Protein AF-0000000068094259 (afdb_homodimer)

Organism: Bordetella pertussis (strain Tohama I / ATCC BAA-589 / NCTC 13251) (NCBI:txid257313)

Foldseek 3Di:
DQAAADDFDPLQVVLLVVLLVLCCVVPVVVSVLLQLLLVLLLLLCSLVPHHNDLSNLLSSLSNQLQSLCSVQDPCLSVPDDDDDDPSVVSSLCSLVSSLVSLVVSPGDCSNVSSLLSNCLQAAQQQPGDDVSDHHVSRPPSSLLSNLSSQLSVQQPDDPVDHHDAQVVSLVVSCVCDNTRHPNVSSVSSVVSLVPDPSRHD/DQAAADDFDPLQVVLLVVLLVLCCVVPVVVSVLLQLLLVLLLLLCSLVPHHNDLSNLLSSLSNQLQSLCSVQDPCLSVPDDDDDDPSVVSSLCSLVSSLVVLVVSPGDCSNVSSLLSNCLQAAQQQPGDDVSDHHVSRPPSSLLSNLSSQQSVQQPDDPVDHHDALVVSLVVSCVCDNTRHPNVSSVSSVVSLVPDPSRHD

Secondary structure (DSSP, 8-state):
--PPPPPPPHHHHHHHHHHHHHHHHH-HHHHHHHHHHHHHHHHHHHHHT--HHHHHHHHHHHHTTTGGGGGS-HHHHT-SS---HHHHHHHHHHHHHHHHHHHHHT-TTHHHHHHHHHTTT--TTS--SSS---GGGS-HHHHHHHHHHHHHHHHS-BTTBPPPPHHHHHHHHHHTBTTTB-HHHHHHHHHHHTT-TT---/--PPPPPPPHHHHHHHHHHHHHHHHH-HHHHHHHHHHHHHHHHHHHHHT--HHHHHHHHHHHHTTTGGGGGS-HHHHT-SS---HHHHHHHHHHHHHHHHHHHHHT-TTHHHHHHHHHTTT--TTS--SSS---GGGS-HHHHHHHHHHHHHHHHS-BTTBPPPPHHHHHHHHHHTBTTTB-HHHHHHHHHHHTT-TT---

pLDDT: mean 95.76, std 6.78, range [45.72, 98.94]

Sequence (402 aa):
MQTESLPRSEADTRACRALAAALRARDPSTAIHSGRVAALAGELGRAYGLDGMAIRRLELGASLHDIGKLGVADRVLHHPGRLLGEDWTHMQEHSVLGERIIAATGLDDGAAIGRIVRHHHEHYDGSGYPDGLAGEAIPLEARLIALVDAYDAITAHRPYRPPVPHDRTMAMLEAEQGARTDPQAFTIFARMIERSQWRAGMQTESLPRSEADTRACRALAAALRARDPSTAIHSGRVAALAGELGRAYGLDGMAIRRLELGASLHDIGKLGVADRVLHHPGRLLGEDWTHMQEHSVLGERIIAATGLDDGAAIGRIVRHHHEHYDGSGYPDGLAGEAIPLEARLIALVDAYDAITAHRPYRPPVPHDRTMAMLEAEQGARTDPQAFTIFARMIERSQWRAG

Nearest PDB structures (foldseek):
  4me4-assembly1_B  TM=8.994E-01  e=1.461E-11  Persephonella marina EX-H1
  4r8z-assembly1_B  TM=8.664E-01  e=9.894E-12  Pseudomonas aeruginosa PAO1
  5z7c-assembly1_A  TM=7.848E-01  e=2.214E-05  Vibrio cholerae O1 biovar El Tor str. N16961
  1ynb-assembly1_A  TM=4.838E-01  e=6.800E-01  Archaeoglobus fulgidus DSM 4304
  4me4-assembly1_B  TM=8.994E-01  e=2.831E-11  Persephonella marina EX-H1

InterPro domains:
  IPR003607 HD/PDEase domain [SM00471] (26-163)
  IPR003607 HD/PDEase domain [cd00077] (28-158)
  IPR006674 HD domain [PS51831] (30-154)
  IPR037522 HD-GYP domain [PF13487] (23-184)
  IPR037522 HD-GYP domain [PS51832] (8-201)
  IPR052020 Cyclic di-GMP and 3'3'-cGAMP-specific phosphodiesterases [PTHR45228] (10-198)

Solvent-accessible surface area (backbone atoms only — not comparable to full-atom values): 19963 Å² total; per-residue (Å²): 128,83,50,57,57,50,83,74,52,67,32,43,50,18,20,51,32,20,43,47,31,48,39,34,52,56,37,49,67,56,37,54,50,20,53,53,28,14,53,50,31,36,53,44,29,36,74,72,63,40,52,26,65,56,25,34,42,30,25,53,20,31,50,43,33,66,54,11,49,56,49,42,54,55,76,58,71,66,44,86,73,84,67,56,72,70,50,32,55,52,58,58,43,19,22,58,44,18,20,53,37,39,54,56,26,68,41,84,63,19,68,61,29,17,49,29,17,27,36,30,54,32,13,28,60,26,83,27,35,82,81,38,38,37,52,82,72,38,52,67,56,12,46,48,35,35,47,38,43,49,52,48,63,52,39,40,80,42,100,86,40,82,50,44,41,39,69,59,48,52,51,53,54,58,71,29,45,59,39,55,28,45,52,68,54,46,57,52,40,64,61,52,43,77,74,39,93,80,47,58,102,126,81,50,56,58,50,84,73,53,67,32,43,50,17,20,51,32,20,44,48,32,49,39,33,52,54,37,50,68,59,38,55,48,20,52,53,28,15,53,50,32,36,53,46,30,35,74,72,63,40,52,25,66,55,25,35,42,31,25,52,20,30,48,43,34,64,56,11,50,57,50,43,56,53,75,58,72,66,42,88,72,86,70,55,70,69,51,34,55,51,57,58,44,19,22,57,43,18,19,53,36,38,53,55,26,67,41,85,63,20,68,62,28,16,50,27,16,28,36,30,55,33,14,28,61,26,82,28,35,81,81,40,39,37,52,83,71,38,54,66,55,10,47,46,34,35,48,39,44,50,52,50,64,52,39,40,81,43,98,87,40,82,49,43,42,38,70,58,47,51,52,55,54,59,72,30,45,57,40,55,28,45,52,69,57,48,56,53,39,64,60,51,44,77,73,40,92,80,46,58,103

Structure (mmCIF, N/CA/C/O backbone):
data_AF-0000000068094259-model_v1
#
loop_
_entity.id
_entity.type
_entity.pdbx_description
1 polymer 'Uncharacterized protein'
#
loop_
_atom_site.group_PDB
_atom_site.id
_atom_site.type_symbol
_atom_site.label_atom_id
_atom_site.label_alt_id
_atom_site.label_comp_id
_atom_site.label_asym_id
_atom_site.label_entity_id
_atom_site.label_seq_id
_atom_site.pdbx_PDB_ins_code
_atom_site.Cartn_x
_atom_site.Cartn_y
_atom_site.Cartn_z
_atom_site.occupancy
_atom_site.B_iso_or_equiv
_atom_site.auth_seq_id
_atom_site.auth_comp_id
_atom_site.auth_asym_id
_atom_site.auth_atom_id
_atom_site.pdbx_PDB_model_num
ATOM 1 N N . MET A 1 1 ? -21.266 -26.094 -16.875 1 45.91 1 MET A N 1
ATOM 2 C CA . MET A 1 1 ? -21.438 -24.656 -16.75 1 45.91 1 MET A CA 1
ATOM 3 C C . MET A 1 1 ? -20.234 -24.031 -16.047 1 45.91 1 MET A C 1
ATOM 5 O O . MET A 1 1 ? -19.875 -24.438 -14.938 1 45.91 1 MET A O 1
ATOM 9 N N . GLN A 1 2 ? -19.484 -23.234 -16.781 1 64.88 2 GLN A N 1
ATOM 10 C CA . GLN A 1 2 ? -18.281 -22.703 -16.188 1 64.88 2 GLN A CA 1
ATOM 11 C C . GLN A 1 2 ? -18.609 -21.812 -14.977 1 64.88 2 GLN A C 1
ATOM 13 O O . GLN A 1 2 ? -19.422 -20.891 -15.086 1 64.88 2 GLN A O 1
ATOM 18 N N . THR A 1 3 ? -18.203 -22.391 -13.766 1 82.25 3 THR A N 1
ATOM 19 C CA . THR A 1 3 ? -18.516 -21.672 -12.539 1 82.25 3 THR A CA 1
ATOM 20 C C . THR A 1 3 ? -17.859 -20.297 -12.539 1 82.25 3 THR A C 1
ATOM 22 O O . THR A 1 3 ? -16.703 -20.156 -12.938 1 82.25 3 THR A O 1
ATOM 25 N N . GLU A 1 4 ? -18.641 -19.266 -12.398 1 86.88 4 GLU A N 1
ATOM 26 C CA . GLU A 1 4 ? -18.141 -17.891 -12.312 1 86.88 4 GLU A CA 1
ATOM 27 C C . GLU A 1 4 ? -17.734 -17.547 -10.891 1 86.88 4 GLU A C 1
ATOM 29 O O . GLU A 1 4 ? -18.281 -18.094 -9.93 1 86.88 4 GLU A O 1
ATOM 34 N N . SER A 1 5 ? -16.766 -16.672 -10.781 1 89.06 5 SER A N 1
ATOM 35 C CA . SER A 1 5 ? -16.328 -16.156 -9.484 1 89.06 5 SER A CA 1
ATOM 36 C C . SER A 1 5 ? -17.469 -15.453 -8.75 1 89.06 5 SER A C 1
ATOM 38 O O . SER A 1 5 ? -18.25 -14.719 -9.359 1 89.06 5 SER A O 1
ATOM 40 N N . LEU A 1 6 ? -17.625 -15.758 -7.574 1 90.94 6 LEU A N 1
ATOM 41 C CA . LEU A 1 6 ? -18.578 -14.984 -6.781 1 90.94 6 LEU A CA 1
ATOM 42 C C . LEU A 1 6 ? -18.172 -13.508 -6.738 1 90.94 6 LEU A C 1
ATOM 44 O O . LEU A 1 6 ? -17 -13.18 -6.625 1 90.94 6 LEU A O 1
ATOM 48 N N . PRO A 1 7 ? -19.156 -12.672 -6.77 1 92 7 PRO A N 1
ATOM 49 C CA . PRO A 1 7 ? -18.828 -11.25 -6.738 1 92 7 PRO A CA 1
ATOM 50 C C . PRO A 1 7 ? -18.172 -10.82 -5.43 1 92 7 PRO A C 1
ATOM 52 O O . PRO A 1 7 ? -18.484 -11.375 -4.371 1 92 7 PRO A O 1
ATOM 55 N N . ARG A 1 8 ? -17.375 -9.867 -5.492 1 93.62 8 ARG A N 1
ATOM 56 C CA . ARG A 1 8 ? -16.734 -9.281 -4.316 1 93.62 8 ARG A CA 1
ATOM 57 C C . ARG A 1 8 ? -17.625 -8.203 -3.695 1 93.62 8 ARG A C 1
ATOM 59 O O . ARG A 1 8 ? -18.328 -7.484 -4.406 1 93.62 8 ARG A O 1
ATOM 66 N N . SER A 1 9 ? -17.547 -8.133 -2.398 1 95.62 9 SER A N 1
ATOM 67 C CA . SER A 1 9 ? -18.188 -6.984 -1.763 1 95.62 9 SER A CA 1
ATOM 68 C C . SER A 1 9 ? -17.5 -5.68 -2.168 1 95.62 9 SER A C 1
ATOM 70 O O . SER A 1 9 ? -16.359 -5.684 -2.619 1 95.62 9 SER A O 1
ATOM 72 N N . GLU A 1 10 ? -18.234 -4.605 -2.006 1 95.88 10 GLU A N 1
ATOM 73 C CA . GLU A 1 10 ? -17.641 -3.295 -2.279 1 95.88 10 GLU A CA 1
ATOM 74 C C . GLU A 1 10 ? -16.453 -3.027 -1.372 1 95.88 10 GLU A C 1
ATOM 76 O O . GLU A 1 10 ? -15.461 -2.424 -1.8 1 95.88 10 GLU A O 1
ATOM 81 N N . ALA A 1 11 ? -16.547 -3.49 -0.136 1 96.81 11 ALA A N 1
ATOM 82 C CA . ALA A 1 11 ? -15.469 -3.309 0.822 1 96.81 11 ALA A CA 1
ATOM 83 C C . ALA A 1 11 ? -14.211 -4.047 0.373 1 96.81 11 ALA A C 1
ATOM 85 O O . ALA A 1 11 ? -13.109 -3.498 0.425 1 96.81 11 ALA A O 1
ATOM 86 N N . ASP A 1 12 ? -14.375 -5.234 -0.13 1 97.25 12 ASP A N 1
ATOM 87 C CA . ASP A 1 12 ? -13.25 -6.02 -0.629 1 97.25 12 ASP A CA 1
ATOM 88 C C . ASP A 1 12 ? -12.656 -5.395 -1.891 1 97.25 12 ASP A C 1
ATOM 90 O O . ASP A 1 12 ? -11.438 -5.352 -2.057 1 97.25 12 ASP A O 1
ATOM 94 N N . THR A 1 13 ? -13.531 -4.922 -2.699 1 96.81 13 THR A N 1
ATOM 95 C CA . THR A 1 13 ? -13.094 -4.301 -3.945 1 96.81 13 THR A CA 1
ATOM 96 C C . THR A 1 13 ? -12.227 -3.076 -3.666 1 96.81 13 THR A C 1
ATOM 98 O O . THR A 1 13 ? -11.172 -2.906 -4.277 1 96.81 13 THR A O 1
ATOM 101 N N . ARG A 1 14 ? -12.641 -2.287 -2.715 1 96.75 14 ARG A N 1
ATOM 102 C CA . ARG A 1 14 ? -11.898 -1.067 -2.398 1 96.75 14 ARG A CA 1
ATOM 103 C C . ARG A 1 14 ? -10.562 -1.391 -1.735 1 96.75 14 ARG A C 1
ATOM 105 O O . ARG A 1 14 ? -9.562 -0.73 -1.999 1 96.75 14 ARG A O 1
ATOM 112 N N . ALA A 1 15 ? -10.602 -2.385 -0.892 1 97.81 15 ALA A N 1
ATOM 113 C CA . ALA A 1 15 ? -9.352 -2.797 -0.257 1 97.81 15 ALA A CA 1
ATOM 114 C C . ALA A 1 15 ? -8.352 -3.291 -1.293 1 97.81 15 ALA A C 1
ATOM 116 O O . ALA A 1 15 ? -7.168 -2.936 -1.241 1 97.81 15 ALA A O 1
ATOM 117 N N . CYS A 1 16 ? -8.789 -4.059 -2.248 1 97.75 16 CYS A N 1
ATOM 118 C CA . CYS A 1 16 ? -7.918 -4.605 -3.283 1 97.75 16 CYS A CA 1
ATOM 119 C C . CYS A 1 16 ? -7.395 -3.504 -4.199 1 97.75 16 CYS A C 1
ATOM 121 O O . CYS A 1 16 ? -6.223 -3.508 -4.574 1 97.75 16 CYS A O 1
ATOM 123 N N . ARG A 1 17 ? -8.266 -2.559 -4.488 1 97.38 17 ARG A N 1
ATOM 124 C CA . AR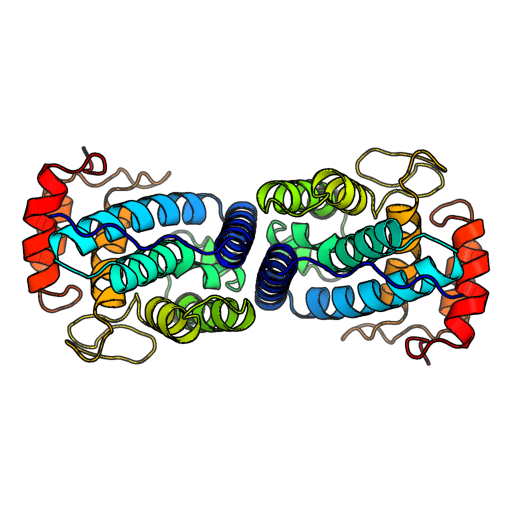G A 1 17 ? -7.84 -1.423 -5.301 1 97.38 17 ARG A CA 1
ATOM 125 C C . ARG A 1 17 ? -6.758 -0.615 -4.59 1 97.38 17 ARG A C 1
ATOM 127 O O . ARG A 1 17 ? -5.793 -0.174 -5.215 1 97.38 17 ARG A O 1
ATOM 134 N N . ALA A 1 18 ? -6.949 -0.424 -3.312 1 98.5 18 ALA A N 1
ATOM 135 C CA . ALA A 1 18 ? -5.988 0.326 -2.508 1 98.5 18 ALA A CA 1
ATOM 136 C C . ALA A 1 18 ? -4.621 -0.357 -2.51 1 98.5 18 ALA A C 1
ATOM 138 O O . ALA A 1 18 ? -3.596 0.292 -2.73 1 98.5 18 ALA A O 1
ATOM 139 N N . LEU A 1 19 ? -4.621 -1.642 -2.318 1 98.75 19 LEU A N 1
ATOM 140 C CA . LEU A 1 19 ? -3.363 -2.383 -2.291 1 98.75 19 LEU A CA 1
ATOM 141 C C . LEU A 1 19 ? -2.709 -2.396 -3.668 1 98.75 19 LEU A C 1
ATOM 143 O O . LEU A 1 19 ? -1.488 -2.266 -3.779 1 98.75 19 LEU A O 1
ATOM 147 N N . ALA A 1 20 ? -3.52 -2.535 -4.68 1 98.38 20 ALA A N 1
ATOM 148 C CA . ALA A 1 20 ? -2.984 -2.504 -6.039 1 98.38 20 ALA A CA 1
ATOM 149 C C . ALA A 1 20 ? -2.346 -1.154 -6.348 1 98.38 20 ALA A C 1
ATOM 151 O O . ALA A 1 20 ? -1.281 -1.091 -6.969 1 98.38 20 ALA A O 1
ATOM 152 N N . ALA A 1 21 ? -2.992 -0.094 -5.922 1 98.44 21 ALA A N 1
ATOM 153 C CA . ALA A 1 21 ? -2.453 1.248 -6.129 1 98.44 21 ALA A CA 1
ATOM 154 C C . ALA A 1 21 ? -1.144 1.436 -5.371 1 98.44 21 ALA A C 1
ATOM 156 O O . ALA A 1 21 ? -0.203 2.047 -5.883 1 98.44 21 ALA A O 1
ATOM 157 N N . ALA A 1 22 ? -1.126 0.94 -4.168 1 98.62 22 ALA A N 1
ATOM 158 C CA . ALA A 1 22 ? 0.089 0.999 -3.359 1 98.62 22 ALA A CA 1
ATOM 159 C C . ALA A 1 22 ? 1.241 0.27 -4.043 1 98.62 22 ALA A C 1
ATOM 161 O O . ALA A 1 22 ? 2.348 0.804 -4.152 1 98.62 22 ALA A O 1
ATOM 162 N N . LEU A 1 23 ? 0.953 -0.92 -4.539 1 98.56 23 LEU A N 1
ATOM 163 C CA . LEU A 1 23 ? 1.97 -1.723 -5.211 1 98.56 23 LEU A CA 1
ATOM 164 C C . LEU A 1 23 ? 2.449 -1.036 -6.484 1 98.56 23 LEU A C 1
ATOM 166 O O . LEU A 1 23 ? 3.646 -1.028 -6.777 1 98.56 23 LEU A O 1
ATOM 170 N N . ARG A 1 24 ? 1.543 -0.44 -7.215 1 98.06 24 ARG A N 1
ATOM 171 C CA . ARG A 1 24 ? 1.888 0.247 -8.453 1 98.06 24 ARG A CA 1
ATOM 172 C C . ARG A 1 24 ? 2.812 1.431 -8.188 1 98.06 24 ARG A C 1
ATOM 174 O O . ARG A 1 24 ? 3.75 1.677 -8.945 1 98.06 24 ARG A O 1
ATOM 181 N N . ALA A 1 25 ? 2.541 2.111 -7.133 1 97.62 25 ALA A N 1
ATOM 182 C CA . ALA A 1 25 ? 3.371 3.258 -6.777 1 97.62 25 ALA A CA 1
ATOM 183 C C . ALA A 1 25 ? 4.797 2.824 -6.457 1 97.62 25 ALA A C 1
ATOM 185 O O . ALA A 1 25 ? 5.758 3.514 -6.812 1 97.62 25 ALA A O 1
ATOM 186 N N . ARG A 1 26 ? 4.918 1.667 -5.867 1 97.06 26 ARG A N 1
ATOM 187 C CA . ARG A 1 26 ? 6.227 1.188 -5.434 1 97.06 26 ARG A CA 1
ATOM 188 C C . ARG A 1 26 ? 6.934 0.441 -6.562 1 97.06 26 ARG A C 1
ATOM 190 O O . ARG A 1 26 ? 8.141 0.618 -6.77 1 97.06 26 ARG A O 1
ATOM 197 N N . ASP A 1 27 ? 6.168 -0.408 -7.207 1 96.25 27 ASP A N 1
ATOM 198 C CA . ASP A 1 27 ? 6.723 -1.337 -8.188 1 96.25 27 ASP A CA 1
ATOM 199 C C . ASP A 1 27 ? 5.734 -1.588 -9.328 1 96.25 27 ASP A C 1
ATOM 201 O O . ASP A 1 27 ? 5.055 -2.615 -9.352 1 96.25 27 ASP A O 1
ATOM 205 N N . PRO A 1 28 ? 5.711 -0.724 -10.305 1 95.94 28 PRO A N 1
ATOM 206 C CA . PRO A 1 28 ? 4.727 -0.825 -11.383 1 95.94 28 PRO A CA 1
ATOM 207 C C . PRO A 1 28 ? 4.805 -2.154 -12.125 1 95.94 28 PRO A C 1
ATOM 209 O O . PRO A 1 28 ? 3.775 -2.705 -12.523 1 95.94 28 PRO A O 1
ATOM 212 N N . SER A 1 29 ? 5.984 -2.654 -12.328 1 94 29 SER A N 1
ATOM 213 C CA . SER A 1 29 ? 6.148 -3.908 -13.055 1 94 29 SER A CA 1
ATOM 214 C C . SER A 1 29 ? 5.457 -5.062 -12.328 1 94 29 SER A C 1
ATOM 216 O O . SER A 1 29 ? 4.797 -5.887 -12.961 1 94 29 SER A O 1
ATOM 218 N N . THR A 1 30 ? 5.617 -5.105 -11.023 1 96.31 30 THR A N 1
ATOM 219 C CA . THR A 1 30 ? 4.969 -6.148 -10.242 1 96.31 30 THR A CA 1
ATOM 220 C C . THR A 1 30 ? 3.449 -5.996 -10.289 1 96.31 30 THR A C 1
ATOM 222 O O . THR A 1 30 ? 2.725 -6.992 -10.352 1 96.31 30 THR A O 1
ATOM 225 N N . ALA A 1 31 ? 2.979 -4.789 -10.266 1 97.25 31 ALA A N 1
ATOM 226 C CA . ALA A 1 31 ? 1.538 -4.555 -10.336 1 97.25 31 ALA A CA 1
ATOM 227 C C . ALA A 1 31 ? 0.964 -5.078 -11.656 1 97.25 31 ALA A C 1
ATOM 229 O O . ALA A 1 31 ? -0.071 -5.75 -11.664 1 97.25 31 ALA A O 1
ATOM 230 N N . ILE A 1 32 ? 1.603 -4.797 -12.695 1 96.38 32 ILE A N 1
ATOM 231 C CA . ILE A 1 32 ? 1.174 -5.254 -14.016 1 96.38 32 ILE A CA 1
ATOM 232 C C . ILE A 1 32 ? 1.211 -6.777 -14.07 1 96.38 32 ILE A C 1
ATOM 234 O O . ILE A 1 32 ? 0.245 -7.414 -14.5 1 96.38 32 ILE A O 1
ATOM 238 N N . HIS A 1 33 ? 2.299 -7.301 -13.641 1 96.75 33 HIS A N 1
ATOM 239 C CA . HIS A 1 33 ? 2.467 -8.75 -13.539 1 96.75 33 HIS A CA 1
ATOM 240 C C . HIS A 1 33 ? 1.332 -9.383 -12.742 1 96.75 33 HIS A C 1
ATOM 242 O O . HIS A 1 33 ? 0.749 -10.375 -13.164 1 96.75 33 HIS A O 1
ATOM 248 N N . SER A 1 34 ? 0.961 -8.836 -11.609 1 98.31 34 SER A N 1
ATOM 249 C CA . SER A 1 34 ? -0.064 -9.375 -10.727 1 98.31 34 SER A CA 1
ATOM 250 C C . SER A 1 34 ? -1.426 -9.406 -11.414 1 98.31 34 SER A C 1
ATOM 252 O O . SER A 1 34 ? -2.223 -10.32 -11.18 1 98.31 34 SER A O 1
ATOM 254 N N . GLY A 1 35 ? -1.672 -8.398 -12.219 1 97.62 35 GLY A N 1
ATOM 255 C CA . GLY A 1 35 ? -2.916 -8.383 -12.977 1 97.62 35 GLY A CA 1
ATOM 256 C C . GLY A 1 35 ? -3.041 -9.539 -13.945 1 97.62 35 GLY A C 1
ATOM 257 O O . GLY A 1 35 ? -4.086 -10.188 -14.016 1 97.62 35 GLY A O 1
ATOM 258 N N . ARG A 1 36 ? -1.979 -9.805 -14.641 1 97.12 36 ARG A N 1
ATOM 259 C CA . ARG A 1 36 ? -1.979 -10.906 -15.594 1 97.12 36 ARG A CA 1
ATOM 260 C C . ARG A 1 36 ? -2.094 -12.25 -14.883 1 97.12 36 ARG A C 1
ATOM 262 O O . ARG A 1 36 ? -2.844 -13.125 -15.312 1 97.12 36 ARG A O 1
ATOM 269 N N . VAL A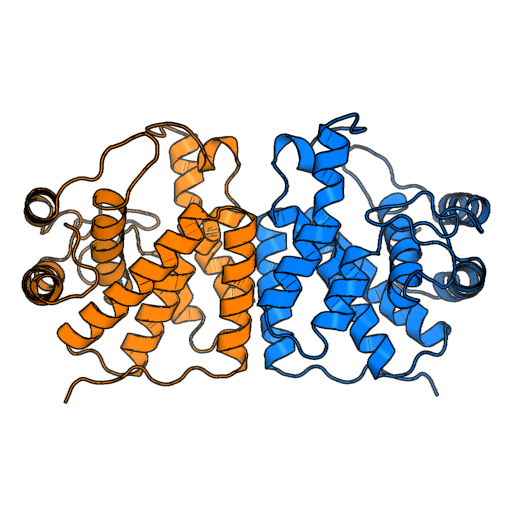 1 37 ? -1.396 -12.352 -13.836 1 98.69 37 VAL A N 1
ATOM 270 C CA . VAL A 1 37 ? -1.427 -13.586 -13.062 1 98.69 37 VAL A CA 1
ATOM 271 C C . VAL A 1 37 ? -2.838 -13.836 -12.531 1 98.69 37 VAL A C 1
ATOM 273 O O . VAL A 1 37 ? -3.33 -14.961 -12.562 1 98.69 37 VAL A O 1
ATOM 276 N N . ALA A 1 38 ? -3.473 -12.797 -12.039 1 98.69 38 ALA A N 1
ATOM 277 C CA . ALA A 1 38 ? -4.836 -12.93 -11.531 1 98.69 38 ALA A CA 1
ATOM 278 C C . ALA A 1 38 ? -5.785 -13.414 -12.625 1 98.69 38 ALA A C 1
ATOM 280 O O . ALA A 1 38 ? -6.609 -14.297 -12.391 1 98.69 38 ALA A O 1
ATOM 281 N N . ALA A 1 39 ? -5.652 -12.883 -13.781 1 97.94 39 ALA A N 1
ATOM 282 C CA . ALA A 1 39 ? -6.504 -13.266 -14.906 1 97.94 39 ALA A CA 1
ATOM 283 C C . ALA A 1 39 ? -6.297 -14.727 -15.281 1 97.94 39 ALA A C 1
ATOM 285 O O . ALA A 1 39 ? -7.262 -15.484 -15.414 1 97.94 39 ALA A O 1
ATOM 286 N N . LEU A 1 40 ? -5.074 -15.117 -15.398 1 98.44 40 LEU A N 1
ATOM 287 C CA . LEU A 1 40 ? -4.734 -16.484 -15.75 1 98.44 40 LEU A CA 1
ATOM 288 C C . LEU A 1 40 ? -5.172 -17.453 -14.656 1 98.44 40 LEU A C 1
ATOM 290 O O . LEU A 1 40 ? -5.645 -18.562 -14.945 1 98.44 40 LEU A O 1
ATOM 294 N N . ALA A 1 41 ? -4.973 -17.047 -13.414 1 98.81 41 ALA A N 1
ATOM 295 C CA . ALA A 1 41 ? -5.383 -17.875 -12.289 1 98.81 41 ALA A CA 1
ATOM 296 C C . ALA A 1 41 ? -6.887 -18.125 -12.312 1 98.81 41 ALA A C 1
ATOM 298 O O . ALA A 1 41 ? -7.34 -19.25 -12.055 1 98.81 41 ALA A O 1
ATOM 299 N N . GLY A 1 42 ? -7.629 -17.078 -12.594 1 98.5 42 GLY A N 1
ATOM 300 C CA . GLY A 1 42 ? -9.07 -17.25 -12.719 1 98.5 42 GLY A CA 1
ATOM 301 C C . GLY A 1 42 ? -9.461 -18.234 -13.797 1 98.5 42 GLY A C 1
ATOM 302 O O . GLY A 1 42 ? -10.312 -19.109 -13.578 1 98.5 42 GLY A O 1
ATOM 303 N N . GLU A 1 43 ? -8.828 -18.141 -14.93 1 98.5 43 GLU A N 1
ATOM 304 C CA . GLU A 1 43 ? -9.086 -19.078 -16.016 1 98.5 43 GLU A CA 1
ATOM 305 C C . GLU A 1 43 ? -8.742 -20.516 -15.602 1 98.5 43 GLU A C 1
ATOM 307 O O . GLU A 1 43 ? -9.508 -21.438 -15.867 1 98.5 43 GLU A O 1
ATOM 312 N N . LEU A 1 44 ? -7.629 -20.656 -14.992 1 98.75 44 LEU A N 1
ATOM 313 C CA . LEU A 1 44 ? -7.184 -21.984 -14.57 1 98.75 44 LEU A CA 1
ATOM 314 C C . LEU A 1 44 ? -8.133 -22.562 -13.523 1 98.75 44 LEU A C 1
ATOM 316 O O . LEU A 1 44 ? -8.445 -23.75 -13.57 1 98.75 44 LEU A O 1
ATOM 320 N N . GLY A 1 45 ? -8.547 -21.703 -12.555 1 98.69 45 GLY A N 1
ATOM 321 C CA . GLY A 1 45 ? -9.5 -22.172 -11.562 1 98.69 45 GLY A CA 1
ATOM 322 C C . GLY A 1 45 ? -10.789 -22.688 -12.172 1 98.69 45 GLY A C 1
ATOM 323 O O . GLY A 1 45 ? -11.305 -23.734 -11.75 1 98.69 45 GLY A O 1
ATOM 324 N N . ARG A 1 46 ? -11.289 -21.984 -13.133 1 98.31 46 ARG A N 1
ATOM 325 C CA . ARG A 1 46 ? -12.5 -22.422 -13.828 1 98.31 46 ARG A CA 1
ATOM 326 C C . ARG A 1 46 ? -12.258 -23.734 -14.562 1 98.31 46 ARG A C 1
ATOM 328 O O . ARG A 1 46 ? -13.078 -24.656 -14.484 1 98.31 46 ARG A O 1
ATOM 335 N N . ALA A 1 47 ? -11.148 -23.844 -15.25 1 98.31 47 ALA A N 1
ATOM 336 C CA . ALA A 1 47 ? -10.805 -25.062 -15.969 1 98.31 47 ALA A CA 1
ATOM 337 C C . ALA A 1 47 ? -10.625 -26.234 -15.008 1 98.31 47 ALA A C 1
ATOM 339 O O . ALA A 1 47 ? -10.93 -27.375 -15.344 1 98.31 47 ALA A O 1
ATOM 340 N N . TYR A 1 48 ? -10.102 -25.922 -13.82 1 98.12 48 TYR A N 1
ATOM 341 C CA . TYR A 1 48 ? -9.859 -26.922 -12.789 1 98.12 48 TYR A CA 1
ATOM 342 C C . TYR A 1 48 ? -11.172 -27.422 -12.195 1 98.12 48 TYR A C 1
ATOM 344 O O . TYR A 1 48 ? -11.219 -28.484 -11.562 1 98.12 48 TYR A O 1
ATOM 352 N N . GLY A 1 49 ? -12.234 -26.562 -12.328 1 97.94 49 GLY A N 1
ATOM 353 C CA . GLY A 1 49 ? -13.547 -26.938 -11.828 1 97.94 49 GLY A CA 1
ATOM 354 C C . GLY A 1 49 ? -13.812 -26.453 -10.414 1 97.94 49 GLY A C 1
ATOM 355 O O . GLY A 1 49 ? -14.602 -27.047 -9.688 1 97.94 49 GLY A O 1
ATOM 356 N N . LEU A 1 50 ? -13.227 -25.375 -10.031 1 98 50 LEU A N 1
ATOM 357 C CA . LEU A 1 50 ? -13.438 -24.812 -8.695 1 98 50 LEU A CA 1
ATOM 358 C C . LEU A 1 50 ? -14.805 -24.141 -8.602 1 98 50 LEU A C 1
ATOM 360 O O . LEU A 1 50 ? -15.359 -23.719 -9.617 1 98 50 LEU A O 1
ATOM 364 N N . ASP A 1 51 ? -15.281 -24.047 -7.359 1 97.19 51 ASP A N 1
ATOM 365 C CA . ASP A 1 51 ? -16.531 -23.312 -7.176 1 97.19 51 ASP A CA 1
ATOM 366 C C . ASP A 1 51 ? -16.281 -21.812 -7.09 1 97.19 51 ASP A C 1
ATOM 368 O O . ASP A 1 51 ? -15.133 -21.359 -7.074 1 97.19 51 ASP A O 1
ATOM 372 N N . GLY A 1 52 ? -17.312 -21.047 -7.055 1 97.06 52 GLY A N 1
ATOM 373 C CA . GLY A 1 52 ? -17.234 -19.609 -7.145 1 97.06 52 GLY A CA 1
ATOM 374 C C . GLY A 1 52 ? -16.422 -18.984 -6.016 1 97.06 52 GLY A C 1
ATOM 375 O O . GLY A 1 52 ? -15.711 -18 -6.227 1 97.06 52 GLY A O 1
ATOM 376 N N . MET A 1 53 ? -16.578 -19.578 -4.855 1 96.56 53 MET A N 1
ATOM 377 C CA . MET A 1 53 ? -15.852 -19.062 -3.705 1 96.56 53 MET A CA 1
ATOM 378 C C . MET A 1 53 ? -14.359 -19.344 -3.832 1 96.56 53 MET A C 1
ATOM 380 O O . MET A 1 53 ? -13.531 -18.469 -3.566 1 96.56 53 MET A O 1
ATOM 384 N N . ALA A 1 54 ? -14.055 -20.5 -4.281 1 97.44 54 ALA A N 1
ATOM 385 C CA . ALA A 1 54 ? -12.656 -20.875 -4.477 1 97.44 54 ALA A CA 1
ATOM 386 C C . ALA A 1 54 ? -12.016 -20.047 -5.586 1 97.44 54 ALA A C 1
ATOM 388 O O . ALA A 1 54 ? -10.859 -19.641 -5.477 1 97.44 54 ALA A O 1
ATOM 389 N N . ILE A 1 55 ? -12.766 -19.781 -6.609 1 98.25 55 ILE A N 1
ATOM 390 C CA . ILE A 1 55 ? -12.25 -18.969 -7.703 1 98.25 55 ILE A CA 1
ATOM 391 C C . ILE A 1 55 ? -11.992 -17.547 -7.211 1 98.25 55 ILE A C 1
ATOM 393 O O . ILE A 1 55 ? -10.977 -16.938 -7.547 1 98.25 55 ILE A O 1
ATOM 397 N N . ARG A 1 56 ? -12.867 -17.031 -6.387 1 97.69 56 ARG A N 1
ATOM 398 C CA . ARG A 1 56 ? -12.68 -15.695 -5.832 1 97.69 56 ARG A CA 1
ATOM 399 C C . ARG A 1 56 ? -11.406 -15.625 -4.996 1 97.69 56 ARG A C 1
ATOM 401 O O . ARG A 1 56 ? -10.617 -14.688 -5.141 1 97.69 56 ARG A O 1
ATOM 408 N N . ARG A 1 57 ? -11.227 -16.578 -4.148 1 97.88 57 ARG A N 1
ATOM 409 C CA . ARG A 1 57 ? -10.023 -16.625 -3.324 1 97.88 57 ARG A CA 1
ATOM 410 C C . ARG A 1 57 ? -8.773 -16.734 -4.191 1 97.88 57 ARG A C 1
ATOM 412 O O . ARG A 1 57 ? -7.77 -16.062 -3.924 1 97.88 57 ARG A O 1
ATOM 419 N N . LEU A 1 58 ? -8.875 -17.531 -5.188 1 98.62 58 LEU A N 1
ATOM 420 C CA . LEU A 1 58 ? -7.77 -17.734 -6.117 1 98.62 58 LEU A CA 1
ATOM 421 C C . LEU A 1 58 ? -7.418 -16.422 -6.832 1 98.62 58 LEU A C 1
ATOM 423 O O . LEU A 1 58 ? -6.25 -16.031 -6.879 1 98.62 58 LEU A O 1
ATOM 427 N N . GLU A 1 59 ? -8.414 -15.758 -7.336 1 98.44 59 GLU A N 1
ATOM 428 C CA . GLU A 1 59 ? -8.188 -14.516 -8.07 1 98.44 59 GLU A CA 1
ATOM 429 C C . GLU A 1 59 ? -7.633 -13.422 -7.156 1 98.44 59 GLU A C 1
ATOM 431 O O . GLU A 1 59 ? -6.699 -12.711 -7.523 1 98.44 59 GLU A O 1
ATOM 436 N N . LEU A 1 60 ? -8.188 -13.305 -6 1 98.12 60 LEU A N 1
ATOM 437 C CA . LEU A 1 60 ? -7.719 -12.297 -5.055 1 98.12 60 LEU A CA 1
ATOM 438 C C . LEU A 1 60 ? -6.316 -12.633 -4.555 1 98.12 60 LEU A C 1
ATOM 440 O O . LEU A 1 60 ? -5.449 -11.758 -4.5 1 98.12 60 LEU A O 1
ATOM 444 N N . GLY A 1 61 ? -6.113 -13.898 -4.234 1 98.69 61 GLY A N 1
ATOM 445 C CA . GLY A 1 61 ? -4.773 -14.328 -3.857 1 98.69 61 GLY A CA 1
ATOM 446 C C . GLY A 1 61 ? -3.736 -14.055 -4.93 1 98.69 61 GLY A C 1
ATOM 447 O O . GLY A 1 61 ? -2.641 -13.57 -4.629 1 98.69 61 GLY A O 1
ATOM 448 N N . ALA A 1 62 ? -4.105 -14.305 -6.129 1 98.88 62 ALA A N 1
ATOM 449 C CA . ALA A 1 62 ? -3.197 -14.094 -7.254 1 98.88 62 ALA A CA 1
ATOM 450 C C . ALA A 1 62 ? -2.922 -12.609 -7.465 1 98.88 62 ALA A C 1
ATOM 452 O O . ALA A 1 62 ? -1.777 -12.211 -7.695 1 98.88 62 ALA A O 1
ATOM 453 N N . SER A 1 63 ? -3.943 -11.82 -7.34 1 98.56 63 SER A N 1
ATOM 454 C CA . SER A 1 63 ? -3.814 -10.391 -7.562 1 98.56 63 SER A CA 1
ATOM 455 C C . SER A 1 63 ? -2.932 -9.742 -6.5 1 98.56 63 SER A C 1
ATOM 457 O O . SER A 1 63 ? -2.314 -8.703 -6.746 1 98.56 63 SER A O 1
ATOM 459 N N . LEU A 1 64 ? -2.797 -10.383 -5.355 1 98.69 64 LEU A N 1
ATOM 460 C CA . LEU A 1 64 ? -2.109 -9.773 -4.219 1 98.69 64 LEU A CA 1
ATOM 461 C C . LEU A 1 64 ? -0.92 -10.625 -3.785 1 98.69 64 LEU A C 1
ATOM 463 O O . LEU A 1 64 ? -0.321 -10.375 -2.736 1 98.69 64 LEU A O 1
ATOM 467 N N . HIS A 1 65 ? -0.534 -11.617 -4.562 1 98.88 65 HIS A N 1
ATOM 468 C CA . HIS A 1 65 ? 0.421 -12.625 -4.098 1 98.88 65 HIS A CA 1
ATOM 469 C C . HIS A 1 65 ? 1.771 -11.992 -3.775 1 98.88 65 HIS A C 1
ATOM 471 O O . HIS A 1 65 ? 2.484 -12.461 -2.887 1 98.88 65 HIS A O 1
ATOM 477 N N . ASP A 1 66 ? 2.078 -10.883 -4.434 1 98.75 66 ASP A N 1
ATOM 478 C CA . ASP A 1 66 ? 3.381 -10.25 -4.262 1 98.75 66 ASP A CA 1
ATOM 479 C C . ASP A 1 66 ? 3.256 -8.945 -3.473 1 98.75 66 ASP A C 1
ATOM 481 O O . ASP A 1 66 ? 4.172 -8.117 -3.475 1 98.75 66 ASP A O 1
ATOM 485 N N . ILE A 1 67 ? 2.15 -8.719 -2.758 1 98.88 67 ILE A N 1
ATOM 486 C CA . ILE A 1 67 ? 1.883 -7.465 -2.064 1 98.88 67 ILE A CA 1
ATOM 487 C C . ILE A 1 67 ? 2.93 -7.242 -0.977 1 98.88 67 ILE A C 1
ATOM 489 O O . ILE A 1 67 ? 3.26 -6.102 -0.648 1 98.88 67 ILE A O 1
ATOM 493 N N . GLY A 1 68 ? 3.49 -8.328 -0.439 1 98.88 68 GLY A N 1
ATOM 494 C CA . GLY A 1 68 ? 4.508 -8.234 0.595 1 98.88 68 GLY A CA 1
ATOM 495 C C . GLY A 1 68 ? 5.789 -7.574 0.115 1 98.88 68 GLY A C 1
ATOM 496 O O . GLY A 1 68 ? 6.625 -7.168 0.923 1 98.88 68 GLY A O 1
ATOM 497 N N . LYS A 1 69 ? 5.98 -7.414 -1.174 1 98.56 69 LYS A N 1
ATOM 498 C CA . LYS A 1 69 ? 7.16 -6.766 -1.731 1 98.56 69 LYS A CA 1
ATOM 499 C C . LYS A 1 69 ? 7.215 -5.289 -1.347 1 98.56 69 LYS A C 1
ATOM 501 O O . LYS A 1 69 ? 8.266 -4.652 -1.449 1 98.56 69 LYS A O 1
ATOM 506 N N . LEU A 1 70 ? 6.117 -4.801 -0.879 1 98.25 70 LEU A N 1
ATOM 507 C CA . LEU A 1 70 ? 6.086 -3.441 -0.352 1 98.25 70 LEU A CA 1
ATOM 508 C C . LEU A 1 70 ? 7.086 -3.279 0.789 1 98.25 70 LEU A C 1
ATOM 510 O O . LEU A 1 70 ? 7.621 -2.189 1.001 1 98.25 70 LEU A O 1
ATOM 514 N N . GLY A 1 71 ? 7.34 -4.355 1.503 1 97.81 71 GLY A N 1
ATOM 515 C CA . GLY A 1 71 ? 8.219 -4.289 2.662 1 97.81 71 GLY A CA 1
ATOM 516 C C . GLY A 1 71 ? 9.633 -4.742 2.367 1 97.81 71 GLY A C 1
ATOM 517 O O . GLY A 1 71 ? 10.461 -4.844 3.275 1 97.81 71 GLY A O 1
ATOM 518 N N . VAL A 1 72 ? 9.93 -5.027 1.117 1 98.06 72 VAL A N 1
ATOM 519 C CA . VAL A 1 72 ? 11.258 -5.484 0.727 1 98.06 72 VAL A CA 1
ATOM 520 C C . VAL A 1 72 ? 12.125 -4.289 0.348 1 98.06 72 VAL A C 1
ATOM 522 O O . VAL A 1 72 ? 11.68 -3.393 -0.372 1 98.06 72 VAL A O 1
ATOM 525 N N . ALA A 1 73 ? 13.375 -4.262 0.795 1 97.19 73 ALA A N 1
ATOM 526 C CA . ALA A 1 73 ? 14.281 -3.148 0.539 1 97.19 73 ALA A CA 1
ATOM 527 C C . ALA A 1 73 ? 14.562 -2.998 -0.954 1 97.19 73 ALA A C 1
ATOM 529 O O . ALA A 1 73 ? 14.664 -3.992 -1.676 1 97.19 73 ALA A O 1
ATOM 530 N N . ASP A 1 74 ? 14.812 -1.755 -1.372 1 96.5 74 ASP A N 1
ATOM 531 C CA . ASP A 1 74 ? 15.078 -1.457 -2.777 1 96.5 74 ASP A CA 1
ATOM 532 C C . ASP A 1 74 ? 16.25 -2.283 -3.303 1 96.5 74 ASP A C 1
ATOM 534 O O . ASP A 1 74 ? 16.203 -2.803 -4.418 1 96.5 74 ASP A O 1
ATOM 538 N N . ARG A 1 75 ? 17.219 -2.379 -2.51 1 95.12 75 ARG A N 1
ATOM 539 C CA . ARG A 1 75 ? 18.453 -3.049 -2.941 1 95.12 75 ARG A CA 1
ATOM 540 C C . ARG A 1 75 ? 18.188 -4.516 -3.271 1 95.12 75 ARG A C 1
ATOM 542 O O . ARG A 1 75 ? 18.859 -5.094 -4.129 1 95.12 75 ARG A O 1
ATOM 549 N N . VAL A 1 76 ? 17.219 -5.066 -2.641 1 96.69 76 VAL A N 1
ATOM 550 C CA . VAL A 1 76 ? 16.859 -6.461 -2.871 1 96.69 76 VAL A CA 1
ATOM 551 C C . VAL A 1 76 ? 15.797 -6.543 -3.973 1 96.69 76 VAL A C 1
ATOM 553 O O . VAL A 1 76 ? 15.938 -7.32 -4.918 1 96.69 76 VAL A O 1
ATOM 556 N N . LEU A 1 77 ? 14.828 -5.68 -3.928 1 95.69 77 LEU A N 1
ATOM 557 C CA . LEU A 1 77 ? 13.68 -5.684 -4.824 1 95.69 77 LEU A CA 1
ATOM 558 C C . LEU A 1 77 ? 14.117 -5.426 -6.266 1 95.69 77 LEU A C 1
ATOM 560 O O . LEU A 1 77 ? 13.594 -6.043 -7.195 1 95.69 77 LEU A O 1
ATOM 564 N N . HIS A 1 78 ? 15.07 -4.586 -6.406 1 92.31 78 HIS A N 1
ATOM 565 C CA . HIS A 1 78 ? 15.445 -4.148 -7.75 1 92.31 78 HIS A CA 1
ATOM 566 C C . HIS A 1 78 ? 16.828 -4.656 -8.133 1 92.31 78 HIS A C 1
ATOM 568 O O . HIS A 1 78 ? 17.453 -4.137 -9.055 1 92.31 78 HIS A O 1
ATOM 574 N N . HIS A 1 79 ? 17.312 -5.57 -7.371 1 91.06 79 HIS A N 1
ATOM 575 C CA . HIS A 1 79 ? 18.609 -6.16 -7.699 1 91.06 79 HIS A CA 1
ATOM 576 C C . HIS A 1 79 ? 18.609 -6.77 -9.094 1 91.06 79 HIS A C 1
ATOM 578 O O . HIS A 1 79 ? 17.719 -7.559 -9.43 1 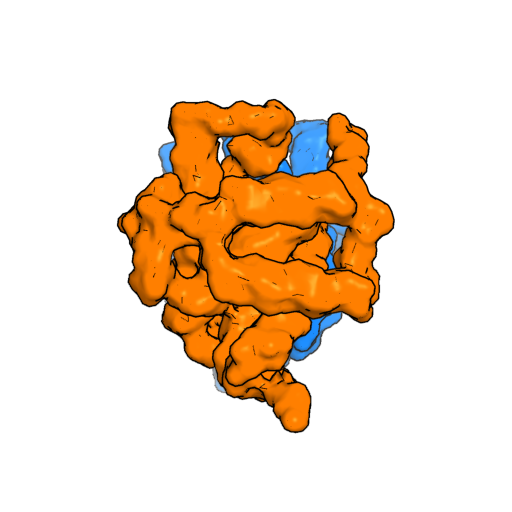91.06 79 HIS A O 1
ATOM 584 N N . PRO A 1 80 ? 19.719 -6.32 -9.727 1 85.5 80 PRO A N 1
ATOM 585 C CA . PRO A 1 80 ? 19.797 -6.918 -11.062 1 85.5 80 PRO A CA 1
ATOM 586 C C . PRO A 1 80 ? 20.375 -8.328 -11.047 1 85.5 80 PRO A C 1
ATOM 588 O O . PRO A 1 80 ? 21.391 -8.578 -10.391 1 85.5 80 PRO A O 1
ATOM 591 N N . GLY A 1 81 ? 19.656 -9.398 -11.266 1 83.69 81 GLY A N 1
ATOM 592 C CA . GLY A 1 81 ? 20.188 -10.75 -11.336 1 83.69 81 GLY A CA 1
ATOM 593 C C . GLY A 1 81 ? 19.703 -11.648 -10.211 1 83.69 81 GLY A C 1
ATOM 594 O O . GLY A 1 81 ? 18.672 -11.375 -9.602 1 83.69 81 GLY A O 1
ATOM 595 N N . ARG A 1 82 ? 20.609 -12.625 -9.945 1 88.56 82 ARG A N 1
ATOM 596 C CA . ARG A 1 82 ? 20.203 -13.609 -8.953 1 88.56 82 ARG A CA 1
ATOM 597 C C . ARG A 1 82 ? 20.562 -13.141 -7.547 1 88.56 82 ARG A C 1
ATOM 599 O O . ARG A 1 82 ? 21.641 -12.594 -7.32 1 88.56 82 ARG A O 1
ATOM 606 N N . LEU A 1 83 ? 19.656 -13.312 -6.672 1 91.56 83 LEU A N 1
ATOM 607 C CA . LEU A 1 83 ? 19.891 -13.031 -5.262 1 91.56 83 LEU A CA 1
ATOM 608 C C . LEU A 1 83 ? 20.469 -14.242 -4.547 1 91.56 83 LEU A C 1
ATOM 610 O O . LEU A 1 83 ? 20.109 -15.383 -4.859 1 91.56 83 LEU A O 1
ATOM 614 N N . LEU A 1 84 ? 21.422 -13.977 -3.639 1 91 84 LEU A N 1
ATOM 615 C CA . LEU A 1 84 ? 22 -15.062 -2.857 1 91 84 LEU A CA 1
ATOM 616 C C . LEU A 1 84 ? 22.062 -14.695 -1.378 1 91 84 LEU A C 1
ATOM 618 O O . LEU A 1 84 ? 21.875 -13.531 -1.014 1 91 84 LEU A O 1
ATOM 622 N N . GLY A 1 85 ? 22.203 -15.734 -0.597 1 93.81 85 GLY A N 1
ATOM 623 C CA . GLY A 1 85 ? 22.438 -15.539 0.823 1 93.81 85 GLY A CA 1
ATOM 624 C C . GLY A 1 85 ? 21.359 -14.734 1.509 1 93.81 85 GLY A C 1
ATOM 625 O O . GLY A 1 85 ? 20.172 -15.039 1.381 1 93.81 85 GLY A O 1
ATOM 626 N N . GLU A 1 86 ? 21.781 -13.758 2.209 1 94.88 86 GLU A N 1
ATOM 627 C CA . GLU A 1 86 ? 20.891 -12.961 3.051 1 94.88 86 GLU A CA 1
ATOM 628 C C . GLU A 1 86 ? 19.891 -12.188 2.209 1 94.88 86 GLU A C 1
ATOM 630 O O . GLU A 1 86 ? 18.734 -12.008 2.617 1 94.88 86 GLU A O 1
ATOM 635 N N . ASP A 1 87 ? 20.312 -11.781 1.092 1 96.12 87 ASP A N 1
ATOM 636 C CA . ASP A 1 87 ? 19.422 -11.016 0.225 1 96.12 87 ASP A CA 1
ATOM 637 C C . ASP A 1 87 ? 18.281 -11.891 -0.303 1 96.12 87 ASP A C 1
ATOM 639 O O . ASP A 1 87 ? 17.141 -11.438 -0.415 1 96.12 87 ASP A O 1
ATOM 643 N N . TRP A 1 88 ? 18.609 -13.109 -0.584 1 96.81 88 TRP A N 1
ATOM 644 C CA . TRP A 1 88 ? 17.578 -14.039 -1.014 1 96.81 88 TRP A CA 1
ATOM 645 C C . TRP A 1 88 ? 16.594 -14.32 0.118 1 96.81 88 TRP A C 1
ATOM 647 O O . TRP A 1 88 ? 15.375 -14.32 -0.093 1 96.81 88 TRP A O 1
ATOM 657 N N . THR A 1 89 ? 17.109 -14.523 1.232 1 96.88 89 THR A N 1
ATOM 658 C CA . THR A 1 89 ? 16.266 -14.734 2.406 1 96.88 89 THR A CA 1
ATOM 659 C C . THR A 1 89 ? 15.328 -13.547 2.629 1 96.88 89 THR A C 1
ATOM 661 O O . THR A 1 89 ? 14.156 -13.727 2.941 1 96.88 89 THR A O 1
ATOM 664 N N . HIS A 1 90 ? 15.883 -12.391 2.441 1 96.94 90 HIS A N 1
ATOM 665 C CA . HIS A 1 90 ? 15.094 -11.172 2.594 1 96.94 90 HIS A CA 1
ATOM 666 C C . HIS A 1 90 ? 13.977 -11.102 1.559 1 96.94 90 HIS A C 1
ATOM 668 O O . HIS A 1 90 ? 12.844 -10.75 1.887 1 96.94 90 HIS A O 1
ATOM 674 N N . MET A 1 91 ? 14.266 -11.438 0.39 1 97.62 91 MET A N 1
ATOM 675 C CA . MET A 1 91 ? 13.242 -11.469 -0.657 1 97.62 91 MET A CA 1
ATOM 676 C C . MET A 1 91 ? 12.133 -12.453 -0.306 1 97.62 91 MET A C 1
ATOM 678 O O . MET A 1 91 ? 10.953 -12.156 -0.494 1 97.62 91 MET A O 1
ATOM 682 N N . GLN A 1 92 ? 12.5 -13.586 0.246 1 98 92 GLN A N 1
ATOM 683 C CA . GLN A 1 92 ? 11.547 -14.641 0.556 1 98 92 GLN A CA 1
ATOM 684 C C . GLN A 1 92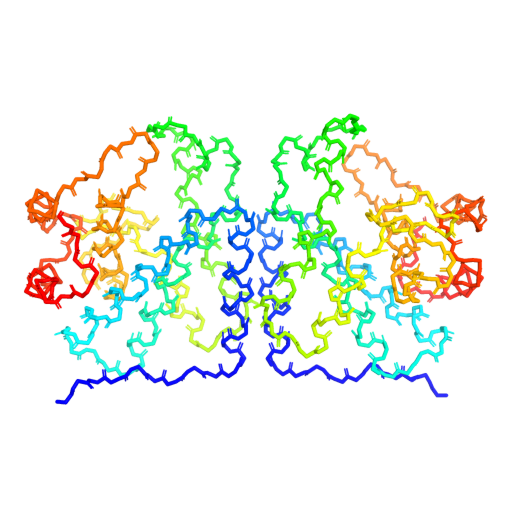 ? 10.547 -14.188 1.617 1 98 92 GLN A C 1
ATOM 686 O O . GLN A 1 92 ? 9.422 -14.695 1.679 1 98 92 GLN A O 1
ATOM 691 N N . GLU A 1 93 ? 10.867 -13.203 2.355 1 97.62 93 GLU A N 1
ATOM 692 C CA . GLU A 1 93 ? 10.023 -12.719 3.439 1 97.62 93 GLU A CA 1
ATOM 693 C C . GLU A 1 93 ? 8.758 -12.062 2.898 1 97.62 93 GLU A C 1
ATOM 695 O O . GLU A 1 93 ? 7.789 -11.859 3.637 1 97.62 93 GLU A O 1
ATOM 700 N N . HIS A 1 94 ? 8.758 -11.742 1.587 1 98.69 94 HIS A N 1
ATOM 701 C CA . HIS A 1 94 ? 7.605 -11.031 1.052 1 98.69 94 HIS A CA 1
ATOM 702 C C . HIS A 1 94 ? 6.336 -11.875 1.18 1 98.69 94 HIS A C 1
ATOM 704 O O . HIS A 1 94 ? 5.238 -11.328 1.299 1 98.69 94 HIS A O 1
ATOM 710 N N . SER A 1 95 ? 6.457 -13.234 1.121 1 98.75 95 SER A N 1
ATOM 711 C CA . SER A 1 95 ? 5.27 -14.078 1.219 1 98.75 95 SER A CA 1
ATOM 712 C C . SER A 1 95 ? 4.641 -13.984 2.604 1 98.75 95 SER A C 1
ATOM 714 O O . SER A 1 95 ? 3.416 -13.906 2.729 1 98.75 95 SER A O 1
ATOM 716 N N . VAL A 1 96 ? 5.465 -13.938 3.668 1 98.75 96 VAL A N 1
ATOM 717 C CA . VAL A 1 96 ? 4.988 -13.805 5.039 1 98.75 96 VAL A CA 1
ATOM 718 C C . VAL A 1 96 ? 4.43 -12.398 5.262 1 98.75 96 VAL A C 1
ATOM 720 O O . VAL A 1 96 ? 3.365 -12.234 5.863 1 98.75 96 VAL A O 1
ATOM 723 N N . LEU A 1 97 ? 5.148 -11.406 4.77 1 98.62 97 LEU A N 1
ATOM 724 C CA . LEU A 1 97 ? 4.703 -10.023 4.879 1 98.62 97 LEU A CA 1
ATOM 725 C C . LEU A 1 97 ? 3.369 -9.82 4.164 1 98.62 97 LEU A C 1
ATOM 727 O O . LEU A 1 97 ? 2.506 -9.086 4.648 1 98.62 97 LEU A O 1
ATOM 731 N N . GLY A 1 98 ? 3.26 -10.461 2.992 1 98.88 98 GLY A N 1
ATOM 732 C CA . GLY A 1 98 ? 1.999 -10.383 2.273 1 98.88 98 GLY A CA 1
ATOM 733 C C . GLY A 1 98 ? 0.822 -10.906 3.076 1 98.88 98 GLY A C 1
ATOM 734 O O . GLY A 1 98 ? -0.245 -10.289 3.094 1 98.88 98 GLY A O 1
ATOM 735 N N . GLU A 1 99 ? 1.003 -12.031 3.723 1 98.88 99 GLU A N 1
ATOM 736 C CA . GLU A 1 99 ? -0.031 -12.578 4.598 1 98.88 99 GLU A CA 1
ATOM 737 C C . GLU A 1 99 ? -0.412 -11.578 5.688 1 98.88 99 GLU A C 1
ATOM 739 O O . GLU A 1 99 ? -1.595 -11.391 5.984 1 98.88 99 GLU A O 1
ATOM 744 N N . ARG A 1 100 ? 0.551 -10.914 6.27 1 98.56 100 ARG A N 1
ATOM 745 C CA . ARG A 1 100 ? 0.318 -9.961 7.348 1 98.56 100 ARG A CA 1
ATOM 746 C C . ARG A 1 100 ? -0.469 -8.758 6.844 1 98.56 100 ARG A C 1
ATOM 748 O O . ARG A 1 100 ? -1.393 -8.289 7.516 1 98.56 100 ARG A O 1
ATOM 755 N N . ILE A 1 101 ? -0.101 -8.281 5.703 1 98.69 101 ILE A N 1
ATOM 756 C CA . ILE A 1 101 ? -0.8 -7.137 5.121 1 98.69 101 ILE A CA 1
ATOM 757 C C . ILE A 1 101 ? -2.264 -7.496 4.883 1 98.69 101 ILE A C 1
ATOM 759 O O . ILE A 1 101 ? -3.166 -6.75 5.27 1 98.69 101 ILE A O 1
ATOM 763 N N . ILE A 1 102 ? -2.479 -8.664 4.297 1 98.69 102 ILE A N 1
ATOM 764 C CA . ILE A 1 102 ? -3.83 -9.102 3.967 1 98.69 102 ILE A CA 1
ATOM 765 C C . ILE A 1 102 ? -4.648 -9.258 5.246 1 98.69 102 ILE A C 1
ATOM 767 O O . ILE A 1 102 ? -5.805 -8.828 5.309 1 98.69 102 ILE A O 1
ATOM 771 N N . ALA A 1 103 ? -4.059 -9.805 6.234 1 97.75 103 ALA A N 1
ATOM 772 C CA . ALA A 1 103 ? -4.746 -10.008 7.512 1 97.75 103 ALA A CA 1
ATOM 773 C C . ALA A 1 103 ? -5.199 -8.672 8.102 1 97.75 103 ALA A C 1
ATOM 775 O O . ALA A 1 103 ? -6.25 -8.602 8.75 1 97.75 103 ALA A O 1
ATOM 776 N N . ALA A 1 104 ? -4.52 -7.672 7.871 1 96.94 104 ALA A N 1
ATOM 777 C CA . ALA A 1 104 ? -4.789 -6.367 8.477 1 96.94 104 ALA A CA 1
ATOM 778 C C . ALA A 1 104 ? -5.906 -5.637 7.73 1 96.94 104 ALA A C 1
ATOM 780 O O . ALA A 1 104 ? -6.465 -4.66 8.234 1 96.94 104 ALA A O 1
ATOM 781 N N . THR A 1 105 ? -6.246 -6.008 6.547 1 96.31 105 THR A N 1
ATOM 782 C CA . THR A 1 105 ? -7.211 -5.285 5.719 1 96.31 105 THR A CA 1
ATOM 783 C C . THR A 1 105 ? -8.633 -5.547 6.203 1 96.31 105 THR A C 1
ATOM 785 O O . THR A 1 105 ? -9.523 -4.719 5.996 1 96.31 105 THR A O 1
ATOM 788 N N . GLY A 1 106 ? -8.891 -6.789 6.668 1 94.69 106 GLY A N 1
ATOM 789 C CA . GLY A 1 106 ? -10.242 -7.18 7.039 1 94.69 106 GLY A CA 1
ATOM 790 C C . GLY A 1 106 ? -11.039 -7.75 5.879 1 94.69 106 GLY A C 1
ATOM 791 O O . GLY A 1 106 ? -12.273 -7.75 5.906 1 94.69 106 GLY A O 1
ATOM 792 N N . LEU A 1 107 ? -10.344 -8.203 4.855 1 96 107 LEU A N 1
ATOM 793 C CA . LEU A 1 107 ? -11.016 -8.82 3.715 1 96 107 LEU A CA 1
ATOM 794 C C . LEU A 1 107 ? -11.914 -9.961 4.168 1 96 107 LEU A C 1
ATOM 796 O O . LEU A 1 107 ? -11.586 -10.68 5.113 1 96 107 LEU A O 1
ATOM 800 N N . ASP A 1 108 ? -12.992 -10.078 3.324 1 94.81 108 ASP A N 1
ATOM 801 C CA . ASP A 1 108 ? -13.758 -11.312 3.473 1 94.81 108 ASP A CA 1
ATOM 802 C C . ASP A 1 108 ? -12.906 -12.531 3.139 1 94.81 108 ASP A C 1
ATOM 804 O O . ASP A 1 108 ? -12.234 -12.562 2.104 1 94.81 108 ASP A O 1
ATOM 808 N N . ASP A 1 109 ? -12.734 -13.531 3.969 1 95.5 109 ASP A N 1
ATOM 809 C CA . ASP A 1 109 ? -11.906 -14.727 3.811 1 95.5 109 ASP A CA 1
ATOM 810 C C . ASP A 1 109 ? -10.422 -14.375 3.869 1 95.5 109 ASP A C 1
ATOM 812 O O . ASP A 1 109 ? -9.602 -14.992 3.182 1 95.5 109 ASP A O 1
ATOM 816 N N . GLY A 1 110 ? -10.125 -13.305 4.609 1 97.38 110 GLY 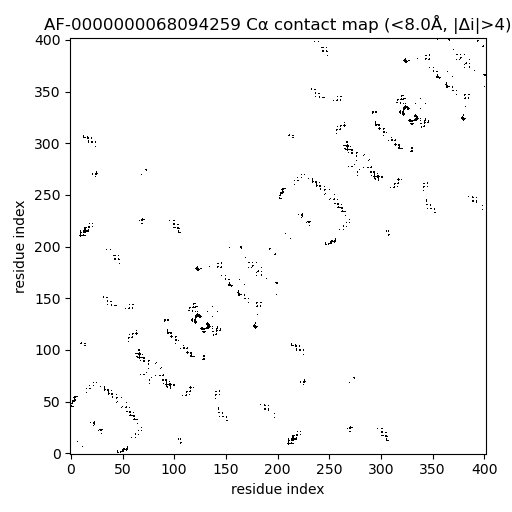A N 1
ATOM 817 C CA . GLY A 1 110 ? -8.766 -12.805 4.691 1 97.38 110 GLY A CA 1
ATOM 818 C C . GLY A 1 110 ? -7.77 -13.859 5.125 1 97.38 110 GLY A C 1
ATOM 819 O O . GLY A 1 110 ? -6.645 -13.906 4.625 1 97.38 110 GLY A O 1
ATOM 820 N N . ALA A 1 111 ? -8.211 -14.68 6.043 1 97.88 111 ALA A N 1
ATOM 821 C CA . ALA A 1 111 ? -7.324 -15.734 6.527 1 97.88 111 ALA A CA 1
ATOM 822 C C . ALA A 1 111 ? -6.961 -16.703 5.402 1 97.88 111 ALA A C 1
ATOM 824 O O . ALA A 1 111 ? -5.793 -17.062 5.246 1 97.88 111 ALA A O 1
ATOM 825 N N . ALA A 1 112 ? -7.945 -17.109 4.641 1 98.31 112 ALA A N 1
ATOM 826 C CA . ALA A 1 112 ? -7.715 -18.047 3.535 1 98.31 112 ALA A CA 1
ATOM 827 C C . ALA A 1 112 ? -6.855 -17.406 2.451 1 98.31 112 ALA A C 1
ATOM 829 O O . ALA A 1 112 ? -5.914 -18.016 1.947 1 98.31 112 ALA A O 1
ATOM 830 N N . ILE A 1 113 ? -7.148 -16.156 2.139 1 98.69 113 ILE A N 1
ATOM 831 C CA . ILE A 1 113 ? -6.398 -15.445 1.112 1 98.69 113 ILE A CA 1
ATOM 832 C C . ILE A 1 113 ? -4.961 -15.234 1.58 1 98.69 113 ILE A C 1
ATOM 834 O O . ILE A 1 113 ? -4.016 -15.406 0.804 1 98.69 113 ILE A O 1
ATOM 838 N N . GLY A 1 114 ? -4.82 -14.844 2.854 1 98.81 114 GLY A N 1
ATOM 839 C CA . GLY A 1 114 ? -3.49 -14.711 3.42 1 98.81 114 GLY A CA 1
ATOM 840 C C . GLY A 1 114 ? -2.672 -15.984 3.34 1 98.81 114 GLY A C 1
ATOM 841 O O . GLY A 1 114 ? -1.479 -15.945 3.031 1 98.81 114 GLY A O 1
ATOM 842 N N . ARG A 1 115 ? -3.318 -17.094 3.568 1 98.81 115 ARG A N 1
ATOM 843 C CA . ARG A 1 115 ? -2.646 -18.375 3.492 1 98.81 115 ARG A CA 1
ATOM 844 C C . ARG A 1 115 ? -2.197 -18.688 2.066 1 98.81 115 ARG A C 1
ATOM 846 O O . ARG A 1 115 ? -1.111 -19.219 1.853 1 98.81 115 ARG A O 1
ATOM 853 N N . ILE A 1 116 ? -3.014 -18.406 1.155 1 98.88 116 ILE A N 1
ATOM 854 C CA . ILE A 1 116 ? -2.691 -18.578 -0.256 1 98.88 116 ILE A CA 1
ATOM 855 C C . ILE A 1 116 ? -1.458 -17.75 -0.612 1 98.88 116 ILE A C 1
ATOM 857 O O . ILE A 1 116 ? -0.518 -18.266 -1.228 1 98.88 116 ILE A O 1
ATOM 861 N N . VAL A 1 117 ? -1.44 -16.484 -0.185 1 98.94 117 VAL A N 1
ATOM 862 C CA . VAL A 1 117 ? -0.353 -15.562 -0.484 1 98.94 117 VAL A CA 1
ATOM 863 C C . VAL A 1 117 ? 0.93 -16.031 0.196 1 98.94 117 VAL A C 1
ATOM 865 O O . VAL A 1 117 ? 1.997 -16.047 -0.421 1 98.94 117 VAL A O 1
ATOM 868 N N . ARG A 1 118 ? 0.834 -16.484 1.386 1 98.94 118 ARG A N 1
ATOM 869 C CA . ARG A 1 118 ? 1.983 -17 2.127 1 98.94 118 ARG A CA 1
ATOM 870 C C . ARG A 1 118 ? 2.635 -18.156 1.391 1 98.94 118 ARG A C 1
ATOM 872 O O . ARG A 1 118 ? 3.861 -18.266 1.348 1 98.94 118 ARG A O 1
ATOM 879 N N . HIS A 1 119 ? 1.856 -18.969 0.743 1 98.94 119 HIS A N 1
ATOM 880 C CA . HIS A 1 119 ? 2.361 -20.266 0.306 1 98.94 119 HIS A CA 1
ATOM 881 C C . HIS A 1 119 ? 2.514 -20.312 -1.211 1 98.94 119 HIS A C 1
ATOM 883 O O . HIS A 1 119 ? 2.738 -21.375 -1.782 1 98.94 119 HIS A O 1
ATOM 889 N N . HIS A 1 120 ? 2.432 -19.219 -1.909 1 98.88 120 HIS A N 1
ATOM 890 C CA . HIS A 1 120 ? 2.426 -19.266 -3.367 1 98.88 120 HIS A CA 1
ATOM 891 C C . HIS A 1 120 ? 3.803 -19.625 -3.914 1 98.88 120 HIS A C 1
ATOM 893 O O . HIS A 1 120 ? 3.941 -19.938 -5.098 1 98.88 120 HIS A O 1
ATOM 899 N N . HIS A 1 121 ? 4.848 -19.688 -3.037 1 98.81 121 HIS A N 1
ATOM 900 C CA . HIS A 1 121 ? 6.188 -20.094 -3.455 1 98.81 121 HIS A CA 1
ATOM 901 C C . HIS A 1 121 ? 6.535 -21.484 -2.918 1 98.81 121 HIS A C 1
ATOM 903 O O . HIS A 1 121 ? 7.688 -21.906 -2.994 1 98.81 121 HIS A O 1
ATOM 909 N N . GLU A 1 122 ? 5.621 -22.125 -2.283 1 98.81 122 GLU A N 1
ATOM 910 C CA . GLU A 1 122 ? 5.859 -23.531 -1.964 1 98.81 122 GLU A CA 1
ATOM 911 C C . GLU A 1 122 ? 5.949 -24.375 -3.23 1 98.81 122 GLU A C 1
ATOM 913 O O . GLU A 1 122 ? 5.195 -24.156 -4.184 1 98.81 122 GLU A O 1
ATOM 918 N N . HIS A 1 123 ? 6.824 -25.297 -3.211 1 98.69 123 HIS A N 1
ATOM 919 C CA . HIS A 1 123 ? 7 -26.203 -4.336 1 98.69 123 HIS A CA 1
ATOM 920 C C . HIS A 1 123 ? 6.367 -27.562 -4.043 1 98.69 123 HIS A C 1
ATOM 922 O O . HIS A 1 123 ? 6.379 -28.031 -2.9 1 98.69 123 HIS A O 1
ATOM 928 N N . TYR A 1 124 ? 5.93 -28.156 -5.043 1 98.62 124 TYR A N 1
ATOM 929 C CA . TYR A 1 124 ? 5.188 -29.391 -4.887 1 98.62 124 TYR A CA 1
ATOM 930 C C . TYR A 1 124 ? 6.027 -30.453 -4.172 1 98.62 124 TYR A C 1
ATOM 932 O O . TYR A 1 124 ? 5.496 -31.266 -3.416 1 98.62 124 TYR A O 1
ATOM 940 N N . ASP A 1 125 ? 7.387 -30.391 -4.309 1 98.56 125 ASP A N 1
ATOM 941 C CA . ASP A 1 125 ? 8.266 -31.406 -3.738 1 98.56 125 ASP A CA 1
ATOM 942 C C . ASP A 1 125 ? 8.727 -31 -2.34 1 98.56 125 ASP A C 1
ATOM 944 O O . ASP A 1 125 ? 9.547 -31.703 -1.731 1 98.56 125 ASP A O 1
ATOM 948 N N . GLY A 1 126 ? 8.312 -29.859 -1.864 1 98.62 126 GLY A N 1
ATOM 949 C CA . GLY A 1 126 ? 8.625 -29.453 -0.505 1 98.62 126 GLY A CA 1
ATOM 950 C C . GLY A 1 126 ? 9.859 -28.562 -0.419 1 98.62 126 GLY A C 1
ATOM 951 O O . GLY A 1 126 ? 10.234 -28.125 0.667 1 98.62 126 GLY A O 1
ATOM 952 N N . SER A 1 127 ? 10.484 -28.203 -1.546 1 98.38 127 SER A N 1
ATOM 953 C CA . SER A 1 127 ? 11.734 -27.453 -1.538 1 98.38 127 SER A CA 1
ATOM 954 C C . SER A 1 127 ? 11.477 -25.953 -1.552 1 98.38 127 SER A C 1
ATOM 956 O O . SER A 1 127 ? 12.414 -25.156 -1.589 1 98.38 127 SER A O 1
ATOM 958 N N . GLY A 1 128 ? 10.172 -25.562 -1.508 1 98.31 128 GLY A N 1
ATOM 959 C CA . GLY A 1 128 ? 9.828 -24.141 -1.555 1 98.31 128 GLY A CA 1
ATOM 960 C C . GLY A 1 128 ? 9.828 -23.484 -0.188 1 98.31 128 GLY A C 1
ATOM 961 O O . GLY A 1 128 ? 10.406 -24.016 0.764 1 98.31 128 GLY A O 1
ATOM 962 N N . TYR A 1 129 ? 9.305 -22.391 -0.124 1 98.5 129 TYR A N 1
ATOM 963 C CA . TYR A 1 129 ? 9.281 -21.578 1.091 1 98.5 129 TYR A CA 1
ATOM 964 C C . TYR A 1 129 ? 7.918 -20.922 1.279 1 98.5 129 TYR A C 1
ATOM 966 O O . TYR A 1 129 ? 7.129 -20.828 0.336 1 98.5 129 TYR A O 1
ATOM 974 N N . PRO A 1 130 ? 7.488 -20.406 2.43 1 98.75 130 PRO A N 1
ATOM 975 C CA . PRO A 1 130 ? 8.367 -20.25 3.59 1 98.75 130 PRO A CA 1
ATOM 976 C C . PRO A 1 130 ? 8.328 -21.469 4.516 1 98.75 130 PRO A C 1
ATOM 978 O O . PRO A 1 130 ? 9.172 -21.594 5.406 1 98.75 130 PRO A O 1
ATOM 981 N N . ASP A 1 131 ? 7.371 -22.344 4.359 1 98.75 131 ASP A N 1
ATOM 982 C CA . ASP A 1 131 ? 7.137 -23.359 5.391 1 98.75 131 ASP A CA 1
ATOM 983 C C . ASP A 1 131 ? 7.59 -24.734 4.93 1 98.75 131 ASP A C 1
ATOM 985 O O . ASP A 1 131 ? 7.551 -25.703 5.699 1 98.75 131 ASP A O 1
ATOM 989 N N . GLY A 1 132 ? 7.949 -24.875 3.68 1 98.69 132 GLY A N 1
ATOM 990 C CA . GLY A 1 132 ? 8.422 -26.141 3.158 1 98.69 132 GLY A CA 1
ATOM 991 C C . GLY A 1 132 ? 7.324 -27.172 3.006 1 98.69 132 GLY A C 1
ATOM 992 O O . GLY A 1 132 ? 7.551 -28.359 3.221 1 98.69 132 GLY A O 1
ATOM 993 N N . LEU A 1 133 ? 6.062 -26.781 2.768 1 98.81 133 LEU A N 1
ATOM 994 C CA . LEU A 1 133 ? 4.949 -27.688 2.52 1 98.81 133 LEU A CA 1
ATOM 995 C C . LEU A 1 133 ? 5.156 -28.453 1.218 1 98.81 133 LEU A C 1
ATOM 997 O O . LEU A 1 133 ? 5.848 -27.984 0.315 1 98.81 133 LEU A O 1
ATOM 1001 N N . ALA A 1 134 ? 4.516 -29.641 1.125 1 98.62 134 ALA A N 1
ATOM 1002 C CA . ALA A 1 134 ? 4.652 -30.469 -0.074 1 98.62 134 ALA A CA 1
ATOM 1003 C C . ALA A 1 134 ? 3.295 -30.984 -0.539 1 98.62 134 ALA A C 1
ATOM 1005 O O . ALA A 1 134 ? 2.404 -31.234 0.278 1 98.62 134 ALA A O 1
ATOM 1006 N N . GLY A 1 135 ? 3.176 -31.141 -1.745 1 98 135 GLY A N 1
ATOM 1007 C CA . GLY A 1 135 ? 1.992 -31.75 -2.326 1 98 135 GLY A CA 1
ATOM 1008 C C . GLY A 1 135 ? 0.703 -31.062 -1.926 1 98 135 GLY A C 1
ATOM 1009 O O . GLY A 1 135 ? 0.582 -29.844 -2.049 1 98 135 GLY A O 1
ATOM 1010 N N . GLU A 1 136 ? -0.195 -31.859 -1.334 1 98 136 GLU A N 1
ATOM 1011 C CA . GLU A 1 136 ? -1.541 -31.359 -1.062 1 98 136 GLU A CA 1
ATOM 1012 C C . GLU A 1 136 ? -1.6 -30.625 0.277 1 98 136 GLU A C 1
ATOM 1014 O O . GLU A 1 136 ? -2.631 -30.062 0.632 1 98 136 GLU A O 1
ATOM 1019 N N . ALA A 1 137 ? -0.45 -30.594 0.964 1 98.62 137 ALA A N 1
ATOM 1020 C CA . ALA A 1 137 ? -0.377 -29.719 2.141 1 98.62 137 ALA A CA 1
ATOM 1021 C C . ALA A 1 137 ? -0.36 -28.25 1.74 1 98.62 137 ALA A C 1
ATOM 1023 O O . ALA A 1 137 ? -0.681 -27.375 2.549 1 98.62 137 ALA A O 1
ATOM 1024 N N . ILE A 1 138 ? 0.057 -28.016 0.504 1 98.81 138 ILE A N 1
ATOM 1025 C CA . ILE A 1 138 ? -0.024 -26.656 -0.054 1 98.81 138 ILE A CA 1
ATOM 1026 C C . ILE A 1 138 ? -1.455 -26.375 -0.5 1 98.81 138 ILE A C 1
ATOM 1028 O O . ILE A 1 138 ? -2.055 -27.156 -1.235 1 98.81 138 ILE A O 1
ATOM 1032 N N . PRO A 1 139 ? -2.041 -25.281 -0.073 1 98.75 139 PRO A N 1
ATOM 1033 C CA . PRO A 1 139 ? -3.381 -24.969 -0.579 1 98.75 139 PRO A CA 1
ATOM 1034 C C . PRO A 1 139 ? -3.469 -25.047 -2.102 1 98.75 139 PRO A C 1
ATOM 1036 O O . PRO A 1 139 ? -2.539 -24.641 -2.801 1 98.75 139 PRO A O 1
ATOM 1039 N N . LEU A 1 140 ? -4.539 -25.594 -2.57 1 98.81 140 LEU A N 1
ATOM 1040 C CA . LEU A 1 140 ? -4.707 -25.766 -4.008 1 98.81 140 LEU A CA 1
ATOM 1041 C C . LEU A 1 140 ? -4.512 -24.453 -4.75 1 98.81 140 LEU A C 1
ATOM 1043 O O . LEU A 1 140 ? -3.801 -24.406 -5.754 1 98.81 140 LEU A O 1
ATOM 1047 N N . GLU A 1 141 ? -5.148 -23.359 -4.215 1 98.81 141 GLU A N 1
ATOM 1048 C CA . GLU A 1 141 ? -5.055 -22.062 -4.855 1 98.81 141 GLU A CA 1
ATOM 1049 C C . GLU A 1 141 ? -3.605 -21.594 -4.965 1 98.81 141 GLU A C 1
ATOM 1051 O O . GLU A 1 141 ? -3.209 -21.016 -5.977 1 98.81 141 GLU A O 1
ATOM 1056 N N . ALA A 1 142 ? -2.807 -21.844 -3.961 1 98.94 142 ALA A N 1
ATOM 1057 C CA . ALA A 1 142 ? -1.396 -21.469 -3.988 1 98.94 142 ALA A CA 1
ATOM 1058 C C . ALA A 1 142 ? -0.638 -22.266 -5.047 1 98.94 142 ALA A C 1
ATOM 1060 O O . ALA A 1 142 ? 0.225 -21.719 -5.742 1 98.94 142 ALA A O 1
ATOM 1061 N N . ARG A 1 143 ? -0.982 -23.547 -5.188 1 98.88 143 ARG A N 1
ATOM 1062 C CA . ARG A 1 143 ? -0.356 -24.375 -6.215 1 98.88 143 ARG A CA 1
ATOM 1063 C C . ARG A 1 143 ? -0.693 -23.859 -7.613 1 98.88 143 ARG A C 1
ATOM 1065 O O . ARG A 1 143 ? 0.167 -23.844 -8.492 1 98.88 143 ARG A O 1
ATOM 1072 N N . LEU A 1 144 ? -1.913 -23.469 -7.789 1 98.88 144 LEU A N 1
ATOM 1073 C CA . LEU A 1 144 ? -2.33 -22.922 -9.078 1 98.88 144 LEU A CA 1
ATOM 1074 C C . LEU A 1 144 ? -1.62 -21.609 -9.367 1 98.88 144 LEU A C 1
ATOM 1076 O O . LEU A 1 144 ? -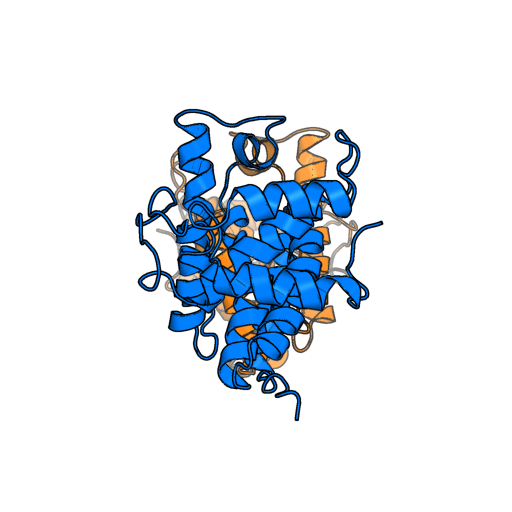1.15 -21.391 -10.492 1 98.88 144 LEU A O 1
ATOM 1080 N N . ILE A 1 145 ? -1.52 -20.734 -8.391 1 98.94 145 ILE A N 1
ATOM 1081 C CA . ILE A 1 145 ? -0.868 -19.438 -8.555 1 98.94 145 ILE A CA 1
ATOM 1082 C C . ILE A 1 145 ? 0.609 -19.641 -8.883 1 98.94 145 ILE A C 1
ATOM 1084 O O . ILE A 1 145 ? 1.158 -18.969 -9.75 1 98.94 145 ILE A O 1
ATOM 1088 N N . ALA A 1 146 ? 1.261 -20.562 -8.211 1 98.81 146 ALA A N 1
ATOM 1089 C CA . ALA A 1 146 ? 2.678 -20.828 -8.469 1 98.81 146 ALA A CA 1
ATOM 1090 C C . ALA A 1 146 ? 2.928 -21.125 -9.938 1 98.81 146 ALA A C 1
ATOM 1092 O O . ALA A 1 146 ? 3.9 -20.641 -10.523 1 98.81 146 ALA A O 1
ATOM 1093 N N . LEU A 1 147 ? 2.074 -21.875 -10.523 1 98.69 147 LEU A N 1
ATOM 1094 C CA . LEU A 1 147 ? 2.205 -22.281 -11.914 1 98.69 147 LEU A CA 1
ATOM 1095 C C . LEU A 1 147 ? 2.012 -21.094 -12.852 1 98.69 147 LEU A C 1
ATOM 1097 O O . LEU A 1 147 ? 2.852 -20.828 -13.711 1 98.69 147 LEU A O 1
ATOM 1101 N N . VAL A 1 148 ? 0.933 -20.328 -12.703 1 98.5 148 VAL A N 1
ATOM 1102 C CA . VAL A 1 148 ? 0.641 -19.234 -13.625 1 98.5 148 VAL A CA 1
ATOM 1103 C C . VAL A 1 148 ? 1.619 -18.078 -13.391 1 98.5 148 VAL A C 1
ATOM 1105 O O . VAL A 1 148 ? 1.979 -17.359 -14.32 1 98.5 148 VAL A O 1
ATOM 1108 N N . ASP A 1 149 ? 2.012 -17.906 -12.156 1 98.5 149 ASP A N 1
ATOM 1109 C CA . ASP A 1 149 ? 3.053 -16.922 -11.836 1 98.5 149 ASP A CA 1
ATOM 1110 C C . ASP A 1 149 ? 4.328 -17.219 -12.625 1 98.5 149 ASP A C 1
ATOM 1112 O O . ASP A 1 149 ? 4.906 -16.312 -13.234 1 98.5 149 ASP A O 1
ATOM 1116 N N . ALA A 1 150 ? 4.758 -18.438 -12.578 1 97.69 150 ALA A N 1
ATOM 1117 C CA . ALA A 1 150 ? 5.957 -18.844 -13.305 1 97.69 150 ALA A CA 1
ATOM 1118 C C . ALA A 1 150 ? 5.789 -18.625 -14.805 1 97.69 150 ALA A C 1
ATOM 1120 O O . ALA A 1 150 ? 6.684 -18.109 -15.469 1 97.69 150 ALA A O 1
ATOM 1121 N N . TYR A 1 151 ? 4.652 -19.031 -15.312 1 98.31 151 TYR A N 1
ATOM 1122 C CA . TYR A 1 151 ? 4.402 -18.875 -16.734 1 98.31 151 TYR A CA 1
ATOM 1123 C C . TYR A 1 151 ? 4.52 -17.406 -17.141 1 98.31 151 TYR A C 1
ATOM 1125 O O . TYR A 1 151 ? 5.219 -17.078 -18.094 1 98.31 151 TYR A O 1
ATOM 1133 N N . ASP A 1 152 ? 3.834 -16.531 -16.391 1 97.44 152 ASP A N 1
ATOM 1134 C CA . ASP A 1 152 ? 3.846 -15.109 -16.703 1 97.44 152 ASP A CA 1
ATOM 1135 C C . ASP A 1 152 ? 5.246 -14.523 -16.562 1 97.44 152 ASP A C 1
ATOM 1137 O O . ASP A 1 152 ? 5.684 -13.727 -17.391 1 97.44 152 ASP A O 1
ATOM 1141 N N . ALA A 1 153 ? 5.945 -14.898 -15.492 1 94.38 153 ALA A N 1
ATOM 1142 C CA . ALA A 1 153 ? 7.281 -14.367 -15.234 1 94.38 153 ALA A CA 1
ATOM 1143 C C . ALA A 1 153 ? 8.25 -14.742 -16.359 1 94.38 153 ALA A C 1
ATOM 1145 O O . ALA A 1 153 ? 9.078 -13.93 -16.766 1 94.38 153 ALA A O 1
ATOM 1146 N N . ILE A 1 154 ? 8.133 -15.922 -16.844 1 94.25 154 ILE A N 1
ATOM 1147 C CA . ILE A 1 154 ? 9.062 -16.438 -17.844 1 94.25 154 ILE A CA 1
ATOM 1148 C C . ILE A 1 154 ? 8.742 -15.797 -19.203 1 94.25 154 ILE A C 1
ATOM 1150 O O . ILE A 1 154 ? 9.648 -15.422 -19.953 1 94.25 154 ILE A O 1
ATOM 1154 N N . THR A 1 155 ? 7.477 -15.633 -19.469 1 95.44 155 THR A N 1
ATOM 1155 C CA . THR A 1 155 ? 7.066 -15.203 -20.812 1 95.44 155 THR A CA 1
ATOM 1156 C C . THR A 1 155 ? 7.031 -13.68 -20.906 1 95.44 155 THR A C 1
ATOM 1158 O O . THR A 1 155 ? 6.969 -13.117 -22 1 95.44 155 THR A O 1
ATOM 1161 N N . ALA A 1 156 ? 7.008 -12.984 -19.781 1 88.75 156 ALA A N 1
ATOM 1162 C CA . ALA A 1 156 ? 6.852 -11.531 -19.766 1 88.75 156 ALA A CA 1
ATOM 1163 C C . ALA A 1 156 ? 8.102 -10.844 -20.312 1 88.75 156 ALA A C 1
ATOM 1165 O O . ALA A 1 156 ? 9.211 -11.367 -20.188 1 88.75 156 ALA A O 1
ATOM 1166 N N . HIS A 1 157 ? 7.895 -9.781 -20.906 1 78.69 157 HIS A N 1
ATOM 1167 C CA . HIS A 1 157 ? 8.984 -8.938 -21.391 1 78.69 157 HIS A CA 1
ATOM 1168 C C . HIS A 1 157 ? 9.68 -8.211 -20.25 1 78.69 157 HIS A C 1
ATOM 1170 O O . HIS A 1 157 ? 9.016 -7.648 -19.375 1 78.69 157 HIS A O 1
ATOM 1176 N N . ARG A 1 158 ? 10.961 -8.484 -20.219 1 73.12 158 ARG A N 1
ATOM 1177 C CA . ARG A 1 158 ? 11.805 -7.715 -19.312 1 73.12 158 ARG A CA 1
ATOM 1178 C C . ARG A 1 158 ? 12.836 -6.906 -20.078 1 73.12 158 ARG A C 1
ATOM 1180 O O . ARG A 1 158 ? 13.258 -7.305 -21.172 1 73.12 158 ARG A O 1
ATOM 1187 N N . PRO A 1 159 ? 13.062 -5.691 -19.547 1 65.06 159 PRO A N 1
ATOM 1188 C CA . PRO A 1 159 ? 13.992 -4.812 -20.266 1 65.06 159 PRO A CA 1
ATOM 1189 C C . PRO A 1 159 ? 15.305 -5.5 -20.625 1 65.06 159 PRO A C 1
ATOM 1191 O O . PRO A 1 159 ? 15.875 -5.25 -21.688 1 65.06 159 PRO A O 1
ATOM 1194 N N . TYR A 1 160 ? 15.703 -6.387 -19.828 1 65.19 160 TYR A N 1
ATOM 1195 C CA . TYR A 1 160 ? 17.047 -6.902 -20.031 1 65.19 160 TYR A CA 1
ATOM 1196 C C . TYR A 1 160 ? 17.016 -8.344 -20.516 1 65.19 160 TYR A C 1
ATOM 1198 O O . TYR A 1 160 ? 18.062 -8.977 -20.688 1 65.19 160 TYR A O 1
ATOM 1206 N N . ARG A 1 161 ? 15.883 -8.969 -20.656 1 69.44 161 ARG A N 1
ATOM 1207 C CA . ARG A 1 161 ? 15.781 -10.352 -21.109 1 69.44 161 ARG A CA 1
ATOM 1208 C C . ARG A 1 161 ? 14.664 -10.523 -22.141 1 69.44 161 ARG A C 1
ATOM 1210 O O . ARG A 1 161 ? 13.547 -10.047 -21.922 1 69.44 161 ARG A O 1
ATOM 1217 N N . PRO A 1 162 ? 15.125 -10.953 -23.281 1 77.19 162 PRO A N 1
ATOM 1218 C CA . PRO A 1 162 ? 14.039 -11.258 -24.219 1 77.19 162 PRO A CA 1
ATOM 1219 C C . PRO A 1 162 ? 13.047 -12.281 -23.672 1 77.19 162 PRO A C 1
ATOM 1221 O O . PRO A 1 162 ? 13.43 -13.156 -22.891 1 77.19 162 PRO A O 1
ATOM 1224 N N . PRO A 1 163 ? 11.789 -12.078 -24.031 1 84.19 163 PRO A N 1
ATOM 1225 C CA . PRO A 1 163 ? 10.812 -13.07 -23.578 1 84.19 163 PRO A CA 1
ATOM 1226 C C . PRO A 1 163 ? 11.07 -14.461 -24.141 1 84.19 163 PRO A C 1
ATOM 1228 O O . PRO A 1 163 ? 11.523 -14.594 -25.281 1 84.19 163 PRO A O 1
ATOM 1231 N N . VAL A 1 164 ? 10.836 -15.469 -23.25 1 92.19 164 VAL A N 1
ATOM 1232 C CA . VAL A 1 164 ? 10.906 -16.859 -23.688 1 92.19 164 VAL A CA 1
ATOM 1233 C C . VAL A 1 164 ? 9.609 -17.234 -24.406 1 92.19 164 VAL A C 1
ATOM 1235 O O . VAL A 1 164 ? 8.516 -16.984 -23.891 1 92.19 164 VAL A O 1
ATOM 1238 N N . PRO A 1 165 ? 9.742 -17.797 -25.516 1 94.56 165 PRO A N 1
ATOM 1239 C CA . PRO A 1 165 ? 8.531 -18.156 -26.266 1 94.56 165 PRO A CA 1
ATOM 1240 C C . PRO A 1 165 ? 7.656 -19.156 -25.516 1 94.56 165 PRO A C 1
ATOM 1242 O O . PRO A 1 165 ? 8.164 -19.953 -24.719 1 94.56 165 PRO A O 1
ATOM 1245 N N . HIS A 1 166 ? 6.406 -19.188 -25.859 1 97.19 166 HIS A N 1
ATOM 1246 C CA . HIS A 1 166 ? 5.391 -20.031 -25.234 1 97.19 166 HIS A CA 1
ATOM 1247 C C . HIS A 1 166 ? 5.82 -21.5 -25.219 1 97.19 166 HIS A C 1
ATOM 1249 O O . HIS A 1 166 ? 5.824 -22.141 -24.172 1 97.19 166 HIS A O 1
ATOM 1255 N N . ASP A 1 167 ? 6.301 -21.984 -26.375 1 97.19 167 ASP A N 1
ATOM 1256 C CA . ASP A 1 167 ? 6.605 -23.406 -26.484 1 97.19 167 ASP A CA 1
ATOM 1257 C C . ASP A 1 167 ? 7.766 -23.797 -25.578 1 97.19 167 ASP A C 1
ATOM 1259 O O . ASP A 1 167 ? 7.715 -24.844 -24.922 1 97.19 167 ASP A O 1
ATOM 1263 N N . ARG A 1 168 ? 8.688 -22.984 -25.562 1 97.12 168 ARG A N 1
ATOM 1264 C CA . ARG A 1 168 ? 9.828 -23.25 -24.688 1 97.12 168 ARG A CA 1
ATOM 1265 C C . ARG A 1 168 ? 9.438 -23.141 -23.219 1 97.12 168 ARG A C 1
ATOM 1267 O O . ARG A 1 168 ? 9.883 -23.938 -22.391 1 97.12 168 ARG A O 1
ATOM 1274 N N . THR A 1 169 ? 8.648 -22.188 -22.906 1 97.88 169 THR A N 1
ATOM 1275 C CA . THR A 1 169 ? 8.172 -22 -21.547 1 97.88 169 THR A CA 1
ATOM 1276 C C . THR A 1 169 ? 7.387 -23.219 -21.078 1 97.88 169 THR A C 1
ATOM 1278 O O . THR A 1 169 ? 7.605 -23.719 -19.969 1 97.88 169 THR A O 1
ATOM 1281 N N . MET A 1 170 ? 6.512 -23.75 -21.938 1 98.19 170 MET A N 1
ATOM 1282 C CA . MET A 1 170 ? 5.707 -24.906 -21.594 1 98.19 170 MET A CA 1
ATOM 1283 C C . MET A 1 170 ? 6.586 -26.125 -21.359 1 98.19 170 MET A C 1
ATOM 1285 O O . MET A 1 170 ? 6.332 -26.922 -20.453 1 98.19 170 MET A O 1
ATOM 1289 N N . ALA A 1 171 ? 7.652 -26.188 -22.141 1 98.25 171 ALA A N 1
ATOM 1290 C CA . ALA A 1 171 ? 8.586 -27.281 -21.969 1 98.25 171 ALA A CA 1
ATOM 1291 C C . ALA A 1 171 ? 9.297 -27.188 -20.609 1 98.25 171 ALA A C 1
ATOM 1293 O O . ALA A 1 171 ? 9.484 -28.203 -19.938 1 98.25 171 ALA A O 1
ATOM 1294 N N . MET A 1 172 ? 9.688 -26.031 -20.281 1 97.44 172 MET A N 1
ATOM 1295 C CA . MET A 1 172 ? 10.344 -25.797 -19 1 97.44 172 MET A CA 1
ATOM 1296 C C . MET A 1 172 ? 9.422 -26.156 -17.844 1 97.44 172 MET A C 1
ATOM 1298 O O . MET A 1 172 ? 9.836 -26.844 -16.906 1 97.44 172 MET A O 1
ATOM 1302 N N . LEU A 1 173 ? 8.188 -25.719 -17.922 1 98.12 173 LEU A N 1
ATOM 1303 C CA . LEU A 1 173 ? 7.223 -25.969 -16.859 1 98.12 173 LEU A CA 1
ATOM 1304 C C . LEU A 1 173 ? 6.875 -27.453 -16.781 1 98.12 173 LEU A C 1
ATOM 1306 O O . LEU A 1 173 ? 6.68 -28 -15.688 1 98.12 173 LEU A O 1
ATOM 1310 N N . GLU A 1 174 ? 6.824 -28.078 -17.891 1 98.25 174 GLU A N 1
ATOM 1311 C CA . GLU A 1 174 ? 6.562 -29.516 -17.922 1 98.25 174 GLU A CA 1
ATOM 1312 C C . GLU A 1 174 ? 7.664 -30.297 -17.203 1 98.25 174 GLU A C 1
ATOM 1314 O O . GLU A 1 174 ? 7.387 -31.281 -16.516 1 98.25 174 GLU A O 1
ATOM 1319 N N . ALA A 1 175 ? 8.867 -29.828 -17.406 1 98 175 ALA A N 1
ATOM 1320 C CA . ALA A 1 175 ? 10.016 -30.5 -16.797 1 98 175 ALA A CA 1
ATOM 1321 C C . ALA A 1 175 ? 10.016 -30.344 -15.289 1 98 175 ALA A C 1
ATOM 1323 O O . ALA A 1 175 ? 10.695 -31.094 -14.578 1 98 175 ALA A O 1
ATOM 1324 N N . GLU A 1 176 ? 9.211 -29.438 -14.766 1 97.25 176 GLU A N 1
ATOM 1325 C CA . GLU A 1 176 ? 9.203 -29.141 -13.336 1 97.25 176 GLU A CA 1
ATOM 1326 C C . GLU A 1 176 ? 8.039 -29.828 -12.633 1 97.25 176 GLU A C 1
ATOM 1328 O O . GLU A 1 176 ? 7.84 -29.641 -11.43 1 97.25 176 GLU A O 1
ATOM 1333 N N . GLN A 1 177 ? 7.273 -30.578 -13.375 1 97.31 177 GLN A N 1
ATOM 1334 C CA . GLN A 1 177 ? 6.129 -31.281 -12.789 1 97.31 177 GLN A CA 1
ATOM 1335 C C . GLN A 1 177 ? 6.57 -32.219 -11.672 1 97.31 177 GLN A C 1
ATOM 1337 O O . GLN A 1 177 ? 7.523 -32.969 -11.836 1 97.31 177 GLN A O 1
ATOM 1342 N N . GLY A 1 178 ? 5.938 -32.094 -10.586 1 97.19 178 GLY A N 1
ATOM 1343 C CA . GLY A 1 178 ? 6.258 -32.969 -9.461 1 97.19 178 GLY A CA 1
ATOM 1344 C C . GLY A 1 178 ? 7.352 -32.406 -8.57 1 97.19 178 GLY A C 1
ATOM 1345 O O . GLY A 1 178 ? 7.516 -32.844 -7.43 1 97.19 178 GLY A O 1
ATOM 1346 N N . ALA A 1 179 ? 8.062 -31.5 -9.125 1 97.38 179 ALA A N 1
ATOM 1347 C CA . ALA A 1 179 ? 9.031 -30.75 -8.328 1 97.38 179 ALA A CA 1
ATOM 1348 C C . ALA A 1 179 ? 8.453 -29.406 -7.891 1 97.38 179 ALA A C 1
ATOM 1350 O O . ALA A 1 179 ? 7.793 -29.312 -6.852 1 97.38 179 ALA A O 1
ATOM 1351 N N . ARG A 1 180 ? 8.344 -28.391 -8.727 1 97 180 ARG A N 1
ATOM 1352 C CA . ARG A 1 180 ? 7.809 -27.078 -8.391 1 97 180 ARG A CA 1
ATOM 1353 C C . ARG A 1 180 ? 6.297 -27.031 -8.602 1 97 180 ARG A C 1
ATOM 1355 O O . ARG A 1 180 ? 5.57 -26.453 -7.805 1 97 180 ARG A O 1
ATOM 1362 N N . THR A 1 181 ? 5.926 -27.734 -9.602 1 97 181 THR A N 1
ATOM 1363 C CA . THR A 1 181 ? 4.562 -27.531 -10.078 1 97 181 THR A CA 1
ATOM 1364 C C . THR A 1 181 ? 3.705 -28.766 -9.805 1 97 181 THR A C 1
ATOM 1366 O O . THR A 1 181 ? 4.172 -29.891 -9.945 1 97 181 THR A O 1
ATOM 1369 N N . ASP A 1 182 ? 2.457 -28.578 -9.461 1 98.25 182 ASP A N 1
ATOM 1370 C CA . ASP A 1 182 ? 1.439 -29.609 -9.336 1 98.25 182 ASP A CA 1
ATOM 1371 C C . ASP A 1 182 ? 1.14 -30.25 -10.688 1 98.25 182 ASP A C 1
ATOM 1373 O O . ASP A 1 182 ? 0.647 -29.578 -11.602 1 98.25 182 ASP A O 1
ATOM 1377 N N . PRO A 1 183 ? 1.377 -31.547 -10.758 1 98.38 183 PRO A N 1
ATOM 1378 C CA . PRO A 1 183 ? 1.201 -32.188 -12.062 1 98.38 183 PRO A CA 1
ATOM 1379 C C . PRO A 1 183 ? -0.22 -32.062 -12.602 1 98.38 183 PRO A C 1
ATOM 1381 O O . PRO A 1 183 ? -0.413 -31.875 -13.805 1 98.38 183 PRO A O 1
ATOM 1384 N N . GLN A 1 184 ? -1.192 -32.219 -11.766 1 98.44 184 GLN A N 1
ATOM 1385 C CA . GLN A 1 184 ? -2.572 -32.062 -12.219 1 98.44 184 GLN A CA 1
ATOM 1386 C C . GLN A 1 184 ? -2.85 -30.656 -12.695 1 98.44 184 GLN A C 1
ATOM 1388 O O . GLN A 1 184 ? -3.51 -30.453 -13.719 1 98.44 184 GLN A O 1
ATOM 1393 N N . ALA A 1 185 ? -2.422 -29.688 -11.969 1 98.62 185 ALA A N 1
ATOM 1394 C CA . ALA A 1 185 ? -2.578 -28.297 -12.375 1 98.62 185 ALA A CA 1
ATOM 1395 C C . ALA A 1 185 ? -1.942 -28.047 -13.742 1 98.62 185 ALA A C 1
ATOM 1397 O O . ALA A 1 185 ? -2.525 -27.375 -14.594 1 98.62 185 ALA A O 1
ATOM 1398 N N . PHE A 1 186 ? -0.737 -28.594 -13.914 1 98.75 186 PHE A N 1
ATOM 1399 C CA . PHE A 1 186 ? -0.039 -28.391 -15.18 1 98.75 186 PHE A CA 1
ATOM 1400 C C . PHE A 1 186 ? -0.831 -28.969 -16.344 1 98.75 186 PHE A C 1
ATOM 1402 O O . PHE A 1 186 ? -0.944 -28.344 -17.391 1 98.75 186 PHE A O 1
ATOM 1409 N N . THR A 1 187 ? -1.296 -30.172 -16.141 1 98.75 187 THR A N 1
ATOM 1410 C CA . THR A 1 187 ? -2.055 -30.844 -17.203 1 98.75 187 THR A CA 1
ATOM 1411 C C . THR A 1 187 ? -3.236 -29.984 -17.641 1 98.75 187 THR A C 1
ATOM 1413 O O . THR A 1 187 ? -3.463 -29.797 -18.844 1 98.75 187 THR A O 1
ATOM 1416 N N . ILE A 1 188 ? -3.949 -29.484 -16.703 1 98.75 188 ILE A N 1
ATOM 1417 C CA . ILE A 1 188 ? -5.109 -28.641 -17 1 98.75 188 ILE A CA 1
ATOM 1418 C C . ILE A 1 188 ? -4.656 -27.328 -17.625 1 98.75 188 ILE A C 1
ATOM 1420 O O . ILE A 1 188 ? -5.254 -26.859 -18.594 1 98.75 188 ILE A O 1
ATOM 1424 N N . PHE A 1 189 ? -3.625 -26.75 -17.094 1 98.88 189 PHE A N 1
ATOM 1425 C CA . PHE A 1 189 ? -3.094 -25.5 -17.609 1 98.88 189 PHE A CA 1
ATOM 1426 C C . PHE A 1 189 ? -2.662 -25.641 -19.062 1 98.88 189 PHE A C 1
ATOM 1428 O O . PHE A 1 189 ? -2.939 -24.766 -19.891 1 98.88 189 PHE A O 1
ATOM 1435 N N . ALA A 1 190 ? -1.965 -26.703 -19.359 1 98.75 190 ALA A N 1
ATOM 1436 C CA . ALA A 1 190 ? -1.412 -26.938 -20.688 1 98.75 190 ALA A CA 1
ATOM 1437 C C . ALA A 1 190 ? -2.512 -26.922 -21.75 1 98.75 190 ALA A C 1
ATOM 1439 O O . ALA A 1 190 ? -2.307 -26.438 -22.859 1 98.75 190 ALA A O 1
ATOM 1440 N N . ARG A 1 191 ? -3.611 -27.422 -21.406 1 98.44 191 ARG A N 1
ATOM 1441 C CA . ARG A 1 191 ? -4.738 -27.438 -22.344 1 98.44 191 ARG A CA 1
ATOM 1442 C C . ARG A 1 191 ? -5.398 -26.062 -22.422 1 98.44 191 ARG A C 1
ATOM 1444 O O . ARG A 1 191 ? -5.664 -25.562 -23.5 1 98.44 191 ARG A O 1
ATOM 1451 N N . MET A 1 192 ? -5.625 -25.484 -21.297 1 98.06 192 MET A N 1
ATOM 1452 C CA . MET A 1 192 ? -6.355 -24.219 -21.172 1 98.06 192 MET A CA 1
ATOM 1453 C C . MET A 1 192 ? -5.598 -23.094 -21.859 1 98.06 192 MET A C 1
ATOM 1455 O O . MET A 1 192 ? -6.203 -22.266 -22.547 1 98.06 192 MET A O 1
ATOM 1459 N N . ILE A 1 193 ? -4.262 -23.031 -21.672 1 98.69 193 ILE A N 1
ATOM 1460 C CA . ILE A 1 193 ? -3.465 -21.875 -22.078 1 98.69 193 ILE A CA 1
ATOM 1461 C C . ILE A 1 193 ? -3.473 -21.766 -23.609 1 98.69 193 ILE A C 1
ATOM 1463 O O . ILE A 1 193 ? -3.307 -20.672 -24.156 1 98.69 193 ILE A O 1
ATOM 1467 N N . GLU A 1 194 ? -3.717 -22.859 -24.344 1 98.06 194 GLU A N 1
ATOM 1468 C CA . GLU A 1 194 ? -3.717 -22.875 -25.797 1 98.06 194 GLU A CA 1
ATOM 1469 C C . GLU A 1 194 ? -4.855 -22.031 -26.359 1 98.06 194 GLU A C 1
ATOM 1471 O O . GLU A 1 194 ? -4.773 -21.531 -27.484 1 98.06 194 GLU A O 1
ATOM 1476 N N . ARG A 1 195 ? -5.844 -21.766 -25.594 1 97.06 195 ARG A N 1
ATOM 1477 C CA . ARG A 1 195 ? -7.012 -21.016 -26.047 1 97.06 195 ARG A CA 1
ATOM 1478 C C . ARG A 1 195 ? -7.117 -19.688 -25.328 1 97.06 195 ARG A C 1
ATOM 1480 O O . ARG A 1 195 ? -8.031 -18.891 -25.594 1 97.06 195 ARG A O 1
ATOM 1487 N N . SER A 1 196 ? -6.227 -19.469 -24.438 1 97.69 196 SER A N 1
ATOM 1488 C CA . SER A 1 196 ? -6.293 -18.281 -23.609 1 97.69 196 SER A CA 1
ATOM 1489 C C . SER A 1 196 ? -5.809 -17.047 -24.359 1 97.69 196 SER A C 1
ATOM 1491 O O . SER A 1 196 ? -4.84 -17.125 -25.125 1 97.69 196 SER A O 1
ATOM 1493 N N . GLN A 1 197 ? -6.438 -15.875 -24.125 1 96.19 197 GLN A N 1
ATOM 1494 C CA . GLN A 1 197 ? -5.977 -14.617 -24.703 1 96.19 197 GLN A CA 1
ATOM 1495 C C . GLN A 1 197 ? -4.641 -14.195 -24.094 1 96.19 197 GLN A C 1
ATOM 1497 O O . GLN A 1 197 ? -3.963 -13.312 -24.625 1 96.19 197 GLN A O 1
ATOM 1502 N N . TRP A 1 198 ? -4.23 -14.867 -22.969 1 95.19 198 TRP A N 1
ATOM 1503 C CA . TRP A 1 198 ? -3.006 -14.5 -22.266 1 95.19 198 TRP A CA 1
ATOM 1504 C C . TRP A 1 198 ? -1.851 -15.414 -22.672 1 95.19 198 TRP A C 1
ATOM 1506 O O . TRP A 1 198 ? -0.766 -15.344 -22.094 1 95.19 198 TRP A O 1
ATOM 1516 N N . ARG A 1 199 ? -2.092 -16.234 -23.641 1 96.31 199 ARG A N 1
ATOM 1517 C CA . ARG A 1 199 ? -1.011 -17.078 -24.156 1 96.31 199 ARG A CA 1
ATOM 1518 C C . ARG A 1 199 ? 0.105 -16.219 -24.75 1 96.31 199 ARG A C 1
ATOM 1520 O O . ARG A 1 199 ? -0.156 -15.297 -25.531 1 96.31 199 ARG A O 1
ATOM 1527 N N . ALA A 1 200 ? 1.232 -16.562 -24.328 1 91.75 200 ALA A N 1
ATOM 1528 C CA . ALA A 1 200 ? 2.385 -15.836 -24.859 1 91.75 200 ALA A CA 1
ATOM 1529 C C . ALA A 1 200 ? 2.646 -16.219 -26.312 1 91.75 200 ALA A C 1
ATOM 1531 O O . ALA A 1 200 ? 2.236 -17.297 -26.766 1 91.75 200 ALA A O 1
ATOM 1532 N N . GLY A 1 201 ? 3.238 -15.25 -27.109 1 82.31 201 GLY A N 1
ATOM 1533 C CA . GLY A 1 201 ? 3.562 -15.508 -28.5 1 82.31 201 GLY A CA 1
ATOM 1534 C C . GLY A 1 201 ? 4.777 -16.406 -28.672 1 82.31 201 GLY A C 1
ATOM 1535 O O . GLY A 1 201 ? 5.562 -16.578 -27.734 1 82.31 201 GLY A O 1
ATOM 1536 N N . MET B 1 1 ? -22.203 21.922 20.672 1 45.72 1 MET B N 1
ATOM 1537 C CA . MET B 1 1 ? -22.156 20.469 20.562 1 45.72 1 MET B CA 1
ATOM 1538 C C . MET B 1 1 ? -21.016 20.047 19.641 1 45.72 1 MET B C 1
ATOM 1540 O O . MET B 1 1 ? -20.938 20.5 18.5 1 45.72 1 MET B O 1
ATOM 1544 N N . GLN B 1 2 ? -20 19.422 20.203 1 65.19 2 GLN B N 1
ATOM 1545 C CA . GLN B 1 2 ? -18.844 19.109 19.391 1 65.19 2 GLN B CA 1
ATOM 1546 C C . GLN B 1 2 ? -19.219 18.156 18.25 1 65.19 2 GLN B C 1
ATOM 1548 O O . GLN B 1 2 ? -19.797 17.094 18.484 1 65.19 2 GLN B O 1
ATOM 1553 N N . THR B 1 3 ? -19.172 18.766 17 1 82 3 THR B N 1
ATOM 1554 C CA . THR B 1 3 ? -19.547 17.984 15.836 1 82 3 THR B CA 1
ATOM 1555 C C . THR B 1 3 ? -18.672 16.75 15.695 1 82 3 THR B C 1
ATOM 1557 O O . THR B 1 3 ? -17.453 16.812 15.898 1 82 3 THR B O 1
ATOM 1560 N N . GLU B 1 4 ? -19.281 15.602 15.672 1 86.88 4 GLU B N 1
ATOM 1561 C CA . GLU B 1 4 ? -18.578 14.344 15.484 1 86.88 4 GLU B CA 1
ATOM 1562 C C . GLU B 1 4 ? -18.375 14.039 14 1 86.88 4 GLU B C 1
ATOM 1564 O O . GLU B 1 4 ? -19.156 14.469 13.164 1 86.88 4 GLU B O 1
ATOM 1569 N N . SER B 1 5 ? -17.281 13.344 13.711 1 89.06 5 SER B N 1
ATOM 1570 C CA . SER B 1 5 ? -17 12.898 12.352 1 89.06 5 SER B CA 1
ATOM 1571 C C . SER B 1 5 ? -18.109 12 11.82 1 89.06 5 SER B C 1
ATOM 1573 O O . SER B 1 5 ? -18.625 11.141 12.539 1 89.06 5 SER B O 1
ATOM 1575 N N . LEU B 1 6 ? -18.516 12.242 10.688 1 90.94 6 LEU B N 1
ATOM 1576 C CA . LEU B 1 6 ? -19.438 11.305 10.062 1 90.94 6 LEU B CA 1
ATOM 1577 C C . LEU B 1 6 ? -18.812 9.922 9.938 1 90.94 6 LEU B C 1
ATOM 1579 O O . LEU B 1 6 ? -17.625 9.805 9.617 1 90.94 6 LEU B O 1
ATOM 1583 N N . PRO B 1 7 ? -19.609 8.914 10.109 1 91.94 7 PRO B N 1
ATOM 1584 C CA . PRO B 1 7 ? -19.047 7.566 10 1 91.94 7 PRO B CA 1
ATOM 1585 C C . PRO B 1 7 ? -18.547 7.242 8.594 1 91.94 7 PRO B C 1
ATOM 1587 O O . PRO B 1 7 ? -19.125 7.719 7.613 1 91.94 7 PRO B O 1
ATOM 1590 N N . ARG B 1 8 ? -17.594 6.449 8.508 1 93.62 8 ARG B N 1
ATOM 1591 C CA . ARG B 1 8 ? -17.078 5.961 7.23 1 93.62 8 AR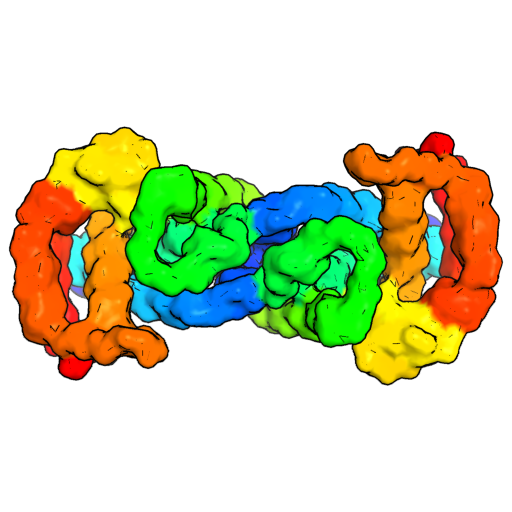G B CA 1
ATOM 1592 C C . ARG B 1 8 ? -17.859 4.738 6.754 1 93.62 8 ARG B C 1
ATOM 1594 O O . ARG B 1 8 ? -18.297 3.92 7.566 1 93.62 8 ARG B O 1
ATOM 1601 N N . SER B 1 9 ? -17.984 4.676 5.457 1 95.62 9 SER B N 1
ATOM 1602 C CA . SER B 1 9 ? -18.516 3.424 4.922 1 95.62 9 SER B CA 1
ATOM 1603 C C . SER B 1 9 ? -17.562 2.262 5.184 1 95.62 9 SER B C 1
ATOM 1605 O O . SER B 1 9 ? -16.375 2.473 5.434 1 95.62 9 SER B O 1
ATOM 1607 N N . GLU B 1 10 ? -18.109 1.068 5.141 1 95.88 10 GLU B N 1
ATOM 1608 C CA . GLU B 1 10 ? -17.266 -0.114 5.289 1 95.88 10 GLU B CA 1
ATOM 1609 C C . GLU B 1 10 ? -16.219 -0.186 4.188 1 95.88 10 GLU B C 1
ATOM 1611 O O . GLU B 1 10 ? -15.078 -0.604 4.43 1 95.88 10 GLU B O 1
ATOM 1616 N N . ALA B 1 11 ? -16.609 0.228 2.996 1 96.81 11 ALA B N 1
ATOM 1617 C CA . ALA B 1 11 ? -15.688 0.222 1.863 1 96.81 11 ALA B CA 1
ATOM 1618 C C . ALA B 1 11 ? -14.523 1.176 2.1 1 96.81 11 ALA B C 1
ATOM 1620 O O . ALA B 1 11 ? -13.367 0.826 1.853 1 96.81 11 ALA B O 1
ATOM 1621 N N . ASP B 1 12 ? -14.805 2.326 2.637 1 97.19 12 ASP B N 1
ATOM 1622 C CA . ASP B 1 12 ? -13.758 3.303 2.945 1 97.19 12 ASP B CA 1
ATOM 1623 C C . ASP B 1 12 ? -12.859 2.809 4.078 1 97.19 12 ASP B C 1
ATOM 1625 O O . ASP B 1 12 ? -11.641 2.982 4.027 1 97.19 12 ASP B O 1
ATOM 1629 N N . THR B 1 13 ? -13.484 2.209 5.012 1 96.75 13 THR B N 1
ATOM 1630 C CA . THR B 1 13 ? -12.734 1.689 6.156 1 96.75 13 THR B CA 1
ATOM 1631 C C . THR B 1 13 ? -11.734 0.632 5.707 1 96.75 13 THR B C 1
ATOM 1633 O O . THR B 1 13 ? -10.57 0.656 6.129 1 96.75 13 THR B O 1
ATOM 1636 N N . ARG B 1 14 ? -12.156 -0.226 4.832 1 96.81 14 ARG B N 1
ATOM 1637 C CA . ARG B 1 14 ? -11.281 -1.302 4.375 1 96.81 14 ARG B CA 1
ATOM 1638 C C . ARG B 1 14 ? -10.164 -0.761 3.496 1 96.81 14 ARG B C 1
ATOM 1640 O O . ARG B 1 14 ? -9.023 -1.23 3.572 1 96.81 14 ARG B O 1
ATOM 1647 N N . ALA B 1 15 ? -10.523 0.186 2.688 1 97.81 15 ALA B N 1
ATOM 1648 C CA . ALA B 1 15 ? -9.492 0.802 1.851 1 97.81 15 ALA B CA 1
ATOM 1649 C C . ALA B 1 15 ? -8.422 1.48 2.705 1 97.81 15 ALA B C 1
ATOM 1651 O O . ALA B 1 15 ? -7.23 1.336 2.443 1 97.81 15 ALA B O 1
ATOM 1652 N N . CYS B 1 16 ? -8.812 2.18 3.738 1 97.75 16 CYS B N 1
ATOM 1653 C CA . CYS B 1 16 ? -7.891 2.887 4.613 1 97.75 16 CYS B CA 1
ATOM 1654 C C . CYS B 1 16 ? -7.031 1.908 5.406 1 97.75 16 CYS B C 1
ATOM 1656 O O . CYS B 1 16 ? -5.832 2.121 5.574 1 97.75 16 CYS B O 1
ATOM 1658 N N . ARG B 1 17 ? -7.66 0.838 5.828 1 97.38 17 ARG B N 1
ATOM 1659 C CA . ARG B 1 17 ? -6.91 -0.193 6.535 1 97.38 17 ARG B CA 1
ATOM 1660 C C . ARG B 1 17 ? -5.844 -0.813 5.637 1 97.38 17 ARG B C 1
ATOM 1662 O O . ARG B 1 17 ? -4.723 -1.068 6.078 1 97.38 17 ARG B O 1
ATOM 1669 N N . ALA B 1 18 ? -6.223 -1.06 4.414 1 98.5 18 ALA B N 1
ATOM 1670 C CA . ALA B 1 18 ? -5.297 -1.642 3.445 1 98.5 18 ALA B CA 1
ATOM 1671 C C . ALA B 1 18 ? -4.094 -0.731 3.221 1 98.5 18 ALA B C 1
ATOM 1673 O O . ALA B 1 18 ? -2.947 -1.188 3.248 1 98.5 18 ALA B O 1
ATOM 1674 N N . LEU B 1 19 ? -4.344 0.534 3.051 1 98.75 19 LEU B N 1
ATOM 1675 C CA . LEU B 1 19 ? -3.26 1.483 2.816 1 98.75 19 LEU B CA 1
ATOM 1676 C C . LEU B 1 19 ? -2.387 1.63 4.059 1 98.75 19 LEU B C 1
ATOM 1678 O O . LEU B 1 19 ? -1.162 1.719 3.957 1 98.75 19 LEU B O 1
ATOM 1682 N N . ALA B 1 20 ? -3.023 1.637 5.203 1 98.38 20 ALA B N 1
ATOM 1683 C CA . ALA B 1 20 ? -2.264 1.722 6.445 1 98.38 20 ALA B CA 1
ATOM 1684 C C . ALA B 1 20 ? -1.355 0.507 6.617 1 98.38 20 ALA B C 1
ATOM 1686 O O . ALA B 1 20 ? -0.205 0.64 7.043 1 98.38 20 ALA B O 1
ATOM 1687 N N . ALA B 1 21 ? -1.874 -0.655 6.289 1 98.44 21 ALA B N 1
ATOM 1688 C CA . ALA B 1 21 ? -1.082 -1.878 6.383 1 98.44 21 ALA B CA 1
ATOM 1689 C C . ALA B 1 21 ? 0.089 -1.847 5.402 1 98.44 21 ALA B C 1
ATOM 1691 O O . ALA B 1 21 ? 1.195 -2.279 5.734 1 98.44 21 ALA B O 1
ATOM 1692 N N . ALA B 1 22 ? -0.185 -1.371 4.223 1 98.62 22 ALA B N 1
ATOM 1693 C CA . ALA B 1 22 ? 0.863 -1.229 3.217 1 98.62 22 ALA B CA 1
ATOM 1694 C C . ALA B 1 22 ? 1.972 -0.301 3.703 1 98.62 22 ALA B C 1
ATOM 1696 O O . ALA B 1 22 ? 3.156 -0.631 3.605 1 98.62 22 ALA B O 1
ATOM 1697 N N . LEU B 1 23 ? 1.573 0.831 4.262 1 98.56 23 LEU B N 1
ATOM 1698 C CA . LEU B 1 23 ? 2.537 1.808 4.758 1 98.56 23 LEU B CA 1
ATOM 1699 C C . LEU B 1 23 ? 3.342 1.234 5.918 1 98.56 23 LEU B C 1
ATOM 1701 O O . LEU B 1 23 ? 4.555 1.438 5.996 1 98.56 23 LEU B O 1
ATOM 1705 N N . ARG B 1 24 ? 2.693 0.497 6.789 1 98.06 24 ARG B N 1
ATOM 1706 C CA . ARG B 1 24 ? 3.363 -0.101 7.941 1 98.06 24 ARG B CA 1
ATOM 1707 C C . ARG B 1 24 ? 4.418 -1.109 7.5 1 98.06 24 ARG B C 1
ATOM 1709 O O . ARG B 1 24 ? 5.5 -1.178 8.086 1 98.06 24 ARG B O 1
ATOM 1716 N N . ALA B 1 25 ? 4.09 -1.842 6.5 1 97.62 25 ALA B N 1
ATOM 1717 C CA . ALA B 1 25 ? 5.031 -2.834 5.988 1 97.62 25 ALA B CA 1
ATOM 1718 C C . ALA B 1 25 ? 6.289 -2.164 5.438 1 97.62 25 ALA B C 1
ATOM 1720 O O . ALA B 1 25 ? 7.398 -2.67 5.609 1 97.62 25 ALA B O 1
ATOM 1721 N N . ARG B 1 26 ? 6.098 -1.008 4.848 1 97.06 26 ARG B N 1
ATOM 1722 C CA . ARG B 1 26 ? 7.215 -0.317 4.207 1 97.06 26 ARG B CA 1
ATOM 1723 C C . ARG B 1 26 ? 7.965 0.559 5.207 1 97.06 26 ARG B C 1
ATOM 1725 O O . ARG B 1 26 ? 9.195 0.594 5.207 1 97.06 26 ARG B O 1
ATOM 1732 N N . ASP B 1 27 ? 7.18 1.277 5.988 1 96.31 27 ASP B N 1
ATOM 1733 C CA . ASP B 1 27 ? 7.727 2.303 6.871 1 96.31 27 ASP B CA 1
ATOM 1734 C C . ASP B 1 27 ? 6.922 2.395 8.164 1 96.31 27 ASP B C 1
ATOM 1736 O O . ASP B 1 27 ? 6.086 3.289 8.32 1 96.31 27 ASP B O 1
ATOM 1740 N N . PRO B 1 28 ? 7.215 1.556 9.117 1 95.94 28 PRO B N 1
ATOM 1741 C CA . PRO B 1 28 ? 6.43 1.497 10.352 1 95.94 28 PRO B CA 1
ATOM 1742 C C . PRO B 1 28 ? 6.398 2.83 11.102 1 95.94 28 PRO B C 1
ATOM 1744 O O . PRO B 1 28 ? 5.371 3.197 11.672 1 95.94 28 PRO B O 1
ATOM 1747 N N . SER B 1 29 ? 7.488 3.537 11.102 1 93.94 29 SER B N 1
ATOM 1748 C CA . SER B 1 29 ? 7.551 4.812 11.812 1 93.94 29 SER B CA 1
ATOM 1749 C C . SER B 1 29 ? 6.559 5.816 11.234 1 93.94 29 SER B C 1
ATOM 1751 O O . SER B 1 29 ? 5.879 6.523 11.977 1 93.94 29 SER B O 1
ATOM 1753 N N . THR B 1 30 ? 6.477 5.859 9.922 1 96.31 30 THR B N 1
ATOM 1754 C CA . THR B 1 30 ? 5.531 6.758 9.266 1 96.31 30 THR B CA 1
ATOM 1755 C C . THR B 1 30 ? 4.094 6.348 9.578 1 96.31 30 THR B C 1
ATOM 1757 O O . THR B 1 30 ? 3.227 7.203 9.773 1 96.31 30 THR B O 1
ATOM 1760 N N . ALA B 1 31 ? 3.848 5.074 9.617 1 97.25 31 ALA B N 1
ATOM 1761 C CA . ALA B 1 31 ? 2.504 4.598 9.93 1 97.25 31 ALA B CA 1
ATOM 1762 C C . ALA B 1 31 ? 2.08 5.031 11.336 1 97.25 31 ALA B C 1
ATOM 1764 O O . ALA B 1 31 ? 0.96 5.508 11.531 1 97.25 31 ALA B O 1
ATOM 1765 N N . ILE B 1 32 ? 2.928 4.883 12.25 1 96.38 32 ILE B N 1
ATOM 1766 C CA . ILE B 1 32 ? 2.658 5.273 13.625 1 96.38 32 ILE B CA 1
ATOM 1767 C C . ILE B 1 32 ? 2.438 6.785 13.703 1 96.38 32 ILE B C 1
ATOM 1769 O O . ILE B 1 32 ? 1.463 7.246 14.297 1 96.38 32 ILE B O 1
ATOM 1773 N N . HIS B 1 33 ? 3.322 7.484 13.094 1 96.75 33 HIS B N 1
ATOM 1774 C CA . HIS B 1 33 ? 3.217 8.938 12.984 1 96.75 33 HIS B CA 1
ATOM 1775 C C . HIS B 1 33 ? 1.868 9.352 12.406 1 96.75 33 HIS B C 1
ATOM 1777 O O . HIS B 1 33 ? 1.202 10.234 12.945 1 96.75 33 HIS B O 1
ATOM 1783 N N . SER B 1 34 ? 1.42 8.734 11.352 1 98.31 34 SER B N 1
ATOM 1784 C CA . SER B 1 34 ? 0.179 9.07 10.664 1 98.31 34 SER B CA 1
ATOM 1785 C C . SER B 1 34 ? -1.029 8.875 11.57 1 98.31 34 SER B C 1
ATOM 1787 O O . SER B 1 34 ? -2 9.633 11.5 1 98.31 34 SER B O 1
ATOM 1789 N N . GLY B 1 35 ? -0.95 7.855 12.398 1 97.62 35 GLY B N 1
ATOM 1790 C CA . GLY B 1 35 ? -2.023 7.629 13.359 1 97.62 35 GLY B CA 1
ATOM 1791 C C . GLY B 1 35 ? -2.18 8.758 14.359 1 97.62 35 GLY B C 1
ATOM 1792 O O . GLY B 1 35 ? -3.295 9.219 14.609 1 97.62 35 GLY B O 1
ATOM 1793 N N . ARG B 1 36 ? -1.082 9.219 14.859 1 97.12 36 ARG B N 1
ATOM 1794 C CA . ARG B 1 36 ? -1.112 10.32 15.812 1 97.12 36 ARG B CA 1
ATOM 1795 C C . ARG B 1 36 ? -1.579 11.609 15.148 1 97.12 36 ARG B C 1
ATOM 1797 O O . ARG B 1 36 ? -2.379 12.352 15.719 1 97.12 36 ARG B O 1
ATOM 1804 N N . VAL B 1 37 ? -1.102 11.812 14 1 98.69 37 VAL B N 1
ATOM 1805 C CA . VAL B 1 37 ? -1.481 13.008 13.266 1 98.69 37 VAL B CA 1
ATOM 1806 C C . VAL B 1 37 ? -2.982 13 12.992 1 98.69 37 VAL B C 1
ATOM 1808 O O . VAL B 1 37 ? -3.654 14.023 13.117 1 98.69 37 VAL B O 1
ATOM 1811 N N . ALA B 1 38 ? -3.494 11.859 12.602 1 98.62 38 ALA B N 1
ATOM 1812 C CA . ALA B 1 38 ? -4.926 11.742 12.336 1 98.62 38 ALA B CA 1
ATOM 1813 C C . ALA B 1 38 ? -5.742 12.07 13.586 1 98.62 38 ALA B C 1
ATOM 1815 O O . ALA B 1 38 ? -6.738 12.797 13.516 1 98.62 38 ALA B O 1
ATOM 1816 N N . ALA B 1 39 ? -5.328 11.586 14.695 1 97.94 39 ALA B N 1
ATOM 1817 C CA . ALA B 1 39 ? -6.027 11.828 15.953 1 97.94 39 ALA B CA 1
ATOM 1818 C C . ALA B 1 39 ? -6.016 13.312 16.312 1 97.94 39 ALA B C 1
ATOM 1820 O O . ALA B 1 39 ? -7.059 13.891 16.625 1 97.94 39 ALA B O 1
ATOM 1821 N N . LEU B 1 40 ? -4.879 13.906 16.219 1 98.44 40 LEU B N 1
ATOM 1822 C CA . LEU B 1 40 ? -4.73 15.328 16.531 1 98.44 40 LEU B CA 1
ATOM 1823 C C . LEU B 1 40 ? -5.512 16.188 15.547 1 98.44 40 LEU B C 1
ATOM 1825 O O . LEU B 1 40 ? -6.105 17.188 15.93 1 98.44 40 LEU B O 1
ATOM 1829 N N . ALA B 1 41 ? -5.457 15.797 14.281 1 98.81 41 ALA B N 1
ATOM 1830 C CA . ALA B 1 41 ? -6.195 16.531 13.258 1 98.81 41 ALA B CA 1
ATOM 1831 C C . ALA B 1 41 ? -7.691 16.516 13.539 1 98.81 41 ALA B C 1
ATOM 1833 O O . ALA B 1 41 ? -8.367 17.531 13.383 1 98.81 41 ALA B O 1
ATOM 1834 N N . GLY B 1 42 ? -8.172 15.359 13.93 1 98.44 42 GLY B N 1
ATOM 1835 C CA . GLY B 1 42 ? -9.578 15.281 14.297 1 98.44 42 GLY B CA 1
ATOM 1836 C C . GLY B 1 42 ? -9.945 16.203 15.445 1 98.44 42 GLY B C 1
ATOM 1837 O O . GLY B 1 42 ? -10.953 16.906 15.391 1 98.44 42 GLY B O 1
ATOM 1838 N N . GLU B 1 43 ? -9.125 16.234 16.453 1 98.5 43 GLU B N 1
ATOM 1839 C CA . GLU B 1 43 ? -9.352 17.141 17.578 1 98.5 43 GLU B CA 1
ATOM 1840 C C . GLU B 1 43 ? -9.336 18.594 17.141 1 98.5 43 GLU B C 1
ATOM 1842 O O . GLU B 1 43 ? -10.195 19.375 17.547 1 98.5 43 GLU B O 1
ATOM 1847 N N . LEU B 1 44 ? -8.383 18.922 16.344 1 98.75 44 LEU B N 1
ATOM 1848 C CA . LEU B 1 44 ? -8.258 20.297 15.875 1 98.75 44 LEU B CA 1
ATOM 1849 C C . LEU B 1 44 ? -9.453 20.688 15.023 1 98.75 44 LEU B C 1
ATOM 1851 O O . LEU B 1 44 ? -9.953 21.812 15.133 1 98.75 44 LEU B O 1
ATOM 1855 N N . GLY B 1 45 ? -9.883 19.75 14.133 1 98.69 45 GLY B N 1
ATOM 1856 C CA . GLY B 1 45 ? -11.062 20.031 13.32 1 98.69 45 GLY B CA 1
ATOM 1857 C C . GLY B 1 45 ? -12.297 20.328 14.148 1 98.69 45 GLY B C 1
ATOM 1858 O O . GLY B 1 45 ? -13.047 21.25 13.844 1 98.69 45 GLY B O 1
ATOM 1859 N N . ARG B 1 46 ? -12.492 19.562 15.172 1 98.31 46 ARG B N 1
ATOM 1860 C CA . ARG B 1 46 ? -13.617 19.797 16.078 1 98.31 46 ARG B CA 1
ATOM 1861 C C . ARG B 1 46 ? -13.484 21.141 16.781 1 98.31 46 ARG B C 1
ATOM 1863 O O . ARG B 1 46 ? -14.453 21.906 16.859 1 98.31 46 ARG B O 1
ATOM 1870 N N . ALA B 1 47 ? -12.312 21.438 17.266 1 98.25 47 ALA B N 1
ATOM 1871 C CA . ALA B 1 47 ? -12.07 22.703 17.922 1 98.25 47 ALA B CA 1
ATOM 1872 C C . ALA B 1 47 ? -12.266 23.875 16.969 1 98.25 47 ALA B C 1
ATOM 1874 O O . ALA B 1 47 ? -12.703 24.953 17.375 1 98.25 47 ALA B O 1
ATOM 1875 N N . TYR B 1 48 ? -11.891 23.656 15.703 1 98.06 48 TYR B N 1
ATOM 1876 C CA . TYR B 1 48 ? -12.016 24.672 14.664 1 98.06 48 TYR B CA 1
ATOM 1877 C C . TYR B 1 48 ? -13.484 24.922 14.32 1 98.06 48 TYR B C 1
ATOM 1879 O O . TYR B 1 48 ? -13.82 25.953 13.734 1 98.06 48 TYR B O 1
ATOM 1887 N N . GLY B 1 49 ? -14.336 23.891 14.617 1 97.94 49 GLY B N 1
ATOM 1888 C CA . GLY B 1 49 ? -15.758 24.016 14.359 1 97.94 49 GLY B CA 1
ATOM 1889 C C . GLY B 1 49 ? -16.172 23.484 13.008 1 97.94 49 GLY B C 1
ATOM 1890 O O . GLY B 1 49 ? -17.172 23.922 12.43 1 97.94 49 GLY B O 1
ATOM 1891 N N . LEU B 1 50 ? -15.492 22.516 12.508 1 97.94 50 LEU B N 1
ATOM 1892 C CA . LEU B 1 50 ? -15.828 21.906 11.227 1 97.94 50 LEU B CA 1
ATOM 1893 C C . LEU B 1 50 ? -17.047 21 11.359 1 97.94 50 LEU B C 1
ATOM 1895 O O . LEU B 1 50 ? -17.344 20.5 12.445 1 97.94 50 LEU B O 1
ATOM 1899 N N . ASP B 1 51 ? -17.719 20.812 10.211 1 97.12 51 ASP B N 1
ATOM 1900 C CA . ASP B 1 51 ? -18.828 19.875 10.227 1 97.12 51 ASP B CA 1
ATOM 1901 C C . ASP B 1 51 ? -18.344 18.438 10.078 1 97.12 51 ASP B C 1
ATOM 1903 O O . ASP B 1 51 ? -17.156 18.188 9.859 1 97.12 51 ASP B O 1
ATOM 1907 N N . GLY B 1 52 ? -19.219 17.5 10.211 1 97 52 GLY B N 1
ATOM 1908 C CA . GLY B 1 52 ? -18.875 16.094 10.258 1 97 52 GLY B CA 1
ATOM 1909 C C . GLY B 1 52 ? -18.188 15.602 9 1 97 52 GLY B C 1
ATOM 1910 O O . GLY B 1 52 ? -17.281 14.766 9.062 1 97 52 GLY B O 1
ATOM 1911 N N . MET B 1 53 ? -18.625 16.141 7.891 1 96.5 53 MET B N 1
ATOM 1912 C CA . MET B 1 53 ? -18.031 15.742 6.625 1 96.5 53 MET B CA 1
ATOM 1913 C C . MET B 1 53 ? -16.609 16.281 6.496 1 96.5 53 MET B C 1
ATOM 1915 O O . MET B 1 53 ? -15.695 15.555 6.078 1 96.5 53 MET B O 1
ATOM 1919 N N . ALA B 1 54 ? -16.438 17.469 6.91 1 97.44 54 ALA B N 1
ATOM 1920 C CA . ALA B 1 54 ? -15.117 18.094 6.867 1 97.44 54 ALA B CA 1
ATOM 1921 C C . ALA B 1 54 ? -14.164 17.406 7.832 1 97.44 54 ALA B C 1
ATOM 1923 O O . ALA B 1 54 ? -12.984 17.203 7.52 1 97.44 54 ALA B O 1
ATOM 1924 N N . ILE B 1 55 ? -14.664 17.031 8.969 1 98.25 55 ILE B N 1
ATOM 1925 C CA . ILE B 1 55 ? -13.828 16.328 9.938 1 98.25 55 ILE B CA 1
ATOM 1926 C C . ILE B 1 55 ? -13.422 14.969 9.391 1 98.25 55 ILE B C 1
ATOM 1928 O O . ILE B 1 55 ? -12.266 14.555 9.539 1 98.25 55 ILE B O 1
ATOM 1932 N N . ARG B 1 56 ? -14.328 14.305 8.719 1 97.62 56 ARG B N 1
ATOM 1933 C CA . ARG B 1 56 ? -14.008 13.016 8.125 1 97.62 56 ARG B CA 1
ATOM 1934 C C . ARG B 1 56 ? -12.906 13.148 7.078 1 97.62 56 ARG B C 1
ATOM 1936 O O . ARG B 1 56 ? -11.953 12.367 7.07 1 97.62 56 ARG B O 1
ATOM 1943 N N . ARG B 1 57 ? -13.031 14.117 6.223 1 97.88 57 ARG B N 1
ATOM 1944 C CA . ARG B 1 57 ? -12.016 14.359 5.207 1 97.88 57 ARG B CA 1
ATOM 1945 C C . ARG B 1 57 ? -10.672 14.688 5.844 1 97.88 57 ARG B C 1
ATOM 1947 O O . ARG B 1 57 ? -9.633 14.203 5.398 1 97.88 57 ARG B O 1
ATOM 1954 N N . LEU B 1 58 ? -10.742 15.469 6.859 1 98.62 58 LEU B N 1
ATOM 1955 C CA . LEU B 1 58 ? -9.547 15.875 7.586 1 98.62 58 LEU B CA 1
ATOM 1956 C C . LEU B 1 58 ? -8.852 14.664 8.211 1 98.62 58 LEU B C 1
ATOM 1958 O O . LEU B 1 58 ? -7.645 14.484 8.047 1 98.62 58 LEU B O 1
ATOM 1962 N N . GLU B 1 59 ? -9.617 13.836 8.867 1 98.44 59 GLU B N 1
ATOM 1963 C CA . GLU B 1 59 ? -9.055 12.664 9.531 1 98.44 59 GLU B CA 1
ATOM 1964 C C . GLU B 1 59 ? -8.484 11.672 8.516 1 98.44 59 GLU B C 1
ATOM 1966 O O . GLU B 1 59 ? -7.391 11.141 8.703 1 98.44 59 GLU B O 1
ATOM 1971 N N . LEU B 1 60 ? -9.195 11.445 7.473 1 98.12 60 LEU B N 1
ATOM 1972 C CA . LEU B 1 60 ? -8.734 10.516 6.445 1 98.12 60 LEU B CA 1
ATOM 1973 C C . LEU B 1 60 ? -7.516 11.086 5.719 1 98.12 60 LEU B C 1
ATOM 1975 O O . LEU B 1 60 ? -6.531 10.375 5.504 1 98.12 60 LEU B O 1
ATOM 1979 N N . GLY B 1 61 ? -7.598 12.367 5.383 1 98.69 61 GLY B N 1
ATOM 1980 C CA . GLY B 1 61 ? -6.441 13.016 4.785 1 98.69 61 GLY B CA 1
ATOM 1981 C C . GLY B 1 61 ? -5.199 12.945 5.656 1 98.69 61 GLY B C 1
ATOM 1982 O O . GLY B 1 61 ? -4.105 12.656 5.168 1 98.69 61 GLY B O 1
ATOM 1983 N N . ALA B 1 62 ? -5.398 13.141 6.906 1 98.88 62 ALA B N 1
ATOM 1984 C CA . ALA B 1 62 ? -4.289 13.109 7.855 1 98.88 62 ALA B CA 1
ATOM 1985 C C . ALA B 1 62 ? -3.725 11.703 7.992 1 98.88 62 ALA B C 1
ATOM 1987 O O . ALA B 1 62 ? -2.506 11.516 8.016 1 98.88 62 ALA B O 1
ATOM 1988 N N . SER B 1 63 ? -4.598 10.742 8.039 1 98.56 63 SER B N 1
ATOM 1989 C CA . SER B 1 63 ? -4.18 9.359 8.211 1 98.56 63 SER B CA 1
ATOM 1990 C C . SER B 1 63 ? -3.395 8.859 7 1 98.56 63 SER B C 1
ATOM 1992 O O . SER B 1 63 ? -2.572 7.949 7.117 1 98.56 63 SER B O 1
ATOM 1994 N N . LEU B 1 64 ? -3.574 9.508 5.859 1 98.69 64 LEU B N 1
ATOM 1995 C CA . LEU B 1 64 ? -3 9.008 4.613 1 98.69 64 LEU B CA 1
ATOM 1996 C C . LEU B 1 64 ? -2.068 10.047 3.992 1 98.69 64 LEU B C 1
ATOM 1998 O O . LEU B 1 64 ? -1.626 9.883 2.852 1 98.69 64 LEU B O 1
ATOM 2002 N N . HIS B 1 65 ? -1.73 11.109 4.703 1 98.94 65 HIS B N 1
ATOM 2003 C CA . HIS B 1 65 ? -1.059 12.25 4.102 1 98.94 65 HIS B CA 1
ATOM 2004 C C . HIS B 1 65 ? 0.303 11.859 3.539 1 98.94 65 HIS B C 1
ATOM 2006 O O . HIS B 1 65 ? 0.757 12.43 2.545 1 98.94 65 HIS B O 1
ATOM 2012 N N . ASP B 1 66 ? 0.902 10.828 4.117 1 98.75 66 ASP B N 1
ATOM 2013 C CA . ASP B 1 66 ? 2.246 10.422 3.711 1 98.75 66 ASP B CA 1
ATOM 2014 C C . ASP B 1 66 ? 2.215 9.109 2.936 1 98.75 66 ASP B C 1
ATOM 2016 O O . ASP B 1 66 ? 3.248 8.461 2.768 1 98.75 66 ASP B O 1
ATOM 2020 N N . ILE B 1 67 ? 1.065 8.68 2.422 1 98.88 67 ILE B N 1
ATOM 2021 C CA . ILE B 1 67 ? 0.904 7.391 1.764 1 98.88 67 ILE B CA 1
ATOM 2022 C C . ILE B 1 67 ? 1.771 7.34 0.508 1 98.88 67 ILE B C 1
ATOM 2024 O O . ILE B 1 67 ? 2.234 6.266 0.11 1 98.88 67 ILE B O 1
ATOM 2028 N N . GLY B 1 68 ? 2.031 8.508 -0.103 1 98.88 68 GLY B N 1
ATOM 2029 C CA . GLY B 1 68 ? 2.855 8.578 -1.3 1 98.88 68 GLY B CA 1
ATOM 2030 C C . GLY B 1 68 ? 4.293 8.156 -1.059 1 98.88 68 GLY B C 1
ATOM 2031 O O . GLY B 1 68 ? 5.035 7.895 -2.006 1 98.88 68 GLY B O 1
ATOM 2032 N N . LYS B 1 69 ? 4.723 8.055 0.184 1 98.56 69 LYS B N 1
ATOM 2033 C CA . LYS B 1 69 ? 6.082 7.633 0.517 1 98.56 69 LYS B CA 1
ATOM 2034 C C . LYS B 1 69 ? 6.32 6.184 0.105 1 98.56 69 LYS B C 1
ATOM 2036 O O . LYS B 1 69 ? 7.469 5.742 0.013 1 98.56 69 LYS B O 1
ATOM 2041 N N . LEU B 1 70 ? 5.273 5.496 -0.17 1 98.25 70 LEU B N 1
ATOM 2042 C CA . LEU B 1 70 ? 5.395 4.145 -0.702 1 98.25 70 LEU B CA 1
ATOM 2043 C C . LEU B 1 70 ? 6.191 4.141 -2.002 1 98.25 70 LEU B C 1
ATOM 2045 O O . LEU B 1 70 ? 6.859 3.154 -2.322 1 98.25 70 LEU B O 1
ATOM 2049 N N . GLY B 1 71 ? 6.125 5.234 -2.74 1 97.81 71 GLY B N 1
ATOM 2050 C CA . GLY B 1 71 ? 6.785 5.301 -4.035 1 97.81 71 GLY B CA 1
ATOM 2051 C C . GLY B 1 71 ? 8.133 6.004 -3.982 1 97.81 71 GLY B C 1
ATOM 2052 O O . GLY B 1 71 ? 8.758 6.234 -5.02 1 97.81 71 GLY B O 1
ATOM 2053 N N . VAL B 1 72 ? 8.586 6.359 -2.797 1 98.06 72 VAL B N 1
ATOM 2054 C CA . VAL B 1 72 ? 9.859 7.047 -2.635 1 98.06 72 VAL B CA 1
ATOM 2055 C C . VAL B 1 72 ? 10.977 6.027 -2.428 1 98.06 72 VAL B C 1
ATOM 2057 O O . VAL B 1 72 ? 10.82 5.078 -1.657 1 98.06 72 VAL B O 1
ATOM 2060 N N . ALA B 1 73 ? 12.117 6.211 -3.09 1 97.25 73 ALA B N 1
ATOM 2061 C CA . ALA B 1 73 ? 13.234 5.277 -3.01 1 97.25 73 ALA B CA 1
ATOM 2062 C C . ALA B 1 73 ? 13.789 5.199 -1.588 1 97.25 73 ALA B C 1
ATOM 2064 O O . ALA B 1 73 ? 13.836 6.207 -0.879 1 97.25 73 ALA B O 1
ATOM 2065 N N . ASP B 1 74 ? 14.32 4.031 -1.236 1 96.5 74 ASP B N 1
ATOM 2066 C CA . ASP B 1 74 ? 14.867 3.807 0.097 1 96.5 74 ASP B CA 1
ATOM 2067 C C . ASP B 1 74 ? 15.953 4.832 0.425 1 96.5 74 ASP B C 1
ATOM 2069 O O . ASP B 1 74 ? 16 5.352 1.542 1 96.5 74 ASP B O 1
ATOM 2073 N N . ARG B 1 75 ? 16.734 5.086 -0.522 1 95.19 75 ARG B N 1
ATOM 2074 C CA . ARG B 1 75 ? 17.891 5.969 -0.298 1 95.19 75 ARG B CA 1
ATOM 2075 C C . ARG B 1 75 ? 17.422 7.367 0.095 1 95.19 75 ARG B C 1
ATOM 2077 O O . ARG B 1 75 ? 18.125 8.078 0.825 1 95.19 75 ARG B O 1
ATOM 2084 N N . VAL B 1 76 ? 16.297 7.73 -0.347 1 96.69 76 VAL B N 1
ATOM 2085 C CA . VAL B 1 76 ? 15.734 9.047 -0.035 1 96.69 76 VAL B CA 1
ATOM 2086 C C . VAL B 1 76 ? 14.883 8.961 1.232 1 96.69 76 VAL B C 1
ATOM 2088 O O . VAL B 1 76 ? 15.047 9.766 2.152 1 96.69 76 VAL B O 1
ATOM 2091 N N . LEU B 1 77 ? 14.094 7.934 1.342 1 95.75 77 LEU B N 1
ATOM 2092 C CA . LEU B 1 77 ? 13.133 7.754 2.424 1 95.75 77 LEU B CA 1
ATOM 2093 C C . LEU B 1 77 ? 13.844 7.594 3.764 1 95.75 77 LEU B C 1
ATOM 2095 O O . LEU B 1 77 ? 13.391 8.125 4.781 1 95.75 77 LEU B O 1
ATOM 2099 N N . HIS B 1 78 ? 14.938 6.938 3.723 1 92.44 78 HIS B N 1
ATOM 2100 C CA . HIS B 1 78 ? 15.609 6.594 4.973 1 92.44 78 HIS B CA 1
ATOM 2101 C C . HIS B 1 78 ? 16.922 7.344 5.113 1 92.44 78 HIS B C 1
ATOM 2103 O O . HIS B 1 78 ? 17.797 6.945 5.898 1 92.44 78 HIS B O 1
ATOM 2109 N N . HIS B 1 79 ? 17.109 8.328 4.293 1 91.19 79 HIS B N 1
ATOM 2110 C CA . HIS B 1 79 ? 18.328 9.133 4.395 1 91.19 79 HIS B CA 1
ATOM 2111 C C . HIS B 1 79 ? 18.453 9.75 5.785 1 91.19 79 HIS B C 1
ATOM 2113 O O . HIS B 1 79 ? 17.516 10.359 6.297 1 91.19 79 HIS B O 1
ATOM 2119 N N . PRO B 1 80 ? 19.734 9.5 6.195 1 85.56 80 PRO B N 1
ATOM 2120 C CA . PRO B 1 80 ? 19.953 10.102 7.512 1 85.56 80 PRO B CA 1
ATOM 2121 C C . PRO B 1 80 ? 20.25 11.602 7.43 1 85.56 80 PRO B C 1
ATOM 2123 O O . PRO B 1 80 ? 21.109 12.016 6.645 1 85.56 80 PRO B O 1
ATOM 2126 N N . GLY B 1 81 ? 19.391 12.523 7.754 1 83.75 81 GLY B N 1
ATOM 2127 C CA . GLY B 1 81 ? 19.688 13.945 7.758 1 83.75 81 GLY B CA 1
ATOM 2128 C C . GLY B 1 81 ? 18.844 14.727 6.758 1 83.75 81 GLY B C 1
ATOM 2129 O O . GLY B 1 81 ? 17.781 14.273 6.336 1 83.75 81 GLY B O 1
ATOM 2130 N N . ARG B 1 82 ? 19.516 15.844 6.367 1 88.62 82 ARG B N 1
ATOM 2131 C CA . ARG B 1 82 ? 18.766 16.734 5.477 1 88.62 82 ARG B CA 1
ATOM 2132 C C . ARG B 1 82 ? 18.953 16.328 4.02 1 88.62 82 ARG B C 1
ATOM 2134 O O . ARG B 1 82 ? 20.062 15.969 3.602 1 88.62 82 ARG B O 1
ATOM 2141 N N . LEU B 1 83 ? 17.906 16.328 3.322 1 91.69 83 LEU B N 1
ATOM 2142 C CA . LEU B 1 83 ? 17.938 16.078 1.888 1 91.69 83 LEU B CA 1
ATOM 2143 C C . LEU B 1 83 ? 18.156 17.359 1.106 1 91.69 83 LEU B C 1
ATOM 2145 O O . LEU B 1 83 ? 17.672 18.422 1.498 1 91.69 83 LEU B O 1
ATOM 2149 N N . LEU B 1 84 ? 18.953 17.25 0.04 1 91.19 84 LEU B N 1
ATOM 2150 C CA . LEU B 1 84 ? 19.203 18.406 -0.809 1 91.19 84 LEU B CA 1
ATOM 2151 C C . LEU B 1 84 ? 19.062 18.031 -2.283 1 91.19 84 LEU B C 1
ATOM 2153 O O . LEU B 1 84 ? 19.031 16.859 -2.633 1 91.19 84 LEU B O 1
ATOM 2157 N N . GLY B 1 85 ? 18.875 19.078 -3.059 1 93.88 85 GLY B N 1
ATOM 2158 C CA . GLY B 1 85 ? 18.906 18.922 -4.504 1 93.88 85 GLY B CA 1
ATOM 2159 C C . GLY B 1 85 ? 17.875 17.922 -5.004 1 93.88 85 GLY B C 1
ATOM 2160 O O . GLY B 1 85 ? 16.688 18.016 -4.668 1 93.88 85 GLY B O 1
ATOM 2161 N N . GLU B 1 86 ? 18.359 17.016 -5.777 1 94.94 86 GLU B N 1
ATOM 2162 C CA . GLU B 1 86 ? 17.484 16.078 -6.465 1 94.94 86 GLU B CA 1
ATOM 2163 C C . GLU B 1 86 ? 16.797 15.141 -5.477 1 94.94 86 GLU B C 1
ATOM 2165 O O . GLU B 1 86 ? 15.641 14.75 -5.684 1 94.94 86 GLU B O 1
ATOM 2170 N N . ASP B 1 87 ? 17.469 14.828 -4.461 1 96.12 87 ASP B N 1
ATOM 2171 C CA . ASP B 1 87 ? 16.875 13.93 -3.467 1 96.12 87 ASP B CA 1
ATOM 2172 C C . ASP B 1 87 ? 15.719 14.594 -2.736 1 96.12 87 ASP B C 1
ATOM 2174 O O . ASP B 1 87 ? 14.711 13.945 -2.434 1 96.12 87 ASP B O 1
ATOM 2178 N N . TRP B 1 88 ? 15.875 15.875 -2.504 1 96.88 88 TRP B N 1
ATOM 2179 C CA . TRP B 1 88 ? 14.773 16.609 -1.887 1 96.88 88 TRP B CA 1
ATOM 2180 C C . TRP B 1 88 ? 13.578 16.688 -2.828 1 96.88 88 TRP B C 1
ATOM 2182 O O . TRP B 1 88 ? 12.438 16.484 -2.412 1 96.88 88 TRP B O 1
ATOM 2192 N N . THR B 1 89 ? 13.844 16.953 -4.012 1 96.94 89 THR B N 1
ATOM 2193 C CA . THR B 1 89 ? 12.797 17 -5.02 1 96.94 89 THR B CA 1
ATOM 2194 C C . THR B 1 89 ? 12.062 15.664 -5.098 1 96.94 89 THR B C 1
ATOM 2196 O O . THR B 1 89 ? 10.836 15.633 -5.203 1 96.94 89 THR B O 1
ATOM 2199 N N . HIS B 1 90 ? 12.836 14.633 -5.027 1 97 90 HIS B N 1
ATOM 2200 C CA . HIS B 1 90 ? 12.266 13.289 -5.062 1 97 90 HIS B CA 1
ATOM 2201 C C . HIS B 1 90 ? 11.375 13.039 -3.85 1 97 90 HIS B C 1
ATOM 2203 O O . HIS B 1 90 ? 10.281 12.477 -3.98 1 97 90 HIS B O 1
ATOM 2209 N N . MET B 1 91 ? 11.789 13.438 -2.736 1 97.69 91 MET B N 1
ATOM 2210 C CA . MET B 1 91 ? 10.977 13.305 -1.529 1 97.69 91 MET B CA 1
ATOM 2211 C C . MET B 1 91 ? 9.664 14.07 -1.669 1 97.69 91 MET B C 1
ATOM 2213 O O . MET B 1 91 ? 8.609 13.57 -1.289 1 97.69 91 MET B O 1
ATOM 2217 N N . GLN B 1 92 ? 9.734 15.25 -2.256 1 98 92 GLN B N 1
ATOM 2218 C CA . GLN B 1 92 ? 8.562 16.109 -2.379 1 98 92 GLN B CA 1
ATOM 2219 C C . GLN B 1 92 ? 7.496 15.477 -3.26 1 98 92 GLN B C 1
ATOM 2221 O O . GLN B 1 92 ? 6.309 15.773 -3.117 1 98 92 GLN B O 1
ATOM 2226 N N . GLU B 1 93 ? 7.852 14.555 -4.059 1 97.69 93 GLU B N 1
ATOM 2227 C CA . GLU B 1 93 ? 6.922 13.914 -4.988 1 97.69 93 GLU B CA 1
ATOM 2228 C C . GLU B 1 93 ? 5.902 13.055 -4.242 1 97.69 93 GLU B C 1
ATOM 2230 O O . GLU B 1 93 ? 4.875 12.672 -4.809 1 97.69 93 GLU B O 1
ATOM 2235 N N . HIS B 1 94 ? 6.191 12.766 -2.951 1 98.69 94 HIS B N 1
ATOM 2236 C CA . HIS B 1 94 ? 5.289 11.875 -2.234 1 98.69 94 HIS B CA 1
ATOM 2237 C C . HIS B 1 94 ? 3.891 12.477 -2.129 1 98.69 94 HIS B C 1
ATOM 2239 O O . HIS B 1 94 ? 2.898 11.742 -2.064 1 98.69 94 HIS B O 1
ATOM 2245 N N . SER B 1 95 ? 3.781 13.836 -2.072 1 98.75 95 SER B N 1
ATOM 2246 C CA . SER B 1 95 ? 2.465 14.453 -1.948 1 98.75 95 SER B CA 1
ATOM 2247 C C . SER B 1 95 ? 1.629 14.234 -3.203 1 98.75 95 SER B C 1
ATOM 2249 O O . SER B 1 95 ? 0.437 13.93 -3.117 1 98.75 95 SER B O 1
ATOM 2251 N N . VAL B 1 96 ? 2.254 14.312 -4.402 1 98.75 96 VAL B N 1
ATOM 2252 C CA . VAL B 1 96 ? 1.573 14.086 -5.672 1 98.75 96 VAL B CA 1
ATOM 2253 C C . VAL B 1 96 ? 1.241 12.602 -5.816 1 98.75 96 VAL B C 1
ATOM 2255 O O . VAL B 1 96 ? 0.133 12.242 -6.227 1 98.75 96 VAL B O 1
ATOM 2258 N N . LEU B 1 97 ? 2.197 11.75 -5.473 1 98.62 97 LEU B N 1
ATOM 2259 C CA . LEU B 1 97 ? 1.984 10.305 -5.531 1 98.62 97 LEU B CA 1
ATOM 2260 C C . LEU B 1 97 ? 0.854 9.891 -4.598 1 98.62 97 LEU B C 1
ATOM 2262 O O . LEU B 1 97 ? 0.059 9.008 -4.934 1 98.62 97 LEU B O 1
ATOM 2266 N N . GLY B 1 98 ? 0.843 10.508 -3.406 1 98.88 98 GLY B N 1
ATOM 2267 C CA . GLY B 1 98 ? -0.24 10.227 -2.479 1 98.88 98 GLY B CA 1
ATOM 2268 C C . GLY B 1 98 ? -1.612 10.523 -3.057 1 98.88 98 GLY B C 1
ATOM 2269 O O . GLY B 1 98 ? -2.541 9.727 -2.9 1 98.88 98 GLY B O 1
ATOM 2270 N N . GLU B 1 99 ? -1.743 11.648 -3.709 1 98.88 99 GLU B N 1
ATOM 2271 C CA . GLU B 1 99 ? -2.992 11.992 -4.383 1 98.88 99 GLU B CA 1
ATOM 2272 C C . GLU B 1 99 ? -3.377 10.93 -5.406 1 98.88 99 GLU B C 1
ATOM 2274 O O . GLU B 1 99 ? -4.543 10.539 -5.496 1 98.88 99 GLU B O 1
ATOM 2279 N N . ARG B 1 100 ? -2.43 10.445 -6.152 1 98.56 100 ARG B N 1
ATOM 2280 C CA . ARG B 1 100 ? -2.678 9.445 -7.188 1 98.56 100 ARG B CA 1
ATOM 2281 C C . ARG B 1 100 ? -3.143 8.125 -6.578 1 98.56 100 ARG B C 1
ATOM 2283 O O . ARG B 1 100 ? -4.07 7.496 -7.086 1 98.56 100 ARG B O 1
ATOM 2290 N N . ILE B 1 101 ? -2.508 7.734 -5.523 1 98.69 101 ILE B N 1
ATOM 2291 C CA . ILE B 1 101 ? -2.885 6.496 -4.852 1 98.69 101 ILE B CA 1
ATOM 2292 C C . ILE B 1 101 ? -4.324 6.598 -4.355 1 98.69 101 ILE B C 1
ATOM 2294 O O . ILE B 1 101 ? -5.133 5.695 -4.59 1 98.69 101 ILE B O 1
ATOM 2298 N N . ILE B 1 102 ? -4.637 7.723 -3.719 1 98.69 102 ILE B N 1
ATOM 2299 C CA . ILE B 1 102 ? -5.969 7.918 -3.154 1 98.69 102 ILE B CA 1
ATOM 2300 C C . ILE B 1 102 ? -7.008 7.914 -4.27 1 98.69 102 ILE B C 1
ATOM 2302 O O . ILE B 1 102 ? -8.062 7.289 -4.141 1 98.69 102 ILE B O 1
ATOM 2306 N N . ALA B 1 103 ? -6.699 8.539 -5.348 1 97.75 103 ALA B N 1
ATOM 2307 C CA . ALA B 1 103 ? -7.617 8.602 -6.48 1 97.75 103 ALA B CA 1
ATOM 2308 C C . ALA B 1 103 ? -7.93 7.203 -7.008 1 97.75 103 ALA B C 1
ATOM 2310 O O . ALA B 1 103 ? -9.047 6.938 -7.461 1 97.75 103 ALA B O 1
ATOM 2311 N N . ALA B 1 104 ? -7.066 6.332 -6.914 1 96.94 104 ALA B N 1
ATOM 2312 C CA . ALA B 1 104 ? -7.203 4.992 -7.48 1 96.94 104 ALA B CA 1
ATOM 2313 C C . ALA B 1 104 ? -8.031 4.094 -6.562 1 96.94 104 ALA B C 1
ATOM 2315 O O . ALA B 1 104 ? -8.492 3.027 -6.98 1 96.94 104 ALA B O 1
ATOM 2316 N N . THR B 1 105 ? -8.211 4.418 -5.328 1 96.31 105 THR B N 1
ATOM 2317 C CA . THR B 1 105 ? -8.875 3.555 -4.359 1 96.31 105 THR B CA 1
ATOM 2318 C C . THR B 1 105 ? -10.383 3.557 -4.586 1 96.31 105 THR B C 1
ATOM 2320 O O . THR B 1 105 ? -11.07 2.592 -4.242 1 96.31 105 THR B O 1
ATOM 2323 N N . GLY B 1 106 ? -10.938 4.73 -4.98 1 94.69 106 GLY B N 1
ATOM 2324 C CA . GLY B 1 106 ? -12.375 4.871 -5.109 1 94.69 106 GLY B CA 1
ATOM 2325 C C . GLY B 1 106 ? -13.047 5.309 -3.82 1 94.69 106 GLY B C 1
ATOM 2326 O O . GLY B 1 106 ? -14.25 5.086 -3.633 1 94.69 106 GLY B O 1
ATOM 2327 N N . LEU B 1 107 ? -12.281 5.895 -2.918 1 96 107 LEU B N 1
ATOM 2328 C CA . LEU B 1 107 ? -12.844 6.395 -1.671 1 96 107 LEU B CA 1
ATOM 2329 C C . LEU B 1 107 ? -14 7.359 -1.943 1 96 107 LEU B C 1
ATOM 2331 O O . LEU B 1 107 ? -13.961 8.109 -2.92 1 96 107 LEU B O 1
ATOM 2335 N N . ASP B 1 108 ? -14.914 7.305 -0.929 1 94.81 108 ASP B N 1
ATOM 2336 C CA . ASP B 1 108 ? -15.898 8.383 -0.921 1 94.81 108 ASP B CA 1
ATOM 2337 C C . ASP B 1 108 ? -15.219 9.742 -0.719 1 94.81 108 ASP B C 1
ATOM 2339 O O . ASP B 1 108 ? -14.398 9.898 0.188 1 94.81 108 ASP B O 1
ATOM 2343 N N . ASP B 1 109 ? -15.383 10.734 -1.555 1 95.5 109 ASP B N 1
ATOM 2344 C CA . ASP B 1 109 ? -14.758 12.055 -1.524 1 95.5 109 ASP B CA 1
ATOM 2345 C C . ASP B 1 109 ? -13.266 11.969 -1.842 1 95.5 109 ASP B C 1
ATOM 2347 O O . ASP B 1 109 ? -12.461 12.719 -1.29 1 95.5 109 ASP B O 1
ATOM 2351 N N . GLY B 1 110 ? -12.922 10.953 -2.643 1 97.38 110 GLY B N 1
ATOM 2352 C CA . GLY B 1 110 ? -11.523 10.695 -2.963 1 97.38 110 GLY B CA 1
ATOM 2353 C C . GLY B 1 110 ? -10.82 11.906 -3.551 1 97.38 110 GLY B C 1
ATOM 2354 O O . GLY B 1 110 ? -9.648 12.148 -3.254 1 97.38 110 GLY B O 1
ATOM 2355 N N . ALA B 1 111 ? -11.547 12.625 -4.367 1 97.88 111 ALA B N 1
ATOM 2356 C CA . ALA B 1 111 ? -10.945 13.805 -4.98 1 97.88 111 ALA B CA 1
ATOM 2357 C C . ALA B 1 111 ? -10.57 14.844 -3.924 1 97.88 111 ALA B C 1
ATOM 2359 O O . ALA B 1 111 ? -9.477 15.406 -3.965 1 97.88 111 ALA B O 1
ATOM 2360 N N . ALA B 1 112 ? -11.469 15.078 -2.992 1 98.25 112 ALA B N 1
ATOM 2361 C CA . ALA B 1 112 ? -11.219 16.047 -1.93 1 98.25 112 ALA B CA 1
ATOM 2362 C C . ALA B 1 112 ? -10.086 15.586 -1.02 1 98.25 112 ALA B C 1
ATOM 2364 O O . ALA B 1 112 ? -9.195 16.375 -0.675 1 98.25 112 ALA B O 1
ATOM 2365 N N . ILE B 1 113 ? -10.094 14.32 -0.677 1 98.62 113 ILE B N 1
ATOM 2366 C CA . ILE B 1 113 ? -9.07 13.758 0.193 1 98.62 113 ILE B CA 1
ATOM 2367 C C . ILE B 1 113 ? -7.715 13.789 -0.518 1 98.62 113 ILE B C 1
ATOM 2369 O O . ILE B 1 113 ? -6.699 14.141 0.085 1 98.62 113 ILE B O 1
ATOM 2373 N N . GLY B 1 114 ? -7.734 13.422 -1.804 1 98.81 114 GLY B N 1
ATOM 2374 C CA . GLY B 1 114 ? -6.52 13.508 -2.596 1 98.81 114 GLY B CA 1
ATOM 2375 C C . GLY B 1 114 ? -5.934 14.906 -2.637 1 98.81 114 GLY B C 1
ATOM 2376 O O . GLY B 1 114 ? -4.719 15.086 -2.541 1 98.81 114 GLY B O 1
ATOM 2377 N N . ARG B 1 115 ? -6.797 15.883 -2.732 1 98.81 115 ARG B N 1
ATOM 2378 C CA . ARG B 1 115 ? -6.359 17.266 -2.754 1 98.81 115 ARG B CA 1
ATOM 2379 C C . ARG B 1 115 ? -5.727 17.672 -1.423 1 98.81 115 ARG B C 1
ATOM 2381 O O . ARG B 1 115 ? -4.73 18.391 -1.394 1 98.81 115 ARG B O 1
ATOM 2388 N N . ILE B 1 116 ? -6.309 17.266 -0.383 1 98.88 116 ILE B N 1
ATOM 2389 C CA . ILE B 1 116 ? -5.781 17.516 0.954 1 98.88 116 ILE B CA 1
ATOM 2390 C C . ILE B 1 116 ? -4.379 16.922 1.077 1 98.88 116 ILE B C 1
ATOM 2392 O O . ILE B 1 116 ? -3.451 17.594 1.529 1 98.88 116 ILE B O 1
ATOM 2396 N N . VAL B 1 117 ? -4.215 15.672 0.632 1 98.94 117 VAL B N 1
ATOM 2397 C CA . VAL B 1 117 ? -2.947 14.953 0.721 1 98.94 117 VAL B CA 1
ATOM 2398 C C . VAL B 1 117 ? -1.904 15.633 -0.164 1 98.94 117 VAL B C 1
ATOM 2400 O O . VAL B 1 117 ? -0.765 15.844 0.259 1 98.94 117 VAL B O 1
ATOM 2403 N N . ARG B 1 118 ? -2.285 16.031 -1.306 1 98.94 118 ARG B N 1
ATOM 2404 C CA . ARG B 1 118 ? -1.389 16.734 -2.227 1 98.94 118 ARG B CA 1
ATOM 2405 C C . ARG B 1 118 ? -0.832 18 -1.597 1 98.94 118 ARG B C 1
ATOM 2407 O O . ARG B 1 118 ? 0.348 18.312 -1.764 1 98.94 118 ARG B O 1
ATOM 2414 N N . HIS B 1 119 ? -1.613 18.672 -0.814 1 98.94 119 HIS B N 1
ATOM 2415 C CA . HIS B 1 119 ? -1.274 20.047 -0.454 1 98.94 119 HIS B CA 1
ATOM 2416 C C . HIS B 1 119 ? -0.874 20.141 1.015 1 98.94 119 HIS B C 1
ATOM 2418 O O . HIS B 1 119 ? -0.742 21.25 1.552 1 98.94 119 HIS B O 1
ATOM 2424 N N . HIS B 1 120 ? -0.646 19.062 1.701 1 98.88 120 HIS B N 1
ATOM 2425 C CA . HIS B 1 120 ? -0.407 19.125 3.139 1 98.88 120 HIS B CA 1
ATOM 2426 C C . HIS B 1 120 ? 0.96 19.734 3.443 1 98.88 120 HIS B C 1
ATOM 2428 O O . HIS B 1 120 ? 1.244 20.078 4.59 1 98.88 120 HIS B O 1
ATOM 2434 N N . HIS B 1 121 ? 1.806 19.969 2.402 1 98.81 121 HIS B N 1
ATOM 2435 C CA . HIS B 1 121 ? 3.104 20.609 2.588 1 98.81 121 HIS B CA 1
ATOM 2436 C C . HIS B 1 121 ? 3.107 22.016 2.023 1 98.81 121 HIS B C 1
ATOM 2438 O O . HIS B 1 121 ? 4.164 22.656 1.917 1 98.81 121 HIS B O 1
ATOM 2444 N N . GLU B 1 122 ? 2.004 22.484 1.566 1 98.81 122 GLU B N 1
ATOM 2445 C CA . GLU B 1 122 ? 1.937 23.906 1.229 1 98.81 122 GLU B CA 1
ATOM 2446 C C . GLU B 1 122 ? 2.092 24.766 2.473 1 98.81 122 GLU B C 1
ATOM 2448 O O . GLU B 1 122 ? 1.557 24.453 3.535 1 98.81 122 GLU B O 1
ATOM 2453 N N . HIS B 1 123 ? 2.777 25.828 2.307 1 98.69 123 HIS B N 1
ATOM 2454 C CA . HIS B 1 123 ? 2.982 26.781 3.396 1 98.69 123 HIS B CA 1
ATOM 2455 C C . HIS B 1 123 ? 2.088 28 3.24 1 98.69 123 HIS B C 1
ATOM 2457 O O . HIS B 1 123 ? 1.822 28.438 2.119 1 98.69 123 HIS B O 1
ATOM 2463 N N . TYR B 1 124 ? 1.736 28.516 4.316 1 98.62 124 TYR B N 1
ATOM 2464 C CA . TYR B 1 124 ? 0.775 29.609 4.312 1 98.62 124 TYR B CA 1
ATOM 2465 C C . TYR B 1 124 ? 1.288 30.781 3.482 1 98.62 124 TYR B C 1
ATOM 2467 O O . TYR B 1 124 ? 0.504 31.5 2.846 1 98.62 124 TYR B O 1
ATOM 2475 N N . ASP B 1 125 ? 2.629 30.953 3.383 1 98.56 125 ASP B N 1
ATOM 2476 C CA . ASP B 1 125 ? 3.211 32.094 2.686 1 98.56 125 ASP B CA 1
ATOM 2477 C C . ASP B 1 125 ? 3.482 31.766 1.221 1 98.56 125 ASP B C 1
ATOM 2479 O O . ASP B 1 125 ? 4.055 32.594 0.491 1 98.56 125 ASP B O 1
ATOM 2483 N N . GLY B 1 126 ? 3.203 30.562 0.811 1 98.62 126 GLY B N 1
ATOM 2484 C CA . GLY B 1 126 ? 3.346 30.188 -0.589 1 98.62 126 GLY B CA 1
ATOM 2485 C C . GLY B 1 126 ? 4.676 29.531 -0.899 1 98.62 126 GLY B C 1
ATOM 2486 O O . GLY B 1 126 ? 4.926 29.141 -2.041 1 98.62 126 GLY B O 1
ATOM 2487 N N . SER B 1 127 ? 5.535 29.297 0.088 1 98.38 127 SER B N 1
ATOM 2488 C CA . SER B 1 127 ? 6.875 28.781 -0.146 1 98.38 127 SER B CA 1
ATOM 2489 C C . SER B 1 127 ? 6.887 27.25 -0.116 1 98.38 127 SER B C 1
ATOM 2491 O O . SER B 1 127 ? 7.945 26.625 -0.259 1 98.38 127 SER B O 1
ATOM 2493 N N . GLY B 1 128 ? 5.695 26.641 0.063 1 98.38 128 GLY B N 1
ATOM 2494 C CA . GLY B 1 128 ? 5.621 25.188 0.145 1 98.38 128 GLY B CA 1
ATOM 2495 C C . GLY B 1 128 ? 5.5 24.516 -1.212 1 98.38 128 GLY B C 1
ATOM 2496 O O . GLY B 1 128 ? 5.805 25.125 -2.238 1 98.38 128 GLY B O 1
ATOM 2497 N N . TYR B 1 129 ? 5.176 23.344 -1.197 1 98.56 129 TYR B N 1
ATOM 2498 C CA . TYR B 1 129 ? 5.082 22.531 -2.402 1 98.56 129 TYR B CA 1
ATOM 2499 C C . TYR B 1 129 ? 3.842 21.641 -2.363 1 98.56 129 TYR B C 1
ATOM 2501 O O . TYR B 1 129 ? 3.256 21.438 -1.3 1 98.56 129 TYR B O 1
ATOM 2509 N N . PRO B 1 130 ? 3.297 21.031 -3.439 1 98.75 130 PRO B N 1
ATOM 2510 C CA . PRO B 1 130 ? 3.977 21.031 -4.738 1 98.75 130 PRO B CA 1
ATOM 2511 C C . PRO B 1 130 ? 3.574 22.203 -5.625 1 98.75 130 PRO B C 1
ATOM 2513 O O . PRO B 1 130 ? 4.219 22.453 -6.645 1 98.75 130 PRO B O 1
ATOM 2516 N N . ASP B 1 131 ? 2.518 22.906 -5.277 1 98.75 131 ASP B N 1
ATOM 2517 C CA . ASP B 1 131 ? 1.934 23.828 -6.242 1 98.75 131 ASP B CA 1
ATOM 2518 C C . ASP B 1 131 ? 2.209 25.281 -5.844 1 98.75 131 ASP B C 1
ATOM 2520 O O . ASP B 1 131 ? 1.866 26.203 -6.582 1 98.75 131 ASP B O 1
ATOM 2524 N N . GLY B 1 132 ? 2.744 25.5 -4.68 1 98.69 132 GLY B N 1
ATOM 2525 C CA . GLY B 1 132 ? 3.072 26.844 -4.234 1 98.69 132 GLY B CA 1
ATOM 2526 C C . GLY B 1 132 ? 1.852 27.672 -3.873 1 98.69 132 GLY B C 1
ATOM 2527 O O . GLY B 1 132 ? 1.82 28.875 -4.105 1 98.69 132 GLY B O 1
ATOM 2528 N N . LEU B 1 133 ? 0.749 27.062 -3.422 1 98.81 133 LEU B N 1
ATOM 2529 C CA . LEU B 1 133 ? -0.445 27.766 -2.967 1 98.81 133 LEU B CA 1
ATOM 2530 C C . LEU B 1 133 ? -0.152 28.578 -1.707 1 98.81 133 LEU B C 1
ATOM 2532 O O . LEU B 1 133 ? 0.763 28.234 -0.95 1 98.81 133 LEU B O 1
ATOM 2536 N N . ALA B 1 134 ? -0.97 29.641 -1.487 1 98.69 134 ALA B N 1
ATOM 2537 C CA . ALA B 1 134 ? -0.771 30.5 -0.318 1 98.69 134 ALA B CA 1
ATOM 2538 C C . ALA B 1 134 ? -2.098 30.781 0.382 1 98.69 134 ALA B C 1
ATOM 2540 O O . ALA B 1 134 ? -3.145 30.859 -0.266 1 98.69 134 ALA B O 1
ATOM 2541 N N . GLY B 1 135 ? -2.025 30.938 1.597 1 98 135 GLY B N 1
ATOM 2542 C CA . GLY B 1 135 ? -3.18 31.344 2.383 1 98 135 GLY B CA 1
ATOM 2543 C C . GLY B 1 135 ? -4.379 30.438 2.199 1 98 135 GLY B C 1
ATOM 2544 O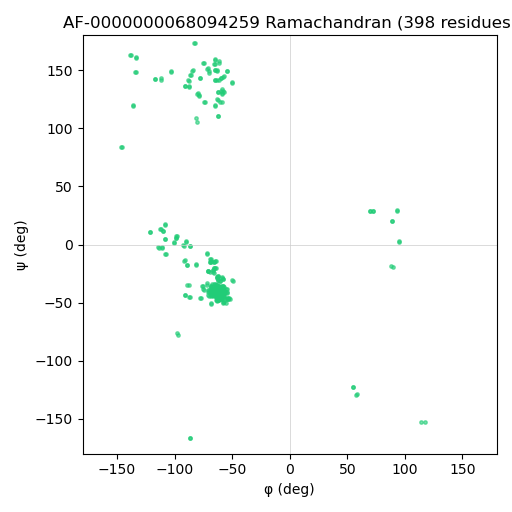 O . GLY B 1 135 ? -4.266 29.203 2.322 1 98 135 GLY B O 1
ATOM 2545 N N . GLU B 1 136 ? -5.484 31.047 1.78 1 98 136 GLU B N 1
ATOM 2546 C CA . GLU B 1 136 ? -6.75 30.312 1.735 1 98 136 GLU B CA 1
ATOM 2547 C C . GLU B 1 136 ? -6.91 29.562 0.416 1 98 136 GLU B C 1
ATOM 2549 O O . GLU B 1 136 ? -7.871 28.812 0.235 1 98 136 GLU B O 1
ATOM 2554 N N . ALA B 1 137 ? -5.91 29.719 -0.458 1 98.62 137 ALA B N 1
ATOM 2555 C CA . ALA B 1 137 ? -5.891 28.859 -1.642 1 98.62 137 ALA B CA 1
ATOM 2556 C C . ALA B 1 137 ? -5.551 27.422 -1.273 1 98.62 137 ALA B C 1
ATOM 2558 O O . ALA B 1 137 ? -5.848 26.5 -2.031 1 98.62 137 ALA B O 1
ATOM 2559 N N . ILE B 1 138 ? -4.895 27.266 -0.126 1 98.81 138 ILE B N 1
ATOM 2560 C CA . ILE B 1 138 ? -4.645 25.922 0.417 1 98.81 138 ILE B CA 1
ATOM 2561 C C . ILE B 1 138 ? -5.906 25.406 1.098 1 98.81 138 ILE B C 1
ATOM 2563 O O . ILE B 1 138 ? -6.5 26.094 1.936 1 98.81 138 ILE B O 1
ATOM 2567 N N . PRO B 1 139 ? -6.348 24.219 0.767 1 98.75 139 PRO B N 1
ATOM 2568 C CA . PRO B 1 139 ? -7.504 23.688 1.493 1 98.75 139 PRO B CA 1
ATOM 2569 C C . PRO B 1 139 ? -7.34 23.781 3.008 1 98.75 139 PRO B C 1
ATOM 2571 O O . PRO B 1 139 ? -6.246 23.547 3.529 1 98.75 139 PRO B O 1
ATOM 2574 N N . LEU B 1 140 ? -8.391 24.125 3.66 1 98.81 140 LEU B N 1
ATOM 2575 C CA . LEU B 1 140 ? -8.344 24.297 5.109 1 98.81 140 LEU B CA 1
ATOM 2576 C C . LEU B 1 140 ? -7.793 23.047 5.781 1 98.81 140 LEU B C 1
ATOM 2578 O O . LEU B 1 140 ? -6.918 23.125 6.648 1 98.81 140 LEU B O 1
ATOM 2582 N N . GLU B 1 141 ? -8.32 21.859 5.348 1 98.81 141 GLU B N 1
ATOM 2583 C CA . GLU B 1 141 ? -7.891 20.594 5.941 1 98.81 141 GLU B CA 1
ATOM 2584 C C . GLU B 1 141 ? -6.387 20.391 5.793 1 98.81 141 GLU B C 1
ATOM 2586 O O . GLU B 1 141 ? -5.727 19.906 6.711 1 98.81 141 GLU B O 1
ATOM 2591 N N . ALA B 1 142 ? -5.824 20.75 4.672 1 98.94 142 ALA B N 1
ATOM 2592 C CA . ALA B 1 142 ? -4.387 20.641 4.449 1 98.94 142 ALA B CA 1
ATOM 2593 C C . ALA B 1 142 ? -3.605 21.562 5.375 1 98.94 142 ALA B C 1
ATOM 2595 O O . ALA B 1 142 ? -2.555 21.188 5.898 1 98.94 142 ALA B O 1
ATOM 2596 N N . ARG B 1 143 ? -4.133 22.781 5.59 1 98.88 143 ARG B N 1
ATOM 2597 C CA . ARG B 1 143 ? -3.49 23.719 6.504 1 98.88 143 ARG B CA 1
ATOM 2598 C C . ARG B 1 143 ? -3.488 23.172 7.93 1 98.88 143 ARG B C 1
ATOM 2600 O O . ARG B 1 143 ? -2.498 23.312 8.648 1 98.88 143 ARG B O 1
ATOM 2607 N N . LEU B 1 144 ? -4.578 22.578 8.312 1 98.88 144 LEU B N 1
ATOM 2608 C CA . LEU B 1 144 ? -4.664 21.984 9.641 1 98.88 144 LEU B CA 1
ATOM 2609 C C . LEU B 1 144 ? -3.695 20.812 9.789 1 98.88 144 LEU B C 1
ATOM 2611 O O . LEU B 1 144 ? -3.008 20.703 10.805 1 98.88 144 LEU B O 1
ATOM 2615 N N . ILE B 1 145 ? -3.617 19.969 8.789 1 98.94 145 ILE B N 1
ATOM 2616 C CA . ILE B 1 145 ? -2.73 18.812 8.82 1 98.94 145 ILE B CA 1
ATOM 2617 C C . ILE B 1 145 ? -1.278 19.281 8.891 1 98.94 145 ILE B C 1
ATOM 2619 O O . ILE B 1 145 ? -0.477 18.703 9.641 1 98.94 145 ILE B O 1
ATOM 2623 N N . ALA B 1 146 ? -0.925 20.297 8.125 1 98.81 146 ALA B N 1
ATOM 2624 C CA . ALA B 1 146 ? 0.447 20.797 8.133 1 98.81 146 ALA B CA 1
ATOM 2625 C C . ALA B 1 146 ? 0.891 21.156 9.547 1 98.81 146 ALA B C 1
ATOM 2627 O O . ALA B 1 146 ? 2.02 20.844 9.953 1 98.81 146 ALA B O 1
ATOM 2628 N N . LEU B 1 147 ? 0.036 21.75 10.281 1 98.69 147 LEU B N 1
ATOM 2629 C CA . LEU B 1 147 ? 0.334 22.188 11.641 1 98.69 147 LEU B CA 1
ATOM 2630 C C . LEU B 1 147 ? 0.514 21 12.578 1 98.69 147 LEU B C 1
ATOM 2632 O O . LEU B 1 147 ? 1.521 20.906 13.281 1 98.69 147 LEU B O 1
ATOM 2636 N N . VAL B 1 148 ? -0.418 20.047 12.602 1 98.44 148 VAL B N 1
ATOM 2637 C CA . VAL B 1 148 ? -0.352 18.938 13.539 1 98.44 148 VAL B CA 1
ATOM 2638 C C . VAL B 1 148 ? 0.759 17.984 13.125 1 98.44 148 VAL B C 1
ATOM 2640 O O . VAL B 1 148 ? 1.396 17.344 13.977 1 98.44 148 VAL B O 1
ATOM 2643 N N . ASP B 1 149 ? 0.952 17.844 11.844 1 98.44 149 ASP B N 1
ATOM 2644 C CA . ASP B 1 149 ? 2.074 17.062 11.328 1 98.44 149 ASP B CA 1
ATOM 2645 C C . ASP B 1 149 ? 3.398 17.578 11.891 1 98.44 149 ASP B C 1
ATOM 2647 O O . ASP B 1 149 ? 4.223 16.797 12.375 1 98.44 149 ASP B O 1
ATOM 2651 N N . ALA B 1 150 ? 3.59 18.875 11.781 1 97.69 150 ALA B N 1
ATOM 2652 C CA . ALA B 1 150 ? 4.809 19.484 12.305 1 97.69 150 ALA B CA 1
ATOM 2653 C C . ALA B 1 150 ? 4.941 19.266 13.805 1 97.69 150 ALA B C 1
ATOM 2655 O O . ALA B 1 150 ? 6.016 18.906 14.297 1 97.69 150 ALA B O 1
ATOM 2656 N N . TYR B 1 151 ? 3.855 19.469 14.508 1 98.31 151 TYR B N 1
ATOM 2657 C CA . TYR B 1 151 ? 3.889 19.281 15.953 1 98.31 151 TYR B CA 1
ATOM 2658 C C . TYR B 1 151 ? 4.328 17.859 16.297 1 98.31 151 TYR B C 1
ATOM 2660 O O . TYR B 1 151 ? 5.23 17.672 17.125 1 98.31 151 TYR B O 1
ATOM 2668 N N . ASP B 1 152 ? 3.686 16.875 15.68 1 97.38 152 ASP B N 1
ATOM 2669 C CA . ASP B 1 152 ? 4 15.484 15.969 1 97.38 152 ASP B CA 1
ATOM 2670 C C . ASP B 1 152 ? 5.434 15.148 15.57 1 97.38 152 ASP B C 1
ATOM 2672 O O . ASP B 1 152 ? 6.141 14.445 16.297 1 97.38 152 ASP B O 1
ATOM 2676 N N . ALA B 1 153 ? 5.863 15.625 14.398 1 94.25 153 ALA B N 1
ATOM 2677 C CA . ALA B 1 153 ? 7.207 15.328 13.906 1 94.25 153 ALA B CA 1
ATOM 2678 C C . ALA B 1 153 ? 8.273 15.883 14.844 1 94.25 153 ALA B C 1
ATOM 2680 O O . ALA B 1 153 ? 9.289 15.234 15.094 1 94.25 153 ALA B O 1
ATOM 2681 N N . ILE B 1 154 ? 8.039 17.047 15.359 1 94.25 154 ILE B N 1
ATOM 2682 C CA . ILE B 1 154 ? 9.023 17.719 16.203 1 94.25 154 ILE B CA 1
ATOM 2683 C C . ILE B 1 154 ? 9.055 17.047 17.578 1 94.25 154 ILE B C 1
ATOM 2685 O O . ILE B 1 154 ? 10.133 16.844 18.156 1 94.25 154 ILE B O 1
ATOM 2689 N N . THR B 1 155 ? 7.914 16.672 18.062 1 95.44 155 THR B N 1
ATOM 2690 C CA . THR B 1 155 ? 7.824 16.203 19.438 1 95.44 155 THR B CA 1
ATOM 2691 C C . THR B 1 155 ? 8.07 14.695 19.516 1 95.44 155 THR B C 1
ATOM 2693 O O . THR B 1 155 ? 8.297 14.148 20.594 1 95.44 155 THR B O 1
ATOM 2696 N N . ALA B 1 156 ? 7.965 13.992 18.406 1 88.69 156 ALA B N 1
ATOM 2697 C CA . ALA B 1 156 ? 8.07 12.531 18.406 1 88.69 156 ALA B CA 1
ATOM 2698 C C . ALA B 1 156 ? 9.492 12.086 18.703 1 88.69 156 ALA B C 1
ATOM 2700 O O . ALA B 1 156 ? 10.453 12.789 18.391 1 88.69 156 ALA B O 1
ATOM 2701 N N . HIS B 1 157 ? 9.586 11 19.297 1 78.69 157 HIS B N 1
ATOM 2702 C CA . HIS B 1 157 ? 10.867 10.367 19.578 1 78.69 157 HIS B CA 1
ATOM 2703 C C . HIS B 1 157 ? 11.469 9.758 18.312 1 78.69 157 HIS B C 1
ATOM 2705 O O . HIS B 1 157 ? 10.773 9.086 17.547 1 78.69 157 HIS B O 1
ATOM 2711 N N . ARG B 1 158 ? 12.664 10.25 18.062 1 73.12 158 ARG B N 1
ATOM 2712 C CA . ARG B 1 158 ? 13.461 9.625 17.016 1 73.12 158 ARG B CA 1
ATOM 2713 C C . ARG B 1 158 ? 14.742 9.031 17.578 1 73.12 158 ARG B C 1
ATOM 2715 O O . ARG B 1 158 ? 15.273 9.523 18.578 1 73.12 158 ARG B O 1
ATOM 2722 N N . PRO B 1 159 ? 15.094 7.871 17 1 65.25 159 PRO B N 1
ATOM 2723 C CA . PRO B 1 159 ? 16.266 7.184 17.531 1 65.25 159 PRO B CA 1
ATOM 2724 C C . PRO B 1 159 ? 17.484 8.102 17.656 1 65.25 159 PRO B C 1
ATOM 2726 O O . PRO B 1 159 ? 18.266 7.973 18.609 1 65.25 159 PRO B O 1
ATOM 2729 N N . TYR B 1 160 ? 17.578 9.031 16.828 1 64.94 160 TYR B N 1
ATOM 2730 C CA . TYR B 1 160 ? 18.812 9.781 16.797 1 64.94 160 TYR B CA 1
ATOM 2731 C C . TYR B 1 160 ? 18.609 11.203 17.312 1 64.94 160 TYR B C 1
ATOM 2733 O O . TYR B 1 160 ? 19.531 12.016 17.312 1 64.94 160 TYR B O 1
ATOM 2741 N N . ARG B 1 161 ? 17.422 11.617 17.656 1 69.31 161 ARG B N 1
ATOM 2742 C CA . ARG B 1 161 ? 17.156 12.969 18.141 1 69.31 161 ARG B CA 1
ATOM 2743 C C . ARG B 1 161 ? 16.219 12.945 19.344 1 69.31 161 ARG B C 1
ATOM 2745 O O . ARG B 1 161 ? 15.188 12.273 19.328 1 69.31 161 ARG B O 1
ATOM 2752 N N . PRO B 1 162 ? 16.781 13.477 20.391 1 77.12 162 PRO B N 1
ATOM 2753 C CA . PRO B 1 162 ? 15.852 13.586 21.516 1 77.12 162 PRO B CA 1
ATOM 2754 C C . PRO B 1 162 ? 14.617 14.414 21.172 1 77.12 162 PRO B C 1
ATOM 2756 O O . PRO B 1 162 ? 14.688 15.336 20.359 1 77.12 162 PRO B O 1
ATOM 2759 N N . PRO B 1 163 ? 13.492 13.984 21.734 1 84.25 163 PRO B N 1
ATOM 2760 C CA . PRO B 1 163 ? 12.289 14.781 21.484 1 84.25 163 PRO B CA 1
ATOM 2761 C C . PRO B 1 163 ? 12.398 16.203 22.016 1 84.25 163 PRO B C 1
ATOM 2763 O O . PRO B 1 163 ? 13.023 16.438 23.062 1 84.25 163 PRO B O 1
ATOM 2766 N N . VAL B 1 164 ? 11.836 17.141 21.203 1 92.19 164 VAL B N 1
ATOM 2767 C CA . VAL B 1 164 ? 11.742 18.531 21.641 1 92.19 164 VAL B CA 1
ATOM 2768 C C . VAL B 1 164 ? 10.539 18.703 22.578 1 92.19 164 VAL B C 1
ATOM 2770 O O . VAL B 1 164 ? 9.438 18.25 22.25 1 92.19 164 VAL B O 1
ATOM 2773 N N . PRO B 1 165 ? 10.766 19.281 23.656 1 94.56 165 PRO B N 1
ATOM 2774 C CA . PRO B 1 165 ? 9.672 19.438 24.609 1 94.56 165 PRO B CA 1
ATOM 2775 C C . PRO B 1 165 ? 8.516 20.266 24.062 1 94.56 165 PRO B C 1
ATOM 2777 O O . PRO B 1 165 ? 8.727 21.125 23.203 1 94.56 165 PRO B O 1
ATOM 2780 N N . HIS B 1 166 ? 7.359 20.078 24.594 1 97.12 166 HIS B N 1
ATOM 2781 C CA . HIS B 1 166 ? 6.121 20.719 24.172 1 97.12 166 HIS B CA 1
ATOM 2782 C C . HIS B 1 166 ? 6.277 22.234 24.109 1 97.12 166 HIS B C 1
ATOM 2784 O O . HIS B 1 166 ? 5.988 22.844 23.078 1 97.12 166 HIS B O 1
ATOM 2790 N N . ASP B 1 167 ? 6.859 22.828 25.156 1 97.12 167 ASP B N 1
ATOM 2791 C CA . ASP B 1 167 ? 6.926 24.281 25.25 1 97.12 167 ASP B CA 1
ATOM 2792 C C . ASP B 1 167 ? 7.824 24.859 24.156 1 97.12 167 ASP B C 1
ATOM 2794 O O . ASP B 1 167 ? 7.488 25.859 23.531 1 97.12 167 ASP B O 1
ATOM 2798 N N . ARG B 1 168 ? 8.859 24.219 23.953 1 97.12 168 ARG B N 1
ATOM 2799 C CA . ARG B 1 168 ? 9.773 24.656 22.906 1 97.12 168 ARG B CA 1
ATOM 2800 C C . ARG B 1 168 ? 9.156 24.453 21.531 1 97.12 168 ARG B C 1
ATOM 2802 O O . ARG B 1 168 ? 9.305 25.312 20.656 1 97.12 168 ARG B O 1
ATOM 2809 N N . THR B 1 169 ? 8.5 23.375 21.359 1 97.88 169 THR B N 1
ATOM 2810 C CA . THR B 1 169 ? 7.84 23.094 20.078 1 97.88 169 THR B CA 1
ATOM 2811 C C . THR B 1 169 ? 6.781 24.141 19.781 1 97.88 169 THR B C 1
ATOM 2813 O O . THR B 1 169 ? 6.719 24.656 18.656 1 97.88 169 THR B O 1
ATOM 2816 N N . MET B 1 170 ? 5.988 24.531 20.797 1 98.19 170 MET B N 1
ATOM 2817 C CA . MET B 1 170 ? 4.945 25.531 20.594 1 98.19 170 MET B CA 1
ATOM 2818 C C . MET B 1 170 ? 5.547 26.891 20.234 1 98.19 170 MET B C 1
ATOM 2820 O O . MET B 1 170 ? 5.004 27.609 19.406 1 98.19 170 MET B O 1
ATOM 2824 N N . ALA B 1 171 ? 6.707 27.125 20.828 1 98.19 171 ALA B N 1
ATOM 2825 C CA . ALA B 1 171 ? 7.391 28.375 20.5 1 98.19 171 ALA B CA 1
ATOM 2826 C C . ALA B 1 171 ? 7.867 28.391 19.047 1 98.19 171 ALA B C 1
ATOM 2828 O O . ALA B 1 171 ? 7.758 29.406 18.359 1 98.19 171 ALA B O 1
ATOM 2829 N N . MET B 1 172 ? 8.383 27.297 18.641 1 97.44 172 MET B N 1
ATOM 2830 C CA . MET B 1 172 ? 8.844 27.172 17.266 1 97.44 172 MET B CA 1
ATOM 2831 C C . MET B 1 172 ? 7.684 27.344 16.297 1 97.44 172 MET B C 1
ATOM 2833 O O . MET B 1 172 ? 7.805 28.078 15.305 1 97.44 172 MET B O 1
ATOM 2837 N N . LEU B 1 173 ? 6.574 26.703 16.578 1 98.12 173 LEU B N 1
ATOM 2838 C CA . LEU B 1 173 ? 5.414 26.766 15.695 1 98.12 173 LEU B CA 1
ATOM 2839 C C . LEU B 1 173 ? 4.805 28.172 15.703 1 98.12 173 LEU B C 1
ATOM 2841 O O . LEU B 1 173 ? 4.336 28.656 14.672 1 98.12 173 LEU B O 1
ATOM 2845 N N . GLU B 1 174 ? 4.836 28.797 16.812 1 98.25 174 GLU B N 1
ATOM 2846 C CA . GLU B 1 174 ? 4.344 30.156 16.922 1 98.25 174 GLU B CA 1
ATOM 2847 C C . GLU B 1 174 ? 5.152 31.109 16.031 1 98.25 174 GLU B C 1
ATOM 2849 O O . GLU B 1 174 ? 4.594 32 15.414 1 98.25 174 GLU B O 1
ATOM 2854 N N . ALA B 1 175 ? 6.43 30.859 16 1 98 175 ALA B N 1
ATOM 2855 C CA . ALA B 1 175 ? 7.328 31.703 15.227 1 98 175 ALA B CA 1
ATOM 2856 C C . ALA B 1 175 ? 7.086 31.531 13.727 1 98 175 ALA B C 1
ATOM 2858 O O . ALA B 1 175 ? 7.496 32.375 12.922 1 98 175 ALA B O 1
ATOM 2859 N N . GLU B 1 176 ? 6.371 30.484 13.336 1 97.31 176 GLU B N 1
ATOM 2860 C CA . GLU B 1 176 ? 6.164 30.172 11.93 1 97.31 176 GLU B CA 1
ATOM 2861 C C . GLU B 1 176 ? 4.789 30.641 11.453 1 97.31 176 GLU B C 1
ATOM 2863 O O . GLU B 1 176 ? 4.414 30.406 10.305 1 97.31 176 GLU B O 1
ATOM 2868 N N . GLN B 1 177 ? 4.051 31.266 12.328 1 97.31 177 GLN B N 1
ATOM 2869 C CA . GLN B 1 177 ? 2.721 31.75 11.961 1 97.31 177 GLN B CA 1
ATOM 2870 C C . GLN B 1 177 ? 2.787 32.719 10.797 1 97.31 177 GLN B C 1
ATOM 2872 O O . GLN B 1 177 ? 3.605 33.656 10.805 1 97.31 177 GLN B O 1
ATOM 2877 N N . GLY B 1 178 ? 2.008 32.5 9.844 1 97.19 178 GLY B N 1
ATOM 2878 C CA . GLY B 1 178 ? 1.972 33.375 8.695 1 97.19 178 GLY B CA 1
ATOM 2879 C C . GLY B 1 178 ? 2.975 33 7.621 1 97.19 178 GLY B C 1
ATOM 2880 O O . GLY B 1 178 ? 2.859 33.438 6.477 1 97.19 178 GLY B O 1
ATOM 2881 N N . ALA B 1 179 ? 3.922 32.25 8.023 1 97.38 179 ALA B N 1
ATOM 2882 C CA . ALA B 1 179 ? 4.852 31.656 7.066 1 97.38 179 ALA B CA 1
ATOM 2883 C C . ALA B 1 179 ? 4.441 30.219 6.715 1 97.38 179 ALA B C 1
ATOM 2885 O O . ALA B 1 179 ? 3.637 30 5.805 1 97.38 179 ALA B O 1
ATOM 2886 N N . ARG B 1 180 ? 4.676 29.219 7.535 1 97 180 ARG B N 1
ATOM 2887 C CA . ARG B 1 180 ? 4.32 27.828 7.277 1 97 180 ARG B CA 1
ATOM 2888 C C . ARG B 1 180 ? 2.9 27.531 7.75 1 97 180 ARG B C 1
ATOM 2890 O O . ARG B 1 180 ? 2.164 26.797 7.094 1 97 180 ARG B O 1
ATOM 2897 N N . THR B 1 181 ? 2.586 28.188 8.805 1 97.06 181 THR B N 1
ATOM 2898 C CA . THR B 1 181 ? 1.387 27.766 9.523 1 97.06 181 THR B CA 1
ATOM 2899 C C . THR B 1 181 ? 0.291 28.812 9.414 1 97.06 181 THR B C 1
ATOM 2901 O O . THR B 1 181 ? 0.569 30.016 9.492 1 97.06 181 THR B O 1
ATOM 2904 N N . ASP B 1 182 ? -0.934 28.406 9.273 1 98.25 182 ASP B N 1
ATOM 2905 C CA . ASP B 1 182 ? -2.121 29.25 9.344 1 98.25 182 ASP B CA 1
ATOM 2906 C C . ASP B 1 182 ? -2.293 29.844 10.742 1 98.25 182 ASP B C 1
ATOM 2908 O O . ASP B 1 182 ? -2.496 29.109 11.711 1 98.25 182 ASP B O 1
ATOM 2912 N N . PRO B 1 183 ? -2.279 31.172 10.781 1 98.38 183 PRO B N 1
ATOM 2913 C CA . PRO B 1 183 ? -2.336 31.797 12.109 1 98.38 183 PRO B CA 1
ATOM 2914 C C . PRO B 1 183 ? -3.596 31.422 12.883 1 98.38 183 PRO B C 1
ATOM 2916 O O . PRO B 1 183 ? -3.539 31.219 14.102 1 98.38 183 PRO B O 1
ATOM 2919 N N . GLN B 1 184 ? -4.711 31.391 12.242 1 98.44 184 GLN B N 1
ATOM 2920 C CA . GLN B 1 184 ? -5.945 31.016 12.93 1 98.44 184 GLN B CA 1
ATOM 2921 C C . GLN B 1 184 ? -5.883 29.562 13.422 1 98.44 184 GLN B C 1
ATOM 2923 O O . GLN B 1 184 ? -6.309 29.266 14.539 1 98.44 184 GLN B O 1
ATOM 2928 N N . ALA B 1 185 ? -5.43 28.688 12.609 1 98.62 185 ALA B N 1
ATOM 2929 C CA . ALA B 1 185 ? -5.27 27.297 13.016 1 98.62 185 ALA B CA 1
ATOM 2930 C C . ALA B 1 185 ? -4.375 27.188 14.242 1 98.62 185 ALA B C 1
ATOM 2932 O O . ALA B 1 185 ? -4.672 26.422 15.172 1 98.62 185 ALA B O 1
ATOM 2933 N N . PHE B 1 186 ? -3.27 27.922 14.211 1 98.75 186 PHE B N 1
ATOM 2934 C CA . PHE B 1 186 ? -2.336 27.859 15.328 1 98.75 186 PHE B CA 1
ATOM 2935 C C . PHE B 1 186 ? -3.004 28.312 16.625 1 98.75 186 PHE B C 1
ATOM 2937 O O . PHE B 1 186 ? -2.822 27.703 17.672 1 98.75 186 PHE B O 1
ATOM 2944 N N . THR B 1 187 ? -3.695 29.422 16.531 1 98.75 187 THR B N 1
ATOM 2945 C CA . THR B 1 187 ? -4.367 29.953 17.719 1 98.75 187 THR B CA 1
ATOM 2946 C C . THR B 1 187 ? -5.285 28.906 18.344 1 98.75 187 THR B C 1
ATOM 2948 O O . THR B 1 187 ? -5.266 28.703 19.547 1 98.75 187 THR B O 1
ATOM 2951 N N . ILE B 1 188 ? -6.051 28.281 17.531 1 98.75 188 ILE B N 1
ATOM 2952 C CA . ILE B 1 188 ? -6.98 27.266 18 1 98.75 188 ILE B CA 1
ATOM 2953 C C . ILE B 1 188 ? -6.203 26.047 18.516 1 98.75 188 ILE B C 1
ATOM 2955 O O . ILE B 1 188 ? -6.531 25.5 19.562 1 98.75 188 ILE B O 1
ATOM 2959 N N . PHE B 1 189 ? -5.199 25.656 17.812 1 98.88 189 PHE B N 1
ATOM 2960 C CA . PHE B 1 189 ? -4.375 24.516 18.203 1 98.88 189 PHE B CA 1
ATOM 2961 C C . PHE B 1 189 ? -3.734 24.75 19.562 1 98.88 189 PHE B C 1
ATOM 2963 O O . PHE B 1 189 ? -3.709 23.859 20.406 1 98.88 189 PHE B O 1
ATOM 2970 N N . ALA B 1 190 ? -3.186 25.938 19.75 1 98.75 190 ALA B N 1
ATOM 2971 C CA . ALA B 1 190 ? -2.459 26.266 20.969 1 98.75 190 ALA B CA 1
ATOM 2972 C C . ALA B 1 190 ? -3.342 26.094 22.203 1 98.75 190 ALA B C 1
ATOM 2974 O O . ALA B 1 190 ? -2.867 25.656 23.25 1 98.75 190 ALA B O 1
ATOM 2975 N N . ARG B 1 191 ? -4.559 26.391 22.062 1 98.44 191 ARG B N 1
ATOM 2976 C CA . ARG B 1 191 ? -5.496 26.219 23.172 1 98.44 191 ARG B CA 1
ATOM 2977 C C . ARG B 1 191 ? -5.883 24.75 23.344 1 98.44 191 ARG B C 1
ATOM 2979 O O . ARG B 1 191 ? -5.871 24.234 24.453 1 98.44 191 ARG B O 1
ATOM 2986 N N . MET B 1 192 ? -6.188 24.125 22.281 1 98.06 192 MET B N 1
ATOM 2987 C CA . MET B 1 192 ? -6.699 22.75 22.266 1 98.06 192 MET B CA 1
ATOM 2988 C C . MET B 1 192 ? -5.648 21.781 22.797 1 98.06 192 MET B C 1
ATOM 2990 O O . MET B 1 192 ? -5.969 20.859 23.562 1 98.06 192 MET B O 1
ATOM 2994 N N . ILE B 1 193 ? -4.371 21.938 22.375 1 98.69 193 ILE B N 1
ATOM 2995 C CA . ILE B 1 193 ? -3.328 20.953 22.625 1 98.69 193 ILE B CA 1
ATOM 2996 C C . ILE B 1 193 ? -3.051 20.859 24.125 1 98.69 193 ILE B C 1
ATOM 2998 O O . ILE B 1 193 ? -2.605 19.828 24.625 1 98.69 193 ILE B O 1
ATOM 3002 N N . GLU B 1 194 ? -3.348 21.922 24.891 1 98.06 194 GLU B N 1
ATOM 3003 C CA . GLU B 1 194 ? -3.094 21.953 26.328 1 98.06 194 GLU B CA 1
ATOM 3004 C C . GLU B 1 194 ? -3.953 20.938 27.078 1 98.06 194 GLU B C 1
ATOM 3006 O O . GLU B 1 194 ? -3.594 20.484 28.156 1 98.06 194 GLU B O 1
ATOM 3011 N N . ARG B 1 195 ? -5.008 20.5 26.484 1 97.06 195 ARG B N 1
ATOM 3012 C CA . ARG B 1 195 ? -5.934 19.562 27.125 1 97.06 195 ARG B CA 1
ATOM 3013 C C . ARG B 1 195 ? -5.93 18.219 26.422 1 97.06 195 ARG B C 1
ATOM 3015 O O . ARG B 1 195 ? -6.625 17.281 26.828 1 97.06 195 ARG B O 1
ATOM 3022 N N . SER B 1 196 ? -5.184 18.156 25.391 1 97.69 196 SER B N 1
ATOM 3023 C CA . SER B 1 196 ? -5.188 16.953 24.562 1 97.69 196 SER B CA 1
ATOM 3024 C C . SER B 1 196 ? -4.371 15.836 25.203 1 97.69 196 SER B C 1
ATOM 3026 O O . SER B 1 196 ? -3.318 16.094 25.797 1 97.69 196 SER B O 1
ATOM 3028 N N . GLN B 1 197 ? -4.816 14.562 25.062 1 96.06 197 GLN B N 1
ATOM 3029 C CA . GLN B 1 197 ? -4.051 13.414 25.531 1 96.06 197 GLN B CA 1
ATOM 3030 C C . GLN B 1 197 ? -2.787 13.219 24.688 1 96.06 197 GLN B C 1
ATOM 3032 O O . GLN B 1 197 ? -1.884 12.477 25.078 1 96.06 197 GLN B O 1
ATOM 3037 N N . TRP B 1 198 ? -2.703 13.93 23.531 1 95.06 198 TRP B N 1
ATOM 3038 C CA . TRP B 1 198 ? -1.578 13.773 22.625 1 95.06 198 TRP B CA 1
ATOM 3039 C C . TRP B 1 198 ? -0.544 14.875 22.828 1 95.06 198 TRP B C 1
ATOM 3041 O O . TRP B 1 198 ? 0.417 14.992 22.062 1 95.06 198 TRP B O 1
ATOM 3051 N N . ARG B 1 199 ? -0.755 15.664 23.844 1 96.25 199 ARG B N 1
ATOM 3052 C CA . ARG B 1 199 ? 0.238 16.688 24.172 1 96.25 199 ARG B CA 1
ATOM 3053 C C . ARG B 1 199 ? 1.569 16.047 24.547 1 96.25 199 ARG B C 1
ATOM 3055 O O . ARG B 1 199 ? 1.609 15.109 25.359 1 96.25 199 ARG B O 1
ATOM 3062 N N . ALA B 1 200 ? 2.529 16.562 23.938 1 91.69 200 ALA B N 1
ATOM 3063 C CA . ALA B 1 200 ? 3.863 16.047 24.234 1 91.69 200 ALA B CA 1
ATOM 3064 C C . ALA B 1 200 ? 4.309 16.484 25.641 1 91.69 200 ALA B C 1
ATOM 3066 O O . ALA B 1 200 ? 3.805 17.484 26.172 1 91.69 200 ALA B O 1
ATOM 3067 N N . GLY B 1 201 ? 5.195 15.648 26.297 1 82 201 GLY B N 1
ATOM 3068 C CA . GLY B 1 201 ? 5.711 15.969 27.609 1 82 201 GLY B CA 1
ATOM 3069 C C . GLY B 1 201 ? 6.77 17.047 27.594 1 82 201 GLY B C 1
ATOM 3070 O O . GLY B 1 201 ? 7.34 17.359 26.547 1 82 201 GLY B O 1
#

Radius of gyration: 23.69 Å; Cα contacts (8 Å, |Δi|>4): 725; chains: 2; bounding box: 45×66×56 Å